Protein AF-0000000079326104 (afdb_homodimer)

Nearest PDB structures (foldseek):
  3bhq-assembly1_B  TM=7.250E-01  e=4.653E-06  Mesorhizobium japonicum MAFF 303099
  5n1i-assembly1_B  TM=7.129E-01  e=4.877E-06  Mycobacterium tuberculosis H37Rv
  3pas-assembly1_A  TM=5.929E-01  e=2.655E-05  Marinobacter nauticus VT8
  6en8-assembly1_C  TM=6.634E-01  e=1.040E-04  Sulfolobus acidocaldarius DSM 639
  2zcn-assembly2_D  TM=5.143E-01  e=8.649E-04  Staphylococcus epidermidis RP62A

Secondary structure (DSSP, 8-state):
---------SHHHHHHHHHHHHHHHHHHHHH-STT--HHHHHHHTT--HHHHTTT-SSHHHHHHHHHHHHHHHHHHHHHHHHHTS---S-HHHHHHHHHHHHHHHTTTSHHHHHHHHHHHTT-HHHHHHHHHHHHHHHHHHHHT-TT----STT-HHHHHHHHHHHHHHHHHHHH-TT--S-HHHHHHHHHHHHHHHHH------/---------SHHHHHHHHHHHHHHHHHHHHH-STT--HHHHHHHTT--HHHHTTT-SSHHHHHHHHHHHHHHHHHHHHHHHHHTS---S-HHHHHHHHHHHHHHHTTTSHHHHHHHHHHHTT-HHHHHHHHHHHHHHHHHHHHT-TT----STT-HHHHHHHHHHHHHHHHHHHH-TT--S-HHHHHHHHHHHHHHHHH------

pLDDT: mean 87.63, std 13.05, range [31.23, 98.38]

Organism: NCBI:txid704125

Radius of gyration: 23.64 Å; Cα contacts (8 Å, |Δi|>4): 375; chains: 2; bounding box: 60×59×53 Å

Structure (mmCIF, N/CA/C/O backbone):
data_AF-0000000079326104-model_v1
#
loop_
_entity.id
_entity.type
_entity.pdbx_description
1 polymer 'AcrR family transcriptional regulator'
#
loop_
_atom_site.group_PDB
_atom_site.id
_atom_site.type_symbol
_atom_site.label_atom_id
_atom_site.label_alt_id
_atom_site.label_comp_id
_atom_site.label_asym_id
_atom_site.label_entity_id
_atom_site.label_seq_id
_atom_site.pdbx_PDB_ins_code
_atom_site.Cartn_x
_atom_site.Cartn_y
_atom_site.Cartn_z
_atom_site.occupancy
_atom_site.B_iso_or_equiv
_atom_site.auth_seq_id
_atom_site.auth_comp_id
_atom_site.auth_asym_id
_atom_site.auth_atom_id
_atom_site.pdbx_PDB_model_num
ATOM 1 N N . MET A 1 1 ? 33.406 10.039 21.578 1 31.33 1 MET A N 1
ATOM 2 C CA . MET A 1 1 ? 32.438 10.805 22.359 1 31.33 1 MET A CA 1
ATOM 3 C C . MET A 1 1 ? 31.094 10.844 21.656 1 31.33 1 MET A C 1
ATOM 5 O O . MET A 1 1 ? 31 11.258 20.5 1 31.33 1 MET A O 1
ATOM 9 N N . LYS A 1 2 ? 30.219 9.953 22.062 1 44.56 2 LYS A N 1
ATOM 10 C CA . LYS A 1 2 ? 28.875 9.883 21.5 1 44.56 2 LYS A CA 1
ATOM 11 C C . LYS A 1 2 ? 28.234 11.266 21.406 1 44.56 2 LYS A C 1
ATOM 13 O O . LYS A 1 2 ? 28.109 11.969 22.422 1 44.56 2 LYS A O 1
ATOM 18 N N . ARG A 1 3 ? 28.391 11.977 20.391 1 46.47 3 ARG A N 1
ATOM 19 C CA . ARG A 1 3 ? 27.906 13.352 20.281 1 46.47 3 ARG A CA 1
ATOM 20 C C . ARG A 1 3 ? 26.422 13.43 20.625 1 46.47 3 ARG A C 1
ATOM 22 O O . ARG A 1 3 ? 25.609 12.695 20.062 1 46.47 3 ARG A O 1
ATOM 29 N N . GLU A 1 4 ? 26.094 13.883 21.766 1 50.81 4 GLU A N 1
ATOM 30 C CA . GLU A 1 4 ? 24.719 14.062 22.266 1 50.81 4 GLU A CA 1
ATOM 31 C C . GLU A 1 4 ? 23.938 15.039 21.391 1 50.81 4 GLU A C 1
ATOM 33 O O . GLU A 1 4 ? 24.484 16.047 20.938 1 50.81 4 GLU A O 1
ATOM 38 N N . ILE A 1 5 ? 23.016 14.617 20.734 1 57.22 5 ILE A N 1
ATOM 39 C CA . ILE A 1 5 ? 22.125 15.414 19.922 1 57.22 5 ILE A CA 1
ATOM 40 C C . ILE A 1 5 ? 21.625 16.609 20.719 1 57.22 5 ILE A C 1
ATOM 42 O O . ILE A 1 5 ? 21.141 16.469 21.844 1 57.22 5 ILE A O 1
ATOM 46 N N . ARG A 1 6 ? 21.969 17.828 20.359 1 59.94 6 ARG A N 1
ATOM 47 C CA . ARG A 1 6 ? 21.578 19.062 21.031 1 59.94 6 ARG A CA 1
ATOM 48 C C . ARG A 1 6 ? 20.094 19.344 20.828 1 59.94 6 ARG A C 1
ATOM 50 O O . ARG A 1 6 ? 19.578 19.25 19.719 1 59.94 6 ARG A O 1
ATOM 57 N N . ILE A 1 7 ? 19.266 19.188 21.844 1 59.84 7 ILE A N 1
ATOM 58 C CA . ILE A 1 7 ? 17.906 19.719 21.797 1 59.84 7 ILE A CA 1
ATOM 59 C C . ILE A 1 7 ? 17.938 21.234 21.906 1 59.84 7 ILE A C 1
ATOM 61 O O . ILE A 1 7 ? 18.297 21.781 22.953 1 59.84 7 ILE A O 1
ATOM 65 N N . PRO A 1 8 ? 17.734 21.875 20.75 1 58.72 8 PRO A N 1
ATOM 66 C CA . PRO A 1 8 ? 17.953 23.328 20.75 1 58.72 8 PRO A CA 1
ATOM 67 C C . PRO A 1 8 ? 17 24.062 21.672 1 58.72 8 PRO A C 1
ATOM 69 O O . PRO A 1 8 ? 15.789 23.812 21.656 1 58.72 8 PRO A O 1
ATOM 72 N N . VAL A 1 9 ? 17.422 24.797 22.578 1 60.03 9 VAL A N 1
ATOM 73 C CA . VAL A 1 9 ? 16.656 25.641 23.484 1 60.03 9 VAL A CA 1
ATOM 74 C C . VAL A 1 9 ? 16.797 27.094 23.062 1 60.03 9 VAL A C 1
ATOM 76 O O . VAL A 1 9 ? 15.883 27.906 23.281 1 60.03 9 VAL A O 1
ATOM 79 N N . GLN A 1 10 ? 17.812 27.328 22.328 1 69.75 10 GLN A N 1
ATOM 80 C CA . GLN A 1 10 ? 18.031 28.703 21.891 1 69.75 10 GLN A CA 1
ATOM 81 C C . GLN A 1 10 ? 17.359 28.969 20.547 1 69.75 10 GLN A C 1
ATOM 83 O O . GLN A 1 10 ? 17.25 28.078 19.719 1 69.75 10 GLN A O 1
ATOM 88 N N . LYS A 1 11 ? 16.812 30.125 20.422 1 72.44 11 LYS A N 1
ATOM 89 C CA . LYS A 1 11 ? 16.062 30.562 19.234 1 72.44 11 LYS A CA 1
ATOM 90 C C . LYS A 1 11 ? 16.812 30.219 17.953 1 72.44 11 LYS A C 1
ATOM 92 O O . LYS A 1 11 ? 16.219 29.703 17 1 72.44 11 LYS A O 1
ATOM 97 N N . ARG A 1 12 ? 18.094 30.469 17.938 1 72.62 12 ARG A N 1
ATOM 98 C CA . ARG A 1 12 ? 18.906 30.219 16.75 1 72.62 12 ARG A CA 1
ATOM 99 C C . ARG A 1 12 ? 18.969 28.734 16.438 1 72.62 12 ARG A C 1
ATOM 101 O O . ARG A 1 12 ? 18.938 28.344 15.258 1 72.62 12 ARG A O 1
ATOM 108 N N . SER A 1 13 ? 19.047 27.969 17.438 1 76.06 13 SER A N 1
ATOM 109 C CA . SER A 1 13 ? 19.125 26.516 17.281 1 76.06 13 SER A CA 1
ATOM 110 C C . SER A 1 13 ? 17.812 25.953 16.766 1 76.06 13 SER A C 1
ATOM 112 O O . SER A 1 13 ? 17.812 25.031 15.93 1 76.06 13 SER A O 1
ATOM 114 N N . ILE A 1 14 ? 16.797 26.578 17.203 1 82 14 ILE A N 1
ATOM 115 C CA . ILE A 1 14 ? 15.461 26.156 16.766 1 82 14 ILE A CA 1
ATOM 116 C C . ILE A 1 14 ? 15.281 26.5 15.289 1 82 14 ILE A C 1
ATOM 118 O O . ILE A 1 14 ? 14.75 25.703 14.523 1 82 14 ILE A O 1
ATOM 122 N N . GLU A 1 15 ? 15.742 27.609 14.922 1 88.06 15 GLU A N 1
ATOM 123 C CA . GLU A 1 15 ? 15.648 28.031 13.531 1 88.06 15 GLU A CA 1
ATOM 124 C C . GLU A 1 15 ? 16.469 27.141 12.617 1 88.06 15 GLU A C 1
ATOM 126 O O . GLU A 1 15 ? 16.047 26.797 11.508 1 88.06 15 GLU A O 1
ATOM 131 N N . LYS A 1 16 ? 17.625 26.766 13.055 1 90.5 16 LYS A N 1
ATOM 132 C CA . LYS A 1 16 ? 18.484 25.891 12.258 1 90.5 16 LYS A CA 1
ATOM 133 C C . LYS A 1 16 ? 17.859 24.516 12.078 1 90.5 16 LYS A C 1
ATOM 135 O O . LYS A 1 16 ? 17.891 23.953 10.984 1 90.5 16 LYS A O 1
ATOM 140 N N . ARG A 1 17 ? 17.328 24.078 13.141 1 94.31 17 ARG A N 1
ATOM 141 C CA . ARG A 1 17 ? 16.656 22.781 13.062 1 94.31 17 ARG A CA 1
ATOM 142 C C . ARG A 1 17 ? 15.5 22.828 12.07 1 94.31 17 ARG A C 1
ATOM 144 O O . ARG A 1 17 ? 15.344 21.906 11.25 1 94.31 17 ARG A O 1
ATOM 151 N N . ARG A 1 18 ? 14.727 23.891 12.125 1 95.19 18 ARG A N 1
ATOM 152 C CA . ARG A 1 18 ? 13.609 24.062 11.203 1 95.19 18 ARG A CA 1
ATOM 153 C C . ARG A 1 18 ? 14.094 24.172 9.766 1 95.19 18 ARG A C 1
ATOM 155 O O . ARG A 1 18 ? 13.484 23.594 8.852 1 95.19 18 ARG A O 1
ATOM 162 N N . LYS A 1 19 ? 15.148 24.828 9.578 1 95.69 19 LYS A N 1
ATOM 163 C CA . LYS A 1 19 ? 15.727 24.953 8.242 1 95.69 19 LYS A CA 1
ATOM 164 C C . LYS A 1 19 ? 16.125 23.594 7.676 1 95.69 19 LYS A C 1
ATOM 166 O O . LYS A 1 19 ? 15.922 23.328 6.488 1 95.69 19 LYS A O 1
ATOM 171 N N . ILE A 1 20 ? 16.641 22.781 8.547 1 97.06 20 ILE A N 1
ATOM 172 C CA . ILE A 1 20 ? 17.047 21.453 8.125 1 97.06 20 ILE A CA 1
ATOM 173 C C . ILE A 1 20 ? 15.828 20.641 7.719 1 97.06 20 ILE A C 1
ATOM 175 O O . ILE A 1 20 ? 15.82 19.984 6.668 1 97.06 20 ILE A O 1
ATOM 179 N N . ILE A 1 21 ? 14.797 20.766 8.492 1 97.88 21 ILE A N 1
ATOM 180 C CA . ILE A 1 21 ? 13.578 19.984 8.242 1 97.88 21 ILE A CA 1
ATOM 181 C C . ILE A 1 21 ? 12.938 20.453 6.938 1 97.88 21 ILE A C 1
ATOM 183 O O . ILE A 1 21 ? 12.547 19.641 6.102 1 97.88 21 ILE A O 1
ATOM 187 N N . ASP A 1 22 ? 12.891 21.734 6.711 1 97.44 22 ASP A N 1
ATOM 188 C CA . ASP A 1 22 ? 12.305 22.297 5.492 1 97.44 22 ASP A CA 1
ATOM 189 C C . ASP A 1 22 ? 13.117 21.875 4.262 1 97.44 22 ASP A C 1
ATOM 191 O O . ASP A 1 22 ? 12.547 21.484 3.242 1 97.44 22 ASP A O 1
ATOM 195 N N . ALA A 1 23 ? 14.383 21.969 4.371 1 97.94 23 ALA A N 1
ATOM 196 C CA . ALA A 1 23 ? 15.273 21.562 3.289 1 97.94 23 ALA A CA 1
ATOM 197 C C . ALA A 1 23 ? 15.125 20.078 2.979 1 97.94 23 ALA A C 1
ATOM 199 O O . ALA A 1 23 ? 15.094 19.688 1.811 1 97.94 23 ALA A O 1
ATOM 200 N N . ALA A 1 24 ? 15.031 19.328 4.035 1 98.38 24 ALA A N 1
ATOM 201 C CA . ALA A 1 24 ? 14.898 17.891 3.875 1 98.38 24 ALA A CA 1
ATOM 202 C C . ALA A 1 24 ? 13.586 17.531 3.186 1 98.38 24 ALA A C 1
ATOM 204 O O . ALA A 1 24 ? 13.555 16.672 2.305 1 98.38 24 ALA A O 1
ATOM 205 N N . LEU A 1 25 ? 12.492 18.172 3.584 1 98.06 25 LEU A N 1
ATOM 206 C CA . LEU A 1 25 ? 11.211 17.922 2.93 1 98.06 25 LEU A CA 1
ATOM 207 C C . LEU A 1 25 ? 11.297 18.219 1.436 1 98.06 25 LEU A C 1
ATOM 209 O O . LEU A 1 25 ? 10.836 17.422 0.616 1 98.06 25 LEU A O 1
ATOM 213 N N . LYS A 1 26 ? 11.922 19.297 1.131 1 97.81 26 LYS A N 1
ATOM 214 C CA . LYS A 1 26 ? 12.094 19.672 -0.271 1 97.81 26 LYS A CA 1
ATOM 215 C C . LYS A 1 26 ? 12.891 18.594 -1.025 1 97.81 26 LYS A C 1
ATOM 217 O O . LYS A 1 26 ? 12.453 18.125 -2.076 1 97.81 26 LYS A O 1
ATOM 222 N N . ILE A 1 27 ? 13.969 18.172 -0.489 1 98 27 ILE A N 1
ATOM 223 C CA . ILE A 1 27 ? 14.875 17.25 -1.154 1 98 27 ILE A CA 1
ATOM 224 C C . ILE A 1 27 ? 14.234 15.867 -1.242 1 98 27 ILE A C 1
ATOM 226 O O . ILE A 1 27 ? 14.266 15.227 -2.295 1 98 27 ILE A O 1
ATOM 230 N N . PHE A 1 28 ? 13.617 15.414 -0.135 1 97.81 28 PHE A N 1
ATOM 231 C CA . PHE A 1 28 ? 12.945 14.117 -0.137 1 97.81 28 PHE A CA 1
ATOM 232 C C . PHE A 1 28 ? 11.812 14.094 -1.148 1 97.81 28 PHE A C 1
ATOM 234 O O . PHE A 1 28 ? 11.555 13.07 -1.785 1 97.81 28 PHE A O 1
ATOM 241 N N . ASN A 1 29 ? 11.133 15.219 -1.265 1 97.56 29 ASN A N 1
ATOM 242 C CA . ASN A 1 29 ? 10.016 15.289 -2.199 1 97.56 29 ASN A CA 1
ATOM 243 C C . ASN A 1 29 ? 10.492 15.391 -3.645 1 97.56 29 ASN A C 1
ATOM 245 O O . ASN A 1 29 ? 9.742 15.102 -4.574 1 97.56 29 ASN A O 1
ATOM 249 N N . GLU A 1 30 ? 11.742 15.773 -3.881 1 96.44 30 GLU A N 1
ATOM 250 C CA . GLU A 1 30 ? 12.273 15.922 -5.23 1 96.44 30 GLU A CA 1
ATOM 251 C C . GLU A 1 30 ? 13.039 14.672 -5.664 1 96.44 30 GLU A C 1
ATOM 253 O O . GLU A 1 30 ? 12.852 14.18 -6.777 1 96.44 30 GLU A O 1
ATOM 258 N N . LYS A 1 31 ? 13.852 14.086 -4.66 1 95 31 LYS A N 1
ATOM 259 C CA . LYS A 1 31 ? 14.812 13.055 -5.051 1 95 31 LYS A CA 1
ATOM 260 C C . LYS A 1 31 ? 14.477 11.719 -4.398 1 95 31 LYS A C 1
ATOM 262 O O . LYS A 1 31 ? 14.977 10.672 -4.816 1 95 31 LYS A O 1
ATOM 267 N N . GLY A 1 32 ? 13.656 11.812 -3.365 1 94.69 32 GLY A N 1
ATOM 268 C CA . GLY A 1 32 ? 13.375 10.594 -2.615 1 94.69 32 GLY A CA 1
ATOM 269 C C . GLY A 1 32 ? 14.367 10.352 -1.49 1 94.69 32 GLY A C 1
ATOM 270 O O . GLY A 1 32 ? 15.414 11 -1.425 1 94.69 32 GLY A O 1
ATOM 271 N N . TYR A 1 33 ? 14.062 9.461 -0.65 1 94.31 33 TYR A N 1
ATOM 272 C CA . TYR A 1 33 ? 14.852 9.148 0.539 1 94.31 33 TYR A CA 1
ATOM 273 C C . TYR A 1 33 ? 16.141 8.445 0.166 1 94.31 33 TYR A C 1
ATOM 275 O O . TYR A 1 33 ? 17.219 8.82 0.639 1 94.31 33 TYR A O 1
ATOM 283 N N . PHE A 1 34 ? 16.078 7.5 -0.726 1 88.69 34 PHE A N 1
ATOM 284 C CA . PHE A 1 34 ? 17.219 6.648 -1.022 1 88.69 34 PHE A CA 1
ATOM 285 C C . PHE A 1 34 ? 18.219 7.367 -1.927 1 88.69 34 PHE A C 1
ATOM 287 O O . PHE A 1 34 ? 19.406 7.055 -1.921 1 88.69 34 PHE A O 1
ATOM 294 N N . ASN A 1 35 ? 17.719 8.367 -2.609 1 91.81 35 ASN A N 1
ATOM 295 C CA . ASN A 1 35 ? 18.578 9.062 -3.564 1 91.81 35 ASN A CA 1
ATOM 296 C C . ASN A 1 35 ? 19.141 10.359 -2.984 1 91.81 35 ASN A C 1
ATOM 298 O O . ASN A 1 35 ? 19.516 11.258 -3.729 1 91.81 35 ASN A O 1
ATOM 302 N N . THR A 1 36 ? 19.078 10.445 -1.678 1 94.94 36 THR A N 1
ATOM 303 C CA . THR A 1 36 ? 19.562 11.641 -1.016 1 94.94 36 THR A CA 1
ATOM 304 C C . THR A 1 36 ? 20.5 11.281 0.138 1 94.94 36 THR A C 1
ATOM 306 O O . THR A 1 36 ? 20.5 10.141 0.607 1 94.94 36 THR A O 1
ATOM 309 N N . ASN A 1 37 ? 21.344 12.258 0.495 1 95.69 37 ASN A N 1
ATOM 310 C CA . ASN A 1 37 ? 22.188 12.086 1.673 1 95.69 37 ASN A CA 1
ATOM 311 C C . ASN A 1 37 ? 22.188 13.328 2.553 1 95.69 37 ASN A C 1
ATOM 313 O O . ASN A 1 37 ? 21.609 14.352 2.184 1 95.69 37 ASN A O 1
ATOM 317 N N . THR A 1 38 ? 22.797 13.172 3.705 1 96.88 38 THR A N 1
ATOM 318 C CA . THR A 1 38 ? 22.75 14.242 4.695 1 96.88 38 THR A CA 1
ATOM 319 C C . THR A 1 38 ? 23.547 15.461 4.215 1 96.88 38 THR A C 1
ATOM 321 O O . THR A 1 38 ? 23.188 16.594 4.535 1 96.88 38 THR A O 1
ATOM 324 N N . ALA A 1 39 ? 24.562 15.297 3.41 1 97.06 39 ALA A N 1
ATOM 325 C CA . ALA A 1 39 ? 25.328 16.406 2.869 1 97.06 39 ALA A CA 1
ATOM 326 C C . ALA A 1 39 ? 24.484 17.281 1.954 1 97.06 39 ALA A C 1
ATOM 328 O O . ALA A 1 39 ? 24.547 18.516 2.016 1 97.06 39 ALA A O 1
ATOM 329 N N . GLU A 1 40 ? 23.656 16.703 1.135 1 97.62 40 GLU A N 1
ATOM 330 C CA . GLU A 1 40 ? 22.766 17.422 0.231 1 97.62 40 GLU A CA 1
ATOM 331 C C . GLU A 1 40 ? 21.734 18.219 1.007 1 97.62 40 GLU A C 1
ATOM 333 O O . GLU A 1 40 ? 21.406 19.359 0.637 1 97.62 40 GLU A O 1
ATOM 338 N N . ILE A 1 41 ? 21.234 17.641 2.102 1 98.12 41 ILE A N 1
ATOM 339 C CA . ILE A 1 41 ? 20.234 18.312 2.93 1 98.12 41 ILE A CA 1
ATOM 340 C C . ILE A 1 41 ? 20.859 19.516 3.613 1 98.12 41 ILE A C 1
ATOM 342 O O . ILE A 1 41 ? 20.281 20.609 3.627 1 98.12 41 ILE A O 1
ATOM 346 N N . ALA A 1 42 ? 22.078 19.328 4.137 1 97.62 42 ALA A N 1
ATOM 347 C CA . ALA A 1 42 ? 22.797 20.422 4.789 1 97.62 42 ALA A CA 1
ATOM 348 C C . ALA A 1 42 ? 23.031 21.578 3.818 1 97.62 42 ALA A C 1
ATOM 350 O O . ALA A 1 42 ? 22.766 22.734 4.152 1 97.62 42 ALA A O 1
ATOM 351 N N . LYS A 1 43 ? 23.469 21.234 2.652 1 97.62 43 LYS A N 1
ATOM 352 C CA . LYS A 1 43 ? 23.719 22.234 1.624 1 97.62 43 LYS A CA 1
ATOM 353 C C . LYS A 1 43 ? 22.453 23.016 1.292 1 97.62 43 LYS A C 1
ATOM 355 O O . LYS A 1 43 ? 22.469 24.234 1.217 1 97.62 43 LYS A O 1
ATOM 360 N N . GLU A 1 44 ? 21.359 22.359 1.102 1 97.5 44 GLU A N 1
ATOM 361 C CA . GLU A 1 44 ? 20.078 23 0.812 1 97.5 44 GLU A CA 1
ATOM 362 C C . GLU A 1 44 ? 19.641 23.922 1.951 1 97.5 44 GLU A C 1
ATOM 364 O O . GLU A 1 44 ? 19.016 24.953 1.718 1 97.5 44 GLU A O 1
ATOM 369 N N . ALA A 1 45 ? 20.031 23.531 3.18 1 97 45 ALA A N 1
ATOM 370 C CA . ALA A 1 45 ? 19.672 24.312 4.367 1 97 45 ALA A CA 1
ATOM 371 C C . ALA A 1 45 ? 20.656 25.469 4.578 1 97 45 ALA A C 1
ATOM 373 O O . ALA A 1 45 ? 20.469 26.266 5.496 1 97 45 ALA A O 1
ATOM 374 N N . GLY A 1 46 ? 21.703 25.5 3.809 1 96.5 46 GLY A N 1
ATOM 375 C CA . GLY A 1 46 ? 22.703 26.531 3.947 1 96.5 46 GLY A CA 1
ATOM 376 C C . GLY A 1 46 ? 23.641 26.312 5.113 1 96.5 46 GLY A C 1
ATOM 377 O O . GLY A 1 46 ? 24.094 27.266 5.75 1 96.5 46 GLY A O 1
ATOM 378 N N . LEU A 1 47 ? 23.828 25.062 5.398 1 95.62 47 LEU A N 1
ATOM 379 C CA . LEU A 1 47 ? 24.672 24.703 6.531 1 95.62 47 LEU A CA 1
ATOM 380 C C . LEU A 1 47 ? 25.828 23.812 6.086 1 95.62 47 LEU A C 1
ATOM 382 O O . LEU A 1 47 ? 25.781 23.203 5.012 1 95.62 47 LEU A O 1
ATOM 386 N N . ALA A 1 48 ? 26.891 23.766 6.973 1 93.44 48 ALA A N 1
ATOM 387 C CA . ALA A 1 48 ? 27.922 22.75 6.82 1 93.44 48 ALA A CA 1
ATOM 388 C C . ALA A 1 48 ? 27.391 21.375 7.223 1 93.44 48 ALA A C 1
ATOM 390 O O . ALA A 1 48 ? 26.547 21.25 8.125 1 93.44 48 ALA A O 1
ATOM 391 N N . THR A 1 49 ? 27.906 20.312 6.586 1 93.06 49 THR A N 1
ATOM 392 C CA . THR A 1 49 ? 27.438 18.953 6.84 1 93.06 49 THR A CA 1
ATOM 393 C C . THR A 1 49 ? 27.562 18.609 8.32 1 93.06 49 THR A C 1
ATOM 395 O O . THR A 1 49 ? 26.656 18.016 8.906 1 93.06 49 THR A O 1
ATOM 398 N N . GLY A 1 50 ? 28.609 18.953 8.992 1 92.75 50 GLY A N 1
ATOM 399 C CA . GLY A 1 50 ? 28.859 18.672 10.398 1 92.75 50 GLY A CA 1
ATOM 400 C C . GLY A 1 50 ? 27.844 19.312 11.32 1 92.75 50 GLY A C 1
ATOM 401 O O . GLY A 1 50 ? 27.5 18.75 12.359 1 92.75 50 GLY A O 1
ATOM 402 N N . SER A 1 51 ? 27.328 20.5 11 1 92.62 51 SER A N 1
ATOM 403 C CA . SER A 1 51 ? 26.359 21.25 11.797 1 92.62 51 SER A CA 1
ATOM 404 C C . SER A 1 51 ? 25.031 20.5 11.891 1 92.62 51 SER A C 1
ATOM 406 O O . SER A 1 51 ? 24.312 20.625 12.883 1 92.62 51 SER A O 1
ATOM 408 N N . LEU A 1 52 ? 24.75 19.703 10.852 1 94.81 52 LEU A N 1
ATOM 409 C CA . LEU A 1 52 ? 23.5 18.938 10.805 1 94.81 52 LEU A CA 1
ATOM 410 C C . LEU A 1 52 ? 23.453 17.906 11.922 1 94.81 52 LEU A C 1
ATOM 412 O O . LEU A 1 52 ? 22.406 17.656 12.516 1 94.81 52 LEU A O 1
ATOM 416 N N . TYR A 1 53 ? 24.578 17.406 12.305 1 93.5 53 TYR A N 1
ATOM 417 C CA . TYR A 1 53 ? 24.656 16.297 13.258 1 93.5 53 TYR A CA 1
ATOM 418 C C . TYR A 1 53 ? 24.547 16.797 14.695 1 93.5 53 TYR A C 1
ATOM 420 O O . TYR A 1 53 ? 24.453 16.016 15.633 1 93.5 53 TYR A O 1
ATOM 428 N N . ALA A 1 54 ? 24.625 18.078 14.844 1 92.75 54 ALA A N 1
ATOM 429 C CA . ALA A 1 54 ? 24.312 18.672 16.141 1 92.75 54 ALA A CA 1
ATOM 430 C C . ALA A 1 54 ? 22.828 18.547 16.453 1 92.75 54 ALA A C 1
ATOM 432 O O . ALA A 1 54 ? 22.438 18.578 17.625 1 92.75 54 ALA A O 1
ATOM 433 N N . TYR A 1 55 ? 22.078 18.328 15.398 1 94.5 55 TYR A N 1
ATOM 434 C CA . TYR A 1 55 ? 20.641 18.359 15.555 1 94.5 55 TYR A CA 1
ATOM 435 C C . TYR A 1 55 ? 20.016 17 15.297 1 94.5 55 TYR A C 1
ATOM 437 O O . TYR A 1 55 ? 18.953 16.672 15.836 1 94.5 55 TYR A O 1
ATOM 445 N N . PHE A 1 56 ? 20.578 16.203 14.422 1 96.56 56 PHE A N 1
ATOM 446 C CA . PHE A 1 56 ? 20.031 14.914 14.039 1 96.56 56 PHE A CA 1
ATOM 447 C C . PHE A 1 56 ? 21.094 13.836 14.055 1 96.56 56 PHE A C 1
ATOM 449 O O . PHE A 1 56 ? 22.25 14.086 13.672 1 96.56 56 PHE A O 1
ATOM 456 N N . LYS A 1 57 ? 20.672 12.648 14.383 1 95.69 57 LYS A N 1
ATOM 457 C CA . LYS A 1 57 ? 21.594 11.516 14.492 1 95.69 57 LYS A CA 1
ATOM 458 C C . LYS A 1 57 ? 21.969 10.977 13.117 1 95.69 57 LYS A C 1
ATOM 460 O O . LYS A 1 57 ? 23.125 10.625 12.875 1 95.69 57 LYS A O 1
ATOM 465 N N . ASP A 1 58 ? 20.969 10.852 12.25 1 95.12 58 ASP A N 1
ATOM 466 C CA . ASP A 1 58 ? 21.156 10.281 10.922 1 95.12 58 ASP A CA 1
ATOM 467 C C . ASP A 1 58 ? 20 10.656 10 1 95.12 58 ASP A C 1
ATOM 469 O O . ASP A 1 58 ? 19.125 11.438 10.375 1 95.12 58 ASP A O 1
ATOM 473 N N . LYS A 1 59 ? 20.016 10.219 8.867 1 95.5 59 LYS A N 1
ATOM 474 C CA . LYS A 1 59 ? 19.031 10.547 7.84 1 95.5 59 LYS A CA 1
ATOM 475 C C . LYS A 1 59 ? 17.641 10.094 8.258 1 95.5 59 LYS A C 1
ATOM 477 O O . LYS A 1 59 ? 16.641 10.781 8 1 95.5 59 LYS A O 1
ATOM 482 N N . LYS A 1 60 ? 17.531 8.977 8.938 1 95.62 60 LYS A N 1
ATOM 483 C CA . LYS A 1 60 ? 16.234 8.484 9.398 1 95.62 60 LYS A CA 1
ATOM 484 C C . LYS A 1 60 ? 15.625 9.438 10.422 1 95.62 60 LYS A C 1
ATOM 486 O O . LYS A 1 60 ? 14.422 9.711 10.383 1 95.62 60 LYS A O 1
ATOM 491 N N . ASP A 1 61 ? 16.453 9.875 11.219 1 96.25 61 ASP A N 1
ATOM 492 C CA . ASP A 1 61 ? 15.992 10.836 12.219 1 96.25 61 ASP A CA 1
ATOM 493 C C . ASP A 1 61 ? 15.398 12.078 11.562 1 96.25 61 ASP A C 1
ATOM 495 O O . ASP A 1 61 ? 14.344 12.555 11.969 1 96.25 61 ASP A O 1
ATOM 499 N N . ILE A 1 62 ? 16.078 12.555 10.578 1 97.25 62 ILE A N 1
ATOM 500 C CA . ILE A 1 62 ? 15.578 13.695 9.82 1 97.25 62 ILE A CA 1
ATOM 501 C C . ILE A 1 62 ? 14.25 13.344 9.156 1 97.25 62 ILE A C 1
ATOM 503 O O . ILE A 1 62 ? 13.289 14.117 9.227 1 97.25 62 ILE A O 1
ATOM 507 N N . PHE A 1 63 ? 14.188 12.188 8.555 1 97.25 63 PHE A N 1
ATOM 508 C CA . PHE A 1 63 ? 12.992 11.742 7.844 1 97.25 63 PHE A CA 1
ATOM 509 C C . PHE A 1 63 ? 11.789 11.711 8.773 1 97.25 63 PHE A C 1
ATOM 511 O O . PHE A 1 63 ? 10.695 12.141 8.398 1 97.25 63 PHE A O 1
ATOM 518 N N . LEU A 1 64 ? 12 11.25 9.977 1 96.25 64 LEU A N 1
ATOM 519 C CA . LEU A 1 64 ? 10.914 11.141 10.945 1 96.25 64 LEU A CA 1
ATOM 520 C C . LEU A 1 64 ? 10.383 12.516 11.32 1 96.25 64 LEU A C 1
ATOM 522 O O . LEU A 1 64 ? 9.172 12.703 11.461 1 96.25 64 LEU A O 1
ATOM 526 N N . GLU A 1 65 ? 11.289 13.453 11.438 1 96.5 65 GLU A N 1
ATOM 527 C CA . GLU A 1 65 ? 10.859 14.82 11.734 1 96.5 65 GLU A CA 1
ATOM 528 C C . GLU A 1 65 ? 10.133 15.438 10.547 1 96.5 65 GLU A C 1
ATOM 530 O O . GLU A 1 65 ? 9.156 16.172 10.719 1 96.5 65 GLU A O 1
ATOM 535 N N . VAL A 1 66 ? 10.625 15.188 9.375 1 97.56 66 VAL A N 1
ATOM 536 C CA . VAL A 1 66 ? 9.969 15.656 8.156 1 97.56 66 VAL A CA 1
ATOM 537 C C . VAL A 1 66 ? 8.578 15.039 8.055 1 97.56 66 VAL A C 1
ATOM 539 O O . VAL A 1 66 ? 7.613 15.711 7.676 1 97.56 66 VAL A O 1
ATOM 542 N N . ALA A 1 67 ? 8.477 13.758 8.383 1 96.5 67 ALA A N 1
ATOM 543 C CA . ALA A 1 67 ? 7.191 13.062 8.367 1 96.5 67 ALA A CA 1
ATOM 544 C C . ALA A 1 67 ? 6.195 13.742 9.305 1 96.5 67 ALA A C 1
ATOM 546 O O . ALA A 1 67 ? 5.02 13.898 8.961 1 96.5 67 ALA A O 1
ATOM 547 N N . ASP A 1 68 ? 6.668 14.188 10.414 1 94.56 68 ASP A N 1
ATOM 548 C CA . ASP A 1 68 ? 5.809 14.898 11.352 1 94.56 68 ASP A CA 1
ATOM 549 C C . ASP A 1 68 ? 5.293 16.203 10.742 1 94.56 68 ASP A C 1
ATOM 551 O O . ASP A 1 68 ? 4.102 16.516 10.844 1 94.56 68 ASP A O 1
ATOM 555 N N . LEU A 1 69 ? 6.219 16.922 10.18 1 95.56 69 LEU A N 1
ATOM 556 C CA . LEU A 1 69 ? 5.844 18.172 9.523 1 95.56 69 LEU A CA 1
ATOM 557 C C . LEU A 1 69 ? 4.852 17.922 8.398 1 95.56 69 LEU A C 1
ATOM 559 O O . LEU A 1 69 ? 3.846 18.625 8.281 1 95.56 69 LEU A O 1
ATOM 563 N N . TYR A 1 70 ? 5.109 16.953 7.586 1 95.31 70 TYR A N 1
ATOM 564 C CA . TYR A 1 70 ? 4.25 16.562 6.473 1 95.31 70 TYR A CA 1
ATOM 565 C C . TYR A 1 70 ? 2.85 16.219 6.965 1 95.31 70 TYR A C 1
ATOM 567 O O . TYR A 1 70 ? 1.858 16.734 6.438 1 95.31 70 TYR A O 1
ATOM 575 N N . GLU A 1 71 ? 2.764 15.383 7.953 1 93.44 71 GLU A N 1
ATOM 576 C CA . GLU A 1 71 ? 1.479 14.922 8.469 1 93.44 71 GLU A CA 1
ATOM 577 C C . GLU A 1 71 ? 0.654 16.078 9.023 1 93.44 71 GLU A C 1
ATOM 579 O O . GLU A 1 71 ? -0.554 16.156 8.789 1 93.44 71 GLU A O 1
ATOM 584 N N . THR A 1 72 ? 1.349 16.922 9.695 1 93 72 THR A N 1
ATOM 585 C CA . THR A 1 72 ? 0.668 18.094 10.258 1 93 72 THR A CA 1
ATOM 586 C C . THR A 1 72 ? 0.161 19 9.148 1 93 72 THR A C 1
ATOM 588 O O . THR A 1 72 ? -0.971 19.5 9.211 1 93 72 THR A O 1
ATOM 591 N N . THR A 1 73 ? 0.979 19.203 8.164 1 95.12 73 THR A N 1
ATOM 592 C CA . THR A 1 73 ? 0.613 20.047 7.043 1 95.12 73 THR A CA 1
ATOM 593 C C . THR A 1 73 ? -0.601 19.484 6.309 1 95.12 73 THR A C 1
ATOM 595 O O . THR A 1 73 ? -1.552 20.219 6.02 1 95.12 73 THR A O 1
ATOM 598 N N . ILE A 1 74 ? -0.595 18.234 6.047 1 94.75 74 ILE A N 1
ATOM 599 C CA . ILE A 1 74 ? -1.674 17.578 5.312 1 94.75 74 ILE A CA 1
ATOM 600 C C . ILE A 1 74 ? -2.941 17.562 6.168 1 94.75 74 ILE A C 1
ATOM 602 O O . ILE A 1 74 ? -4.035 17.844 5.672 1 94.75 74 ILE A O 1
ATOM 606 N N . TYR A 1 75 ? -2.752 17.234 7.41 1 92.56 75 TYR A N 1
ATOM 607 C CA . TYR A 1 75 ? -3.879 17.25 8.336 1 92.56 75 TYR A CA 1
ATOM 608 C C . TYR A 1 75 ? -4.555 18.609 8.352 1 92.56 75 TYR A C 1
ATOM 610 O O . TYR A 1 75 ? -5.777 18.703 8.203 1 92.56 75 TYR A O 1
ATOM 618 N N . ASN A 1 76 ? -3.748 19.641 8.516 1 93.38 76 ASN A N 1
ATOM 619 C CA . ASN A 1 76 ? -4.293 20.984 8.57 1 93.38 76 ASN A CA 1
ATOM 620 C C . ASN A 1 76 ? -4.984 21.375 7.262 1 93.38 76 ASN A C 1
ATOM 622 O O . ASN A 1 76 ? -6.047 22 7.273 1 93.38 76 ASN A O 1
ATOM 626 N N . HIS A 1 77 ? -4.426 20.984 6.195 1 95 77 HIS A N 1
ATOM 627 C CA . HIS A 1 77 ? -5.031 21.266 4.898 1 95 77 HIS A CA 1
ATOM 628 C C . HIS A 1 77 ? -6.402 20.609 4.777 1 95 77 HIS A C 1
ATOM 630 O O . HIS A 1 77 ? -7.375 21.25 4.383 1 95 77 HIS A O 1
ATOM 636 N N . ILE A 1 78 ? -6.465 19.375 5.113 1 93.94 78 ILE A N 1
ATOM 637 C CA . ILE A 1 78 ? -7.707 18.609 4.992 1 93.94 78 ILE A CA 1
ATOM 638 C C . ILE A 1 78 ? -8.766 19.219 5.91 1 93.94 78 ILE A C 1
ATOM 640 O O . ILE A 1 78 ? -9.906 19.438 5.488 1 93.94 78 ILE A O 1
ATOM 644 N N . VAL A 1 79 ? -8.414 19.531 7.102 1 89.62 79 VAL A N 1
ATOM 645 C CA . VAL A 1 79 ? -9.344 20.078 8.078 1 89.62 79 VAL A CA 1
ATOM 646 C C . VAL A 1 79 ? -9.844 21.453 7.609 1 89.62 79 VAL A C 1
ATOM 648 O O . VAL A 1 79 ? -11.031 21.75 7.699 1 89.62 79 VAL A O 1
ATOM 651 N N . ASP A 1 80 ? -8.914 22.234 7.121 1 93.19 80 ASP A N 1
ATOM 652 C CA . ASP A 1 80 ? -9.289 23.562 6.617 1 93.19 80 ASP A CA 1
ATOM 653 C C . ASP A 1 80 ? -10.305 23.438 5.48 1 93.19 80 ASP A C 1
ATOM 655 O O . ASP A 1 80 ? -11.281 24.188 5.438 1 93.19 80 ASP A O 1
ATOM 659 N N . GLU A 1 81 ? -10.102 22.531 4.562 1 93.5 81 GLU A N 1
ATOM 660 C CA . GLU A 1 81 ? -11 22.359 3.428 1 93.5 81 GLU A CA 1
ATOM 661 C C . GLU A 1 81 ? -12.352 21.797 3.875 1 93.5 81 GLU A C 1
ATOM 663 O O . GLU A 1 81 ? -13.398 22.188 3.346 1 93.5 81 GLU A O 1
ATOM 668 N N . ILE A 1 82 ? -12.32 20.906 4.824 1 89 82 ILE A N 1
ATOM 669 C CA . ILE A 1 82 ? -13.555 20.328 5.348 1 89 82 ILE A CA 1
ATOM 670 C C . ILE A 1 82 ? -14.398 21.422 6.008 1 89 82 ILE A C 1
ATOM 672 O O . ILE A 1 82 ? -15.617 21.438 5.863 1 89 82 ILE A O 1
ATOM 676 N N . ASN A 1 83 ? -13.727 22.297 6.707 1 87.94 83 ASN A N 1
ATOM 677 C CA . ASN A 1 83 ? -14.414 23.375 7.422 1 87.94 83 ASN A CA 1
ATOM 678 C C . ASN A 1 83 ? -15.062 24.359 6.461 1 87.94 83 ASN A C 1
ATOM 680 O O . ASN A 1 83 ? -15.953 25.125 6.848 1 87.94 83 ASN A O 1
ATOM 684 N N . LYS A 1 84 ? -14.633 24.359 5.246 1 91.56 84 LYS A N 1
ATOM 685 C CA . LYS A 1 84 ? -15.203 25.234 4.234 1 91.56 84 LYS A CA 1
ATOM 686 C C . LYS A 1 84 ? -16.453 24.625 3.609 1 91.56 84 LYS A C 1
ATOM 688 O O . LYS A 1 84 ? -17.203 25.297 2.906 1 91.56 84 LYS A O 1
ATOM 693 N N . MET A 1 85 ? -16.562 23.297 3.857 1 84.5 85 MET A N 1
ATOM 694 C CA . MET A 1 85 ? -17.703 22.609 3.25 1 84.5 85 MET A CA 1
ATOM 695 C C . MET A 1 85 ? -19.016 23.172 3.773 1 84.5 85 MET A C 1
ATOM 697 O O . MET A 1 85 ? -19.141 23.453 4.965 1 84.5 85 MET A O 1
ATOM 701 N N . GLU A 1 86 ? -19.938 23.406 2.887 1 78.69 86 GLU A N 1
ATOM 702 C CA . GLU A 1 86 ? -21.266 23.844 3.273 1 78.69 86 GLU A CA 1
ATOM 703 C C . GLU A 1 86 ? -22 22.766 4.055 1 78.69 86 GLU A C 1
ATOM 705 O O . GLU A 1 86 ? -21.797 21.562 3.807 1 78.69 86 GLU A O 1
ATOM 710 N N . ASP A 1 87 ? -22.766 23.219 4.988 1 77 87 ASP A N 1
ATOM 711 C CA . ASP A 1 87 ? -23.609 22.281 5.711 1 77 87 ASP A CA 1
ATOM 712 C C . ASP A 1 87 ? -24.625 21.609 4.777 1 77 87 ASP A C 1
ATOM 714 O O . ASP A 1 87 ? -25.266 22.297 3.967 1 77 87 ASP A O 1
ATOM 718 N N . THR A 1 88 ? -24.531 20.328 4.578 1 79.5 88 THR A N 1
ATOM 719 C CA . THR A 1 88 ? -25.5 19.578 3.787 1 79.5 88 THR A CA 1
ATOM 720 C C . THR A 1 88 ? -25.938 18.312 4.535 1 79.5 88 THR A C 1
ATOM 722 O O . THR A 1 88 ? -25.188 17.781 5.348 1 79.5 88 THR A O 1
ATOM 725 N N . ASN A 1 89 ? -27.188 17.984 4.34 1 80.19 89 ASN A N 1
ATOM 726 C CA . ASN A 1 89 ? -27.688 16.734 4.898 1 80.19 89 ASN A CA 1
ATOM 727 C C . ASN A 1 89 ? -27.484 15.562 3.941 1 80.19 89 ASN A C 1
ATOM 729 O O . ASN A 1 89 ? -27.875 14.43 4.238 1 80.19 89 ASN A O 1
ATOM 733 N N . ASP A 1 90 ? -26.828 15.883 2.859 1 86.44 90 ASP A N 1
ATOM 734 C CA . ASP A 1 90 ? -26.531 14.836 1.884 1 86.44 90 ASP A CA 1
ATOM 735 C C . ASP A 1 90 ? -25.234 14.109 2.24 1 86.44 90 ASP A C 1
ATOM 737 O O . ASP A 1 90 ? -24.141 14.555 1.872 1 86.44 90 ASP A O 1
ATOM 741 N N . GLU A 1 91 ? -25.375 13 2.85 1 83.81 91 GLU A N 1
ATOM 742 C CA . GLU A 1 91 ? -24.234 12.25 3.352 1 83.81 91 GLU A CA 1
ATOM 743 C C . GLU A 1 91 ? -23.359 11.742 2.207 1 83.81 91 GLU A C 1
ATOM 745 O O . GLU A 1 91 ? -22.141 11.695 2.322 1 83.81 91 GLU A O 1
ATOM 750 N N . ASP A 1 92 ? -24.016 11.375 1.128 1 86.75 92 ASP A N 1
ATOM 751 C CA . ASP A 1 92 ? -23.266 10.914 -0.032 1 86.75 92 ASP A CA 1
ATOM 752 C C . ASP A 1 92 ? -22.359 12.016 -0.564 1 86.75 92 ASP A C 1
ATOM 754 O O . ASP A 1 92 ? -21.172 11.781 -0.84 1 86.75 92 ASP A O 1
ATOM 758 N N . LEU A 1 93 ? -22.922 13.148 -0.625 1 88.81 93 LEU A N 1
ATOM 759 C CA . LEU A 1 93 ? -22.156 14.289 -1.118 1 88.81 93 LEU A CA 1
ATOM 760 C C . LEU A 1 93 ? -21.031 14.641 -0.154 1 88.81 93 LEU A C 1
ATOM 762 O O . LEU A 1 93 ? -19.922 14.953 -0.582 1 88.81 93 LEU A O 1
ATOM 766 N N . MET A 1 94 ? -21.281 14.547 1.092 1 88.38 94 MET A N 1
ATOM 767 C CA . MET A 1 94 ? -20.281 14.867 2.1 1 88.38 94 MET A CA 1
ATOM 768 C C . MET A 1 94 ? -19.094 13.898 2.016 1 88.38 94 MET A C 1
ATOM 770 O O . MET A 1 94 ? -17.938 14.312 2.047 1 88.38 94 MET A O 1
ATOM 774 N N . ILE A 1 95 ? -19.422 12.633 1.885 1 90.88 95 ILE A N 1
ATOM 775 C CA . ILE A 1 95 ? -18.375 11.617 1.828 1 90.88 95 ILE A CA 1
ATOM 776 C C . ILE A 1 95 ? -17.562 11.781 0.547 1 90.88 95 ILE A C 1
ATOM 778 O O . ILE A 1 95 ? -16.328 11.766 0.582 1 90.88 95 ILE A O 1
ATOM 782 N N . LYS A 1 96 ? -18.234 12.031 -0.529 1 93.81 96 LYS A N 1
ATOM 783 C CA . LYS A 1 96 ? -17.547 12.211 -1.805 1 93.81 96 LYS A CA 1
ATOM 784 C C . LYS A 1 96 ? -16.641 13.445 -1.774 1 93.81 96 LYS A C 1
ATOM 786 O O . LYS A 1 96 ? -15.508 13.398 -2.242 1 93.81 96 LYS A O 1
ATOM 791 N N . THR A 1 97 ? -17.172 14.508 -1.213 1 93.06 97 THR A N 1
ATOM 792 C CA . THR A 1 97 ? -16.391 15.742 -1.115 1 93.06 97 THR A CA 1
ATOM 793 C C . THR A 1 97 ? -15.164 15.531 -0.233 1 93.06 97 THR A C 1
ATOM 795 O O . THR A 1 97 ? -14.07 16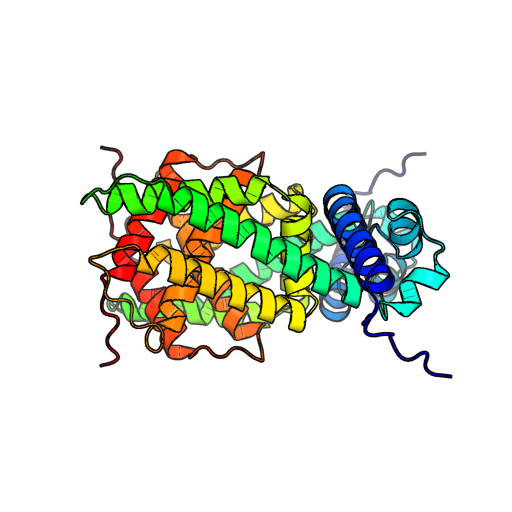 -0.562 1 93.06 97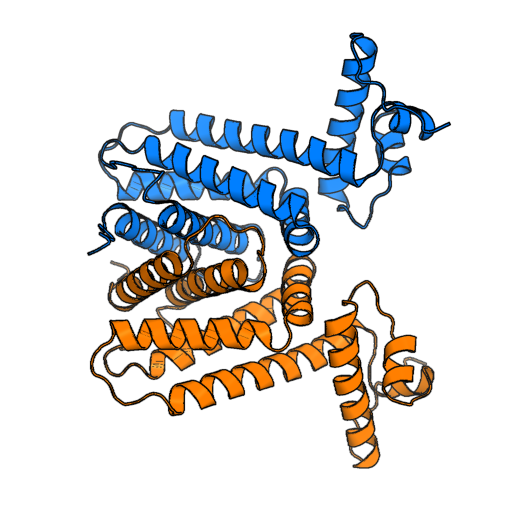 THR A O 1
ATOM 798 N N . THR A 1 98 ? -15.352 14.844 0.858 1 93.06 98 THR A N 1
ATOM 799 C CA . THR A 1 98 ? -14.242 14.547 1.753 1 93.06 98 THR A CA 1
ATOM 800 C C . THR A 1 98 ? -13.172 13.719 1.036 1 93.06 98 THR A C 1
ATOM 802 O O . THR A 1 98 ? -11.984 14.023 1.118 1 93.06 98 THR A O 1
ATOM 805 N N . ILE A 1 99 ? -13.594 12.688 0.285 1 95.44 99 ILE A N 1
ATOM 806 C CA . ILE A 1 99 ? -12.672 11.859 -0.48 1 95.44 99 ILE A CA 1
ATOM 807 C C . ILE A 1 99 ? -11.914 12.719 -1.488 1 95.44 99 ILE A C 1
ATOM 809 O O . ILE A 1 99 ? -10.703 12.586 -1.641 1 95.44 99 ILE A O 1
ATOM 813 N N . ASN A 1 100 ? -12.594 13.648 -2.111 1 96.94 100 ASN A N 1
ATOM 814 C CA . ASN A 1 100 ? -11.953 14.531 -3.08 1 96.94 100 ASN A CA 1
ATOM 815 C C . ASN A 1 100 ? -10.93 15.445 -2.416 1 96.94 100 ASN A C 1
ATOM 817 O O . ASN A 1 100 ? -9.875 15.719 -2.99 1 96.94 100 ASN A O 1
ATOM 821 N N . ILE A 1 101 ? -11.258 15.906 -1.233 1 95.44 101 ILE A N 1
ATOM 822 C CA . ILE A 1 101 ? -10.32 16.734 -0.481 1 95.44 101 ILE A CA 1
ATOM 823 C C . ILE A 1 101 ? -9.055 15.93 -0.181 1 95.44 101 ILE A C 1
ATOM 825 O O . ILE A 1 101 ? -7.941 16.438 -0.338 1 95.44 101 ILE A O 1
ATOM 829 N N . ILE A 1 102 ? -9.242 14.695 0.192 1 95.69 102 ILE A N 1
ATOM 830 C CA . ILE A 1 102 ? -8.102 13.844 0.515 1 95.69 102 ILE A CA 1
ATOM 831 C C . ILE A 1 102 ? -7.309 13.539 -0.752 1 95.69 102 ILE A C 1
ATOM 833 O O . ILE A 1 102 ? -6.074 13.523 -0.729 1 95.69 102 ILE A O 1
ATOM 837 N N . ILE A 1 103 ? -7.996 13.328 -1.866 1 97.5 103 ILE A N 1
ATOM 838 C CA . ILE A 1 103 ? -7.332 13.117 -3.148 1 97.5 103 ILE A CA 1
ATOM 839 C C . ILE A 1 103 ? -6.461 14.328 -3.484 1 97.5 103 ILE A C 1
ATOM 841 O O . ILE A 1 103 ? -5.289 14.18 -3.836 1 97.5 103 ILE A O 1
ATOM 845 N N . GLU A 1 104 ? -6.941 15.531 -3.301 1 97.56 104 GLU A N 1
ATOM 846 C CA . GLU A 1 104 ? -6.195 16.75 -3.602 1 97.56 104 GLU A CA 1
ATOM 847 C C . GLU A 1 104 ? -4.996 16.906 -2.676 1 97.56 104 GLU A C 1
ATOM 849 O O . GLU A 1 104 ? -3.941 17.391 -3.092 1 97.56 104 GLU A O 1
ATOM 854 N N . SER A 1 105 ? -5.152 16.469 -1.458 1 96.19 105 SER A N 1
ATOM 855 C CA . SER A 1 105 ? -4.062 16.578 -0.497 1 96.19 105 SER A CA 1
ATOM 856 C C . SER A 1 105 ? -2.889 15.688 -0.891 1 96.19 105 SER A C 1
ATOM 858 O O . SER A 1 105 ? -1.738 15.984 -0.561 1 96.19 105 SER A O 1
ATOM 860 N N . HIS A 1 106 ? -3.139 14.609 -1.591 1 96.75 106 HIS A N 1
ATOM 861 C CA . HIS A 1 106 ? -2.098 13.68 -2.021 1 96.75 106 HIS A CA 1
ATOM 862 C C . HIS A 1 106 ? -1.245 14.281 -3.131 1 96.75 106 HIS A C 1
ATOM 864 O O . HIS A 1 106 ? -0.177 13.758 -3.455 1 96.75 106 HIS A O 1
ATOM 870 N N . LYS A 1 107 ? -1.668 15.445 -3.662 1 97.56 107 LYS A N 1
ATOM 871 C CA . LYS A 1 107 ? -0.926 16.125 -4.723 1 97.56 107 LYS A CA 1
ATOM 872 C C . LYS A 1 107 ? 0.079 17.109 -4.141 1 97.56 107 LYS A C 1
ATOM 874 O O . LYS A 1 107 ? 0.956 17.609 -4.855 1 97.56 107 LYS A O 1
ATOM 879 N N . ILE A 1 108 ? 0.061 17.531 -2.9 1 97.06 108 ILE A N 1
ATOM 880 C CA . ILE A 1 108 ? 0.86 18.594 -2.295 1 97.06 108 ILE A CA 1
ATOM 881 C C . ILE A 1 108 ? 2.318 18.141 -2.203 1 97.06 108 ILE A C 1
ATOM 883 O O . ILE A 1 108 ? 3.219 18.859 -2.662 1 97.06 108 ILE A O 1
ATOM 887 N N . PHE A 1 109 ? 2.674 16.969 -1.689 1 96.75 109 PHE A N 1
ATOM 888 C CA . PHE A 1 109 ? 3.992 16.344 -1.637 1 96.75 109 PHE A CA 1
ATOM 889 C C . PHE A 1 109 ? 3.928 14.898 -2.1 1 96.75 109 PHE A C 1
ATOM 891 O O . PHE A 1 109 ? 4.191 13.977 -1.318 1 96.75 109 PHE A O 1
ATOM 898 N N . PRO A 1 110 ? 3.701 14.711 -3.373 1 96 110 PRO A N 1
ATOM 899 C CA . PRO A 1 110 ? 3.402 13.359 -3.855 1 96 110 PRO A CA 1
ATOM 900 C C . PRO A 1 110 ? 4.598 12.422 -3.742 1 96 110 PRO A C 1
ATOM 902 O O . PRO A 1 110 ? 4.434 11.258 -3.361 1 96 110 PRO A O 1
ATOM 905 N N . LYS A 1 111 ? 5.773 12.906 -4.031 1 95.5 111 LYS A N 1
ATOM 906 C CA . LYS A 1 111 ? 6.938 12.023 -3.963 1 95.5 111 LYS A CA 1
ATOM 907 C C . LYS A 1 111 ? 7.27 11.656 -2.52 1 95.5 111 LYS A C 1
ATOM 909 O O . LYS A 1 111 ? 7.625 10.516 -2.229 1 95.5 111 LYS A O 1
ATOM 914 N N . PHE A 1 112 ? 7.16 12.641 -1.643 1 97 112 PHE A N 1
ATOM 915 C CA . PHE A 1 112 ? 7.418 12.328 -0.241 1 97 112 PHE A CA 1
ATOM 916 C C . PHE A 1 112 ? 6.414 11.305 0.278 1 97 112 PHE A C 1
ATOM 918 O O . PHE A 1 112 ? 6.777 10.398 1.025 1 97 112 PHE A O 1
ATOM 925 N N . HIS A 1 113 ? 5.121 11.453 -0.1 1 95.88 113 HIS A N 1
ATOM 926 C CA . HIS A 1 113 ? 4.113 10.477 0.301 1 95.88 113 HIS A CA 1
ATOM 927 C C . HIS A 1 113 ? 4.477 9.078 -0.179 1 95.88 113 HIS A C 1
ATOM 929 O O . HIS A 1 113 ? 4.391 8.109 0.585 1 95.88 113 HIS A O 1
ATOM 935 N N . GLN A 1 114 ? 4.898 8.984 -1.396 1 94.5 114 GLN A N 1
ATOM 936 C CA . GLN A 1 114 ? 5.285 7.684 -1.941 1 94.5 114 GLN A CA 1
ATOM 937 C C . GLN A 1 114 ? 6.48 7.105 -1.191 1 94.5 114 GLN A C 1
ATOM 939 O O . GLN A 1 114 ? 6.547 5.902 -0.949 1 94.5 114 GLN A O 1
ATOM 944 N N . GLU A 1 115 ? 7.426 7.992 -0.816 1 94.75 115 GLU A N 1
ATOM 945 C CA . GLU A 1 115 ? 8.57 7.535 -0.03 1 94.75 115 GLU A CA 1
ATOM 946 C C . GLU A 1 115 ? 8.125 6.996 1.325 1 94.75 115 GLU A C 1
ATOM 948 O O . GLU A 1 115 ? 8.68 6.012 1.818 1 94.75 115 GLU A O 1
ATOM 953 N N . MET A 1 116 ? 7.168 7.688 1.872 1 94.81 116 MET A N 1
ATOM 954 C CA . MET A 1 116 ? 6.629 7.211 3.143 1 94.81 116 MET A CA 1
ATOM 955 C C . MET A 1 116 ? 6.016 5.828 2.988 1 94.81 116 MET A C 1
ATOM 957 O O . MET A 1 116 ? 6.219 4.953 3.834 1 94.81 116 MET A O 1
ATOM 961 N N . MET A 1 117 ? 5.301 5.562 1.911 1 93.88 117 MET A N 1
ATOM 962 C CA . MET A 1 117 ? 4.715 4.254 1.635 1 93.88 117 MET A CA 1
ATOM 963 C C . MET A 1 117 ? 5.797 3.197 1.468 1 93.88 117 MET A C 1
ATOM 965 O O . MET A 1 117 ? 5.707 2.111 2.045 1 93.88 117 MET A O 1
ATOM 969 N N . ILE A 1 118 ? 6.805 3.572 0.735 1 94.38 118 ILE A N 1
ATOM 970 C CA . ILE A 1 118 ? 7.922 2.664 0.499 1 94.38 118 ILE A CA 1
ATOM 971 C C . ILE A 1 118 ? 8.562 2.279 1.83 1 94.38 118 ILE A C 1
ATOM 973 O O . ILE A 1 118 ? 8.703 1.093 2.141 1 94.38 118 ILE A O 1
ATOM 977 N N . LEU A 1 119 ? 8.859 3.268 2.617 1 94.56 119 LEU A N 1
ATOM 978 C CA . LEU A 1 119 ? 9.594 3.041 3.855 1 94.56 119 LEU A CA 1
ATOM 979 C C . LEU A 1 119 ? 8.727 2.318 4.883 1 94.56 119 LEU A C 1
ATOM 981 O O . LEU A 1 119 ? 9.25 1.682 5.801 1 94.56 119 LEU A O 1
ATOM 985 N N . SER A 1 120 ? 7.395 2.424 4.695 1 93.5 120 SER A N 1
ATOM 986 C CA . SER A 1 120 ? 6.496 1.724 5.605 1 93.5 120 SER A CA 1
ATOM 987 C C . SER A 1 120 ? 6.586 0.213 5.418 1 93.5 120 SER A C 1
ATOM 989 O O . SER A 1 120 ? 6.188 -0.551 6.301 1 93.5 120 SER A O 1
ATOM 991 N N . TYR A 1 121 ? 7.129 -0.268 4.336 1 91.31 121 TYR A N 1
ATOM 992 C CA . TYR A 1 121 ? 7.305 -1.698 4.105 1 91.31 121 TYR A CA 1
ATOM 993 C C . TYR A 1 121 ? 8.664 -2.17 4.605 1 91.31 121 TYR A C 1
ATOM 995 O O . TYR A 1 121 ? 8.906 -3.373 4.73 1 91.31 121 TYR A O 1
ATOM 1003 N N . ILE A 1 122 ? 9.539 -1.237 4.914 1 88.81 122 ILE A N 1
ATOM 1004 C CA . ILE A 1 122 ? 10.914 -1.555 5.273 1 88.81 122 ILE A CA 1
ATOM 1005 C C . ILE A 1 122 ? 11.109 -1.372 6.773 1 88.81 122 ILE A C 1
ATOM 1007 O O . ILE A 1 122 ? 11.828 -2.146 7.41 1 88.81 122 ILE A O 1
ATOM 1011 N N . ASP A 1 123 ? 10.461 -0.336 7.293 1 91.12 123 ASP A N 1
ATOM 1012 C CA . ASP A 1 123 ? 10.703 0.085 8.672 1 91.12 123 ASP A CA 1
ATOM 1013 C C . ASP A 1 123 ? 9.422 0.051 9.492 1 91.12 123 ASP A C 1
ATOM 1015 O O . ASP A 1 123 ? 8.5 0.836 9.25 1 91.12 123 ASP A O 1
ATOM 1019 N N . ASN A 1 124 ? 9.406 -0.686 10.508 1 87.56 124 ASN A N 1
ATOM 1020 C CA . ASN A 1 124 ? 8.211 -0.892 11.32 1 87.56 124 ASN A CA 1
ATOM 1021 C C . ASN A 1 124 ? 7.797 0.384 12.047 1 87.56 124 ASN A C 1
ATOM 1023 O O . ASN A 1 124 ? 6.609 0.632 12.25 1 87.56 124 ASN A O 1
ATOM 1027 N N . GLU A 1 125 ? 8.797 1.112 12.422 1 89.44 125 GLU A N 1
ATOM 1028 C CA . GLU A 1 125 ? 8.477 2.365 13.109 1 89.44 125 GLU A CA 1
ATOM 1029 C C . GLU A 1 125 ? 7.734 3.324 12.18 1 89.44 125 GLU A C 1
ATOM 1031 O O . GLU A 1 125 ? 6.742 3.936 12.578 1 89.44 125 GLU A O 1
ATOM 1036 N N . ILE A 1 126 ? 8.203 3.42 10.969 1 92.06 126 ILE A N 1
ATOM 1037 C CA . ILE A 1 126 ? 7.57 4.289 9.984 1 92.06 126 ILE A CA 1
ATOM 1038 C C . ILE A 1 126 ? 6.184 3.756 9.641 1 92.06 126 ILE A C 1
ATOM 1040 O O . ILE A 1 126 ? 5.223 4.523 9.539 1 92.06 126 ILE A O 1
ATOM 1044 N N . ARG A 1 127 ? 6.043 2.445 9.562 1 91.12 127 ARG A N 1
ATOM 1045 C CA . ARG A 1 127 ? 4.754 1.819 9.297 1 91.12 127 ARG A CA 1
ATOM 1046 C C . ARG A 1 127 ? 3.734 2.182 10.367 1 91.12 127 ARG A C 1
ATOM 1048 O O . ARG A 1 127 ? 2.619 2.607 10.062 1 91.12 127 ARG A O 1
ATOM 1055 N N . TYR A 1 128 ? 4.188 2.035 11.562 1 88 128 TYR A N 1
ATOM 1056 C CA . TYR A 1 128 ? 3.303 2.285 12.695 1 88 128 TYR A CA 1
ATOM 1057 C C . TYR A 1 128 ? 2.846 3.738 12.719 1 88 128 TYR A C 1
ATOM 1059 O O . TYR A 1 128 ? 1.654 4.02 12.867 1 88 128 TYR A O 1
ATOM 1067 N N . ARG A 1 129 ? 3.717 4.555 12.523 1 87.06 129 ARG A N 1
ATOM 1068 C CA . ARG A 1 129 ? 3.414 5.984 12.555 1 87.06 129 ARG A CA 1
ATOM 1069 C C . ARG A 1 129 ? 2.449 6.363 11.43 1 87.06 129 ARG A C 1
ATOM 1071 O O . ARG A 1 129 ? 1.48 7.09 11.664 1 87.06 129 ARG A O 1
ATOM 1078 N N . PHE A 1 130 ? 2.762 5.871 10.328 1 88.88 130 PHE A N 1
ATOM 1079 C CA . PHE A 1 130 ? 1.935 6.18 9.172 1 88.88 130 PHE A CA 1
ATOM 1080 C C . PHE A 1 130 ? 0.505 5.691 9.375 1 88.88 130 PHE A C 1
ATOM 1082 O O . PHE A 1 130 ? -0.449 6.438 9.148 1 88.88 130 PHE A O 1
ATOM 1089 N N . ARG A 1 131 ? 0.307 4.52 9.797 1 85.88 131 ARG A N 1
ATOM 1090 C CA . ARG A 1 131 ? -1.013 3.93 10 1 85.88 131 ARG A CA 1
ATOM 1091 C C . ARG A 1 131 ? -1.787 4.68 11.078 1 85.88 131 ARG A C 1
ATOM 1093 O O . ARG A 1 131 ? -2.984 4.934 10.93 1 85.88 131 ARG A O 1
ATOM 1100 N N . LYS A 1 132 ? -1.065 4.973 12.086 1 85.38 132 LYS A N 1
ATOM 1101 C CA . LYS A 1 132 ? -1.694 5.711 13.172 1 85.38 132 LYS A CA 1
ATOM 1102 C C . LYS A 1 132 ? -2.215 7.062 12.695 1 85.38 132 LYS A C 1
ATOM 1104 O O . LYS A 1 132 ? -3.355 7.434 12.984 1 85.38 132 LYS A O 1
ATOM 1109 N N . GLU A 1 133 ? -1.418 7.738 11.977 1 86.81 133 GLU A N 1
ATOM 1110 C CA . GLU A 1 133 ? -1.792 9.07 11.5 1 86.81 133 GLU A CA 1
ATOM 1111 C C . GLU A 1 133 ? -2.943 8.992 10.5 1 86.81 133 GLU A C 1
ATOM 1113 O O . GLU A 1 133 ? -3.844 9.836 10.523 1 86.81 133 GLU A O 1
ATOM 1118 N N . GLN A 1 134 ? -2.883 8.008 9.656 1 84.44 134 GLN A N 1
ATOM 1119 C CA . GLN A 1 134 ? -3.965 7.82 8.695 1 84.44 134 GLN A CA 1
ATOM 1120 C C . GLN A 1 134 ? -5.281 7.512 9.398 1 84.44 134 GLN A C 1
ATOM 1122 O O . GLN A 1 134 ? -6.332 8.031 9.023 1 84.44 134 GLN A O 1
ATOM 1127 N N . GLY A 1 135 ? -5.195 6.684 10.406 1 81.5 135 GLY A N 1
ATOM 1128 C CA . GLY A 1 135 ? -6.383 6.375 11.188 1 81.5 135 GLY A CA 1
ATOM 1129 C C . GLY A 1 135 ? -6.984 7.594 11.859 1 81.5 135 GLY A C 1
ATOM 1130 O O . GLY A 1 135 ? -8.203 7.793 11.812 1 81.5 135 GLY A O 1
ATOM 1131 N N . LEU A 1 136 ? -6.133 8.406 12.367 1 81.19 136 LEU A N 1
ATOM 1132 C CA . LEU A 1 136 ? -6.582 9.609 13.062 1 81.19 136 LEU A CA 1
ATOM 1133 C C . LEU A 1 136 ? -7.227 10.594 12.094 1 81.19 136 LEU A C 1
ATOM 1135 O O . LEU A 1 136 ? -8.219 11.242 12.43 1 81.19 136 LEU A O 1
ATOM 1139 N N . LEU A 1 137 ? -6.695 10.625 10.945 1 85.31 137 LEU A N 1
ATOM 1140 C CA . LEU A 1 137 ? -7.227 11.531 9.93 1 85.31 137 LEU A CA 1
ATOM 1141 C C . LEU A 1 137 ? -8.633 11.117 9.516 1 85.31 137 LEU A C 1
ATOM 1143 O O . LEU A 1 137 ? -9.531 11.953 9.438 1 85.31 137 LEU A O 1
ATOM 1147 N N . VAL A 1 138 ? -8.828 9.844 9.312 1 81.25 138 VAL A N 1
ATOM 1148 C CA . VAL A 1 138 ? -10.125 9.336 8.875 1 81.25 138 VAL A CA 1
ATOM 1149 C C . VAL A 1 138 ? -11.148 9.539 9.992 1 81.25 138 VAL A C 1
ATOM 1151 O O . VAL A 1 138 ? -12.281 9.953 9.727 1 81.25 138 VAL A O 1
ATOM 1154 N N . ILE A 1 139 ? -10.688 9.375 11.195 1 77.94 139 ILE A N 1
ATOM 1155 C CA . ILE A 1 139 ? -11.562 9.57 12.344 1 77.94 139 ILE A CA 1
ATOM 1156 C C . ILE A 1 139 ? -11.984 11.039 12.43 1 77.94 139 ILE A C 1
ATOM 1158 O O . ILE A 1 139 ? -13.164 11.344 12.586 1 77.94 139 ILE A O 1
ATOM 1162 N N . LYS A 1 140 ? -11.078 11.852 12.227 1 81.81 140 LYS A N 1
ATOM 1163 C CA . LYS A 1 140 ? -11.367 13.281 12.297 1 81.81 140 LYS A CA 1
ATOM 1164 C C . LYS A 1 140 ? -12.328 13.703 11.188 1 81.81 140 LYS A C 1
ATOM 1166 O O . LYS A 1 140 ? -13.266 14.469 11.43 1 81.81 140 LYS A O 1
ATOM 1171 N N . CYS A 1 141 ? -12.125 13.188 10.016 1 81.31 141 CYS A N 1
ATOM 1172 C CA . CYS A 1 141 ? -12.992 13.516 8.891 1 81.31 141 CYS A CA 1
ATOM 1173 C C . CYS A 1 141 ? -14.406 13.016 9.133 1 81.31 141 CYS A C 1
ATOM 1175 O O . CYS A 1 141 ? -15.375 13.719 8.852 1 81.31 141 CYS A O 1
ATOM 1177 N N . MET A 1 142 ? -14.477 11.883 9.773 1 74.06 142 MET A N 1
ATOM 1178 C CA . MET A 1 142 ? -15.789 11.258 9.93 1 74.06 142 MET A CA 1
ATOM 1179 C C . MET A 1 142 ? -16.547 11.859 11.109 1 74.06 142 MET A C 1
ATOM 1181 O O . MET A 1 142 ? -17.781 11.867 11.125 1 74.06 142 MET A O 1
ATOM 1185 N N . GLU A 1 143 ? -15.82 12.32 12.078 1 74.31 143 GLU A N 1
ATOM 1186 C CA . GLU A 1 143 ? -16.438 12.984 13.219 1 74.31 143 GLU A CA 1
ATOM 1187 C C . GLU A 1 143 ? -17.234 14.211 12.781 1 74.31 143 GLU A C 1
ATOM 1189 O O . GLU A 1 143 ? -18.156 14.641 13.484 1 74.31 143 GLU A O 1
ATOM 1194 N N . GLU A 1 144 ? -16.922 14.695 11.703 1 71.38 144 GLU A N 1
ATOM 1195 C CA . GLU A 1 144 ? -17.625 15.867 11.195 1 71.38 144 GLU A CA 1
ATOM 1196 C C . GLU A 1 144 ? -19 15.492 1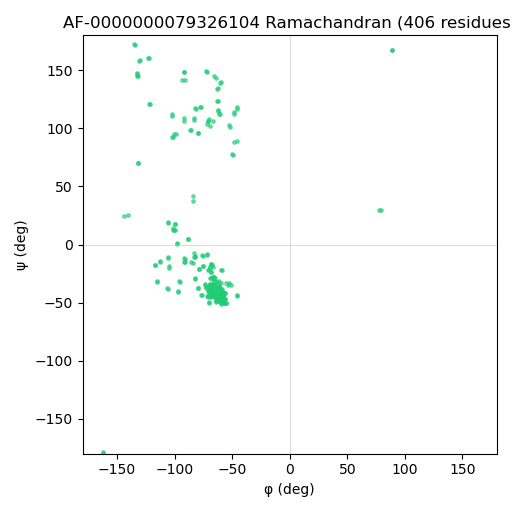0.656 1 71.38 144 GLU A C 1
ATOM 1198 O O . GLU A 1 144 ? -19.859 16.359 10.445 1 71.38 144 GLU A O 1
ATOM 1203 N N . PHE A 1 145 ? -19.172 14.148 10.594 1 70 145 PHE A N 1
ATOM 1204 C CA . PHE A 1 145 ? -20.453 13.703 10.062 1 70 145 PHE A CA 1
ATOM 1205 C C . PHE A 1 145 ? -21.469 13.508 11.188 1 70 145 PHE A C 1
ATOM 1207 O O . PHE A 1 145 ? -21.25 12.688 12.078 1 70 145 PHE A O 1
ATOM 1214 N N . LYS A 1 146 ? -22.391 14.391 11.289 1 62.09 146 LYS A N 1
ATOM 1215 C CA . LYS A 1 146 ? -23.359 14.562 12.375 1 62.09 146 LYS A CA 1
ATOM 1216 C C . LYS A 1 146 ? -24.109 13.266 12.664 1 62.09 146 LYS A C 1
ATOM 1218 O O . LYS A 1 146 ? -24.453 12.984 13.812 1 62.09 146 LYS A O 1
ATOM 1223 N N . ASN A 1 147 ? -24.344 12.484 11.695 1 64.31 147 ASN A N 1
ATOM 1224 C CA . ASN A 1 147 ? -25.25 11.352 11.883 1 64.31 147 ASN A CA 1
ATOM 1225 C C . ASN A 1 147 ? -24.469 10.062 12.148 1 64.31 147 ASN A C 1
ATOM 1227 O O . ASN A 1 147 ? -25.062 8.992 12.289 1 64.31 147 ASN A O 1
ATOM 1231 N N . ILE A 1 148 ? -23.203 10.266 12.164 1 63.59 148 ILE A N 1
ATOM 1232 C CA . ILE A 1 148 ? -22.406 9.062 12.375 1 63.59 148 ILE A CA 1
ATOM 1233 C C . ILE A 1 148 ? -21.922 9.016 13.82 1 63.59 148 ILE A C 1
ATOM 1235 O O . ILE A 1 148 ? -21.375 10 14.336 1 63.59 148 ILE A O 1
ATOM 1239 N N . ASN A 1 149 ? -22.484 8.055 14.547 1 62.12 149 ASN A N 1
ATOM 1240 C CA . ASN A 1 149 ? -21.922 7.797 15.875 1 62.12 149 ASN A CA 1
ATOM 1241 C C . ASN A 1 149 ? -20.656 6.961 15.797 1 62.12 149 ASN A C 1
ATOM 1243 O O . ASN A 1 149 ? -20.719 5.746 15.602 1 62.12 149 ASN A O 1
ATOM 1247 N N . ILE A 1 150 ? -19.625 7.648 15.805 1 61.03 150 ILE A N 1
ATOM 1248 C CA . ILE A 1 150 ? -18.312 6.996 15.719 1 61.03 150 ILE A CA 1
ATOM 1249 C C . ILE A 1 150 ? -17.891 6.52 17.109 1 61.03 150 ILE A C 1
ATOM 1251 O O . ILE A 1 150 ? -17.891 7.301 18.062 1 61.03 150 ILE A O 1
ATOM 1255 N N . ASN A 1 151 ? -17.891 5.223 17.375 1 65.31 151 ASN A N 1
ATOM 1256 C CA . ASN A 1 151 ? -17.188 4.668 18.531 1 65.31 151 ASN A CA 1
ATOM 1257 C C . ASN A 1 151 ? -15.836 4.094 18.141 1 65.31 151 ASN A C 1
ATOM 1259 O O . ASN A 1 151 ? -15.742 2.943 17.703 1 65.31 151 ASN A O 1
ATOM 1263 N N . ILE A 1 152 ? -14.805 4.887 18.281 1 60.03 152 ILE A N 1
ATOM 1264 C CA . ILE A 1 152 ? -13.461 4.57 17.812 1 60.03 152 ILE A CA 1
ATOM 1265 C C . ILE A 1 152 ? -12.977 3.275 18.469 1 60.03 152 ILE A C 1
ATOM 1267 O O . ILE A 1 152 ? -12.383 2.428 17.797 1 60.03 152 ILE A O 1
ATOM 1271 N N . LYS A 1 153 ? -13.094 3.166 19.75 1 62 153 LYS A N 1
ATOM 1272 C CA . LYS A 1 153 ? -12.594 2.01 20.484 1 62 153 LYS A CA 1
ATOM 1273 C C . LYS A 1 153 ? -13.141 0.708 19.906 1 62 153 LYS A C 1
ATOM 1275 O O . LYS A 1 153 ? -12.414 -0.284 19.797 1 62 153 LYS A O 1
ATOM 1280 N N . ASN A 1 154 ? -14.25 0.829 19.5 1 64.19 154 ASN A N 1
ATOM 1281 C CA . ASN A 1 154 ? -14.906 -0.405 19.078 1 64.19 154 ASN A CA 1
ATOM 1282 C C . ASN A 1 154 ? -14.898 -0.553 17.562 1 64.19 154 ASN A C 1
ATOM 1284 O O . ASN A 1 154 ? -15.367 -1.56 17.031 1 64.19 154 ASN A O 1
ATOM 1288 N N . ASP A 1 155 ? -14 0.41 16.969 1 81.62 155 ASP A N 1
ATOM 1289 C CA . ASP A 1 155 ? -14.188 0.386 15.531 1 81.62 155 ASP A CA 1
ATOM 1290 C C . ASP A 1 155 ? -12.859 0.526 14.797 1 81.62 155 ASP A C 1
ATOM 1292 O O . ASP A 1 155 ? -12.82 0.924 13.633 1 81.62 155 ASP A O 1
ATOM 1296 N N . LYS A 1 156 ? -11.75 0.11 15.477 1 87.69 156 LYS A N 1
ATOM 1297 C CA . LYS A 1 156 ? -10.445 0.332 14.867 1 87.69 156 LYS A CA 1
ATOM 1298 C C . LYS A 1 156 ? -10.32 -0.438 13.555 1 87.69 156 LYS A C 1
ATOM 1300 O O . LYS A 1 156 ? -9.742 0.065 12.586 1 87.69 156 LYS A O 1
ATOM 1305 N N . GLU A 1 157 ? -10.859 -1.646 13.562 1 92.44 157 GLU A N 1
ATOM 1306 C CA . GLU A 1 157 ? -10.781 -2.467 12.359 1 92.44 157 GLU A CA 1
ATOM 1307 C C . GLU A 1 157 ? -11.578 -1.844 11.219 1 92.44 157 GLU A C 1
ATOM 1309 O O . GLU A 1 157 ? -11.117 -1.833 10.07 1 92.44 157 GLU A O 1
ATOM 1314 N N . LYS A 1 158 ? -12.703 -1.287 11.586 1 90.5 158 LYS A N 1
ATOM 1315 C CA . LYS A 1 158 ? -13.547 -0.617 10.594 1 90.5 158 LYS A CA 1
ATOM 1316 C C . LYS A 1 158 ? -12.836 0.593 10 1 90.5 158 LYS A C 1
ATOM 1318 O O . LYS A 1 158 ? -12.812 0.764 8.773 1 90.5 158 LYS A O 1
ATOM 1323 N N . TYR A 1 159 ? -12.203 1.33 10.797 1 88.81 159 TYR A N 1
ATOM 1324 C CA . TYR A 1 159 ? -11.539 2.541 10.328 1 88.81 159 TYR A CA 1
ATOM 1325 C C . TYR A 1 159 ? -10.281 2.203 9.531 1 88.81 159 TYR A C 1
ATOM 1327 O O . TYR A 1 159 ? -9.93 2.912 8.586 1 88.81 159 TYR A O 1
ATOM 1335 N N . PHE A 1 160 ? -9.648 1.16 9.953 1 92.88 160 PHE A N 1
ATOM 1336 C CA . PHE A 1 160 ? -8.523 0.669 9.172 1 92.88 160 PHE A CA 1
ATOM 1337 C C . PHE A 1 160 ? -8.945 0.377 7.734 1 92.88 160 PHE A C 1
ATOM 1339 O O . PHE A 1 160 ? -8.289 0.819 6.789 1 92.88 160 PHE A O 1
ATOM 1346 N N . LEU A 1 161 ? -10.039 -0.292 7.613 1 95.06 161 LEU A N 1
ATOM 1347 C CA . LEU A 1 161 ? -10.492 -0.701 6.289 1 95.06 161 LEU A CA 1
ATOM 1348 C C . LEU A 1 161 ? -11.016 0.494 5.496 1 95.06 161 LEU A C 1
ATOM 1350 O O . LEU A 1 161 ? -10.805 0.582 4.285 1 95.06 161 LEU A O 1
ATOM 1354 N N . ILE A 1 162 ? -11.68 1.42 6.148 1 93.38 162 ILE A N 1
ATOM 1355 C CA . ILE A 1 162 ? -12.133 2.639 5.488 1 93.38 162 ILE A CA 1
ATOM 1356 C C . ILE A 1 162 ? -10.922 3.428 4.984 1 93.38 162 ILE A C 1
ATOM 1358 O O . ILE A 1 162 ? -10.914 3.898 3.846 1 93.38 162 ILE A O 1
ATOM 1362 N N . SER A 1 163 ? -9.898 3.502 5.812 1 93.81 163 SER A N 1
ATOM 1363 C CA . SER A 1 163 ? -8.672 4.188 5.418 1 93.81 163 SER A CA 1
ATOM 1364 C C . SER A 1 163 ? -8.023 3.506 4.219 1 93.81 163 SER A C 1
ATOM 1366 O O . SER A 1 163 ? -7.496 4.176 3.326 1 93.81 163 SER A O 1
ATOM 1368 N N . SER A 1 164 ? -8.086 2.211 4.227 1 95.06 164 SER A N 1
ATOM 1369 C CA . SER A 1 164 ? -7.508 1.449 3.123 1 95.06 164 SER A CA 1
ATOM 1370 C C . SER A 1 164 ? -8.195 1.782 1.803 1 95.06 164 SER A C 1
ATOM 1372 O O . SER A 1 164 ? -7.535 2.018 0.792 1 95.06 164 SER A O 1
ATOM 1374 N N . LEU A 1 165 ? -9.492 1.859 1.812 1 96.19 165 LEU A N 1
ATOM 1375 C CA . LEU A 1 165 ? -10.258 2.172 0.61 1 96.19 165 LEU A CA 1
ATOM 1376 C C . LEU A 1 165 ? -9.906 3.559 0.085 1 96.19 165 LEU A C 1
ATOM 1378 O O . LEU A 1 165 ? -9.633 3.725 -1.104 1 96.19 165 LEU A O 1
ATOM 1382 N N . ILE A 1 166 ? -9.898 4.453 0.992 1 95.94 166 ILE A N 1
ATOM 1383 C CA . ILE A 1 166 ? -9.68 5.84 0.597 1 95.94 166 ILE A CA 1
ATOM 1384 C C . ILE A 1 166 ? -8.242 6.016 0.111 1 95.94 166 ILE A C 1
ATOM 1386 O O . ILE A 1 166 ? -8.008 6.625 -0.934 1 95.94 166 ILE A O 1
ATOM 1390 N N . GLU A 1 167 ? -7.309 5.445 0.811 1 95.06 167 GLU A N 1
ATOM 1391 C CA . GLU A 1 167 ? -5.898 5.59 0.456 1 95.06 167 GLU A CA 1
ATOM 1392 C C . GLU A 1 167 ? -5.609 4.965 -0.907 1 95.06 167 GLU A C 1
ATOM 1394 O O . GLU A 1 167 ? -4.93 5.57 -1.739 1 95.06 167 GLU A O 1
ATOM 1399 N N . ASP A 1 168 ? -6.117 3.801 -1.118 1 95.56 168 ASP A N 1
ATOM 1400 C CA . ASP A 1 168 ? -5.84 3.156 -2.398 1 95.56 168 ASP A CA 1
ATOM 1401 C C . ASP A 1 168 ? -6.523 3.9 -3.545 1 95.56 168 ASP A C 1
ATOM 1403 O O . ASP A 1 168 ? -5.996 3.955 -4.656 1 95.56 168 ASP A O 1
ATOM 1407 N N . THR A 1 169 ? -7.695 4.418 -3.281 1 97.25 169 THR A N 1
ATOM 1408 C CA . THR A 1 169 ? -8.344 5.27 -4.273 1 97.25 169 THR A CA 1
ATOM 1409 C C . THR A 1 169 ? -7.469 6.469 -4.613 1 97.25 169 THR A C 1
ATOM 1411 O O . THR A 1 169 ? -7.242 6.766 -5.789 1 97.25 169 THR A O 1
ATOM 1414 N N . CYS A 1 170 ? -6.906 7.102 -3.617 1 96.94 170 CYS A N 1
ATOM 1415 C CA . CYS A 1 170 ? -6.031 8.25 -3.824 1 96.94 170 CYS A CA 1
ATOM 1416 C C . CYS A 1 170 ? -4.793 7.859 -4.621 1 96.94 170 CYS A C 1
ATOM 1418 O O . CYS A 1 170 ? -4.426 8.539 -5.582 1 96.94 170 CYS A O 1
ATOM 1420 N N . HIS A 1 171 ? -4.203 6.766 -4.238 1 95.5 171 HIS A N 1
ATOM 1421 C CA . HIS A 1 171 ? -2.99 6.312 -4.906 1 95.5 171 HIS A CA 1
ATOM 1422 C C . HIS A 1 171 ? -3.252 6 -6.375 1 95.5 171 HIS A C 1
ATOM 1424 O O . HIS A 1 171 ? -2.445 6.344 -7.242 1 95.5 171 HIS A O 1
ATOM 1430 N N . GLU A 1 172 ? -4.367 5.387 -6.605 1 95 172 GLU A N 1
ATOM 1431 C CA . GLU A 1 172 ? -4.699 5.031 -7.98 1 95 172 GLU A CA 1
ATOM 1432 C C . GLU A 1 172 ? -4.926 6.277 -8.836 1 95 172 GLU A C 1
ATOM 1434 O O . GLU A 1 172 ? -4.445 6.355 -9.969 1 95 172 GLU A O 1
ATOM 1439 N N . ILE A 1 173 ? -5.551 7.238 -8.305 1 96.56 173 ILE A N 1
ATOM 1440 C CA . ILE A 1 173 ? -5.961 8.422 -9.055 1 96.56 173 ILE A CA 1
ATOM 1441 C C . ILE A 1 173 ? -4.773 9.367 -9.211 1 96.56 173 ILE A C 1
ATOM 1443 O O . ILE A 1 173 ? -4.57 9.945 -10.281 1 96.56 173 ILE A O 1
ATOM 1447 N N . VAL A 1 174 ? -3.92 9.484 -8.18 1 96.38 174 VAL A N 1
ATOM 1448 C CA . VAL A 1 174 ? -2.912 10.539 -8.156 1 96.38 174 VAL A CA 1
ATOM 1449 C C . VAL A 1 174 ? -1.587 10.008 -8.688 1 96.38 174 VAL A C 1
ATOM 1451 O O . VAL A 1 174 ? -0.844 10.727 -9.359 1 96.38 174 VAL A O 1
ATOM 1454 N N . TYR A 1 175 ? -1.324 8.688 -8.453 1 92.5 175 TYR A N 1
ATOM 1455 C CA . TYR A 1 175 ? 0.039 8.234 -8.695 1 92.5 175 TYR A CA 1
ATOM 1456 C C . TYR A 1 175 ? 0.086 7.27 -9.883 1 92.5 175 TYR A C 1
ATOM 1458 O O . TYR A 1 175 ? 1.165 6.938 -10.375 1 92.5 175 TYR A O 1
ATOM 1466 N N . ASN A 1 176 ? -1.053 6.789 -10.281 1 91.19 176 ASN A N 1
ATOM 1467 C CA . ASN A 1 176 ? -1.07 5.871 -11.422 1 91.19 176 ASN A CA 1
ATOM 1468 C C . ASN A 1 176 ? -1.518 6.574 -12.703 1 91.19 176 ASN A C 1
ATOM 1470 O O . ASN A 1 176 ? -2.691 6.512 -13.07 1 91.19 176 ASN A O 1
ATOM 1474 N N . GLU A 1 177 ? -0.612 7.055 -13.43 1 86.56 177 GLU A N 1
ATOM 1475 C CA . GLU A 1 177 ? -0.896 7.824 -14.641 1 86.56 177 GLU A CA 1
ATOM 1476 C C . GLU A 1 177 ? -1.496 6.941 -15.727 1 86.56 177 GLU A C 1
ATOM 1478 O O . GLU A 1 177 ? -2.207 7.43 -16.609 1 86.56 177 GLU A O 1
ATOM 1483 N N . LYS A 1 178 ? -1.269 5.676 -15.68 1 86.88 178 LYS A N 1
ATOM 1484 C CA . LYS A 1 178 ? -1.704 4.77 -16.734 1 86.88 178 LYS A CA 1
ATOM 1485 C C . LYS A 1 178 ? -2.902 3.938 -16.297 1 86.88 178 LYS A C 1
ATOM 1487 O O . LYS A 1 178 ? -3.166 2.869 -16.844 1 86.88 178 LYS A O 1
ATOM 1492 N N . SER A 1 179 ? -3.529 4.469 -15.25 1 89.62 179 SER A N 1
ATOM 1493 C CA . SER A 1 179 ? -4.68 3.727 -14.742 1 89.62 179 SER A CA 1
ATOM 1494 C C . SER A 1 179 ? -5.75 3.57 -15.82 1 89.62 179 SER A C 1
ATOM 1496 O O . SER A 1 179 ? -6.023 4.508 -16.562 1 89.62 179 SER A O 1
ATOM 1498 N N . ASN A 1 180 ? -6.336 2.387 -15.859 1 88.5 180 ASN A N 1
ATOM 1499 C CA . ASN A 1 180 ? -7.434 2.139 -16.781 1 88.5 180 ASN A CA 1
ATOM 1500 C C . ASN A 1 180 ? -8.789 2.225 -16.094 1 88.5 180 ASN A C 1
ATOM 1502 O O . ASN A 1 180 ? -9.812 1.833 -16.656 1 88.5 180 ASN A O 1
ATOM 1506 N N . LEU A 1 181 ? -8.828 2.76 -14.859 1 92.5 181 LEU A N 1
ATOM 1507 C CA . LEU A 1 181 ? -10.07 2.896 -14.109 1 92.5 181 LEU A CA 1
ATOM 1508 C C . LEU A 1 181 ? -10.711 4.254 -14.359 1 92.5 181 LEU A C 1
ATOM 1510 O O . LEU A 1 181 ? -10.016 5.234 -14.648 1 92.5 181 LEU A O 1
ATOM 1514 N N . ASP A 1 182 ? -12.047 4.258 -14.312 1 95.12 182 ASP A N 1
ATOM 1515 C CA . ASP A 1 182 ? -12.781 5.523 -14.352 1 95.12 182 ASP A CA 1
ATOM 1516 C C . ASP A 1 182 ? -12.742 6.219 -12.992 1 95.12 182 ASP A C 1
ATOM 1518 O O . ASP A 1 182 ? -13.305 5.723 -12.016 1 95.12 182 ASP A O 1
ATOM 1522 N N . LYS A 1 183 ? -12.156 7.391 -13 1 95.94 183 LYS A N 1
ATOM 1523 C CA . LYS A 1 183 ? -11.922 8.102 -11.75 1 95.94 183 LYS A CA 1
ATOM 1524 C C . LYS A 1 183 ? -13.227 8.391 -11.023 1 95.94 183 LYS A C 1
ATOM 1526 O O . LYS A 1 183 ? -13.344 8.156 -9.82 1 95.94 183 LYS A O 1
ATOM 1531 N N . ASP A 1 184 ? -14.195 8.883 -11.727 1 95.62 184 ASP A N 1
ATOM 1532 C CA . ASP A 1 184 ? -15.461 9.242 -11.117 1 95.62 184 ASP A CA 1
ATOM 1533 C C . ASP A 1 184 ? -16.188 8.016 -10.562 1 95.62 184 ASP A C 1
ATOM 1535 O O . ASP A 1 184 ? -16.734 8.055 -9.461 1 95.62 184 ASP A O 1
ATOM 1539 N N . SER A 1 185 ? -16.141 6.914 -11.297 1 94.38 185 SER A N 1
ATOM 1540 C CA . SER A 1 185 ? -16.766 5.672 -10.844 1 94.38 185 SER A CA 1
ATOM 1541 C C . SER A 1 185 ? -16.062 5.129 -9.602 1 94.38 185 SER A C 1
ATOM 1543 O O . SER A 1 185 ? -16.703 4.648 -8.672 1 94.38 185 SER A O 1
ATOM 1545 N N . LEU A 1 186 ? -14.773 5.219 -9.602 1 96.38 186 LEU A N 1
ATOM 1546 C CA . LEU A 1 186 ? -13.992 4.734 -8.461 1 96.38 186 LEU A CA 1
ATOM 1547 C C . LEU A 1 186 ? -14.336 5.512 -7.199 1 96.38 186 LEU A C 1
ATOM 1549 O O . LEU A 1 186 ? -14.57 4.914 -6.145 1 96.38 186 LEU A O 1
ATOM 1553 N N . ILE A 1 187 ? -14.414 6.84 -7.34 1 97.12 187 ILE A N 1
ATOM 1554 C CA . ILE A 1 187 ? -14.75 7.688 -6.203 1 97.12 187 ILE A CA 1
ATOM 1555 C C . ILE A 1 187 ? -16.156 7.367 -5.719 1 97.12 187 ILE A C 1
ATOM 1557 O O . ILE A 1 187 ? -16.406 7.27 -4.516 1 97.12 187 ILE A O 1
ATOM 1561 N N . GLU A 1 188 ? -17.047 7.16 -6.648 1 94.75 188 GLU A N 1
ATOM 1562 C CA . GLU A 1 188 ? -18.438 6.867 -6.312 1 94.75 188 GLU A CA 1
ATOM 1563 C C . GLU A 1 188 ? -18.547 5.547 -5.551 1 94.75 188 GLU A C 1
ATOM 1565 O O . GLU A 1 188 ? -19.203 5.484 -4.512 1 94.75 188 GLU A O 1
ATOM 1570 N N . ILE A 1 189 ? -17.938 4.547 -6.055 1 94.38 189 ILE A N 1
ATOM 1571 C CA . ILE A 1 189 ? -18 3.236 -5.418 1 94.38 189 ILE A CA 1
ATOM 1572 C C . ILE A 1 189 ? -17.312 3.283 -4.059 1 94.38 189 ILE A C 1
ATOM 1574 O O . ILE A 1 189 ? -17.797 2.707 -3.084 1 94.38 189 ILE A O 1
ATOM 1578 N N . CYS A 1 190 ? -16.172 3.955 -3.979 1 96.44 190 CYS A N 1
ATOM 1579 C CA . CYS A 1 190 ? -15.484 4.129 -2.703 1 96.44 190 CYS A CA 1
ATOM 1580 C C . CYS A 1 190 ? -16.391 4.801 -1.683 1 96.44 190 CYS A C 1
ATOM 1582 O O . CYS A 1 190 ? -16.547 4.312 -0.561 1 96.44 190 CYS A O 1
ATOM 1584 N N . ALA A 1 191 ? -17.062 5.875 -2.119 1 94.06 191 ALA A N 1
ATOM 1585 C CA . ALA A 1 191 ? -17.938 6.629 -1.225 1 94.06 191 ALA A CA 1
ATOM 1586 C C . ALA A 1 191 ? -19.094 5.766 -0.733 1 94.06 191 ALA A C 1
ATOM 1588 O O . ALA A 1 191 ? -19.406 5.766 0.458 1 94.06 191 ALA A O 1
ATOM 1589 N N . LYS A 1 192 ? -19.703 5.031 -1.6 1 91.81 192 LYS A N 1
ATOM 1590 C CA . LYS A 1 192 ? -20.812 4.16 -1.234 1 91.81 192 LYS A CA 1
ATOM 1591 C C . LYS A 1 192 ? -20.359 3.066 -0.273 1 91.81 192 LYS A C 1
ATOM 1593 O O . LYS A 1 192 ? -21.078 2.717 0.663 1 91.81 192 LYS A O 1
ATOM 1598 N N . SER A 1 193 ? -19.203 2.529 -0.522 1 92.81 193 SER A N 1
ATOM 1599 C CA . SER A 1 193 ? -18.656 1.487 0.344 1 92.81 193 SER A CA 1
ATOM 1600 C C . SER A 1 193 ? -18.359 2.027 1.738 1 92.81 193 SER A C 1
ATOM 1602 O O . SER A 1 193 ? -18.672 1.386 2.74 1 92.81 193 SER A O 1
ATOM 1604 N N . VAL A 1 194 ? -17.75 3.203 1.793 1 91.94 194 VAL A N 1
ATOM 1605 C CA . VAL A 1 194 ? -17.453 3.848 3.068 1 91.94 194 VAL A CA 1
ATOM 1606 C C . VAL A 1 194 ? -18.75 4.086 3.84 1 91.94 194 VAL A 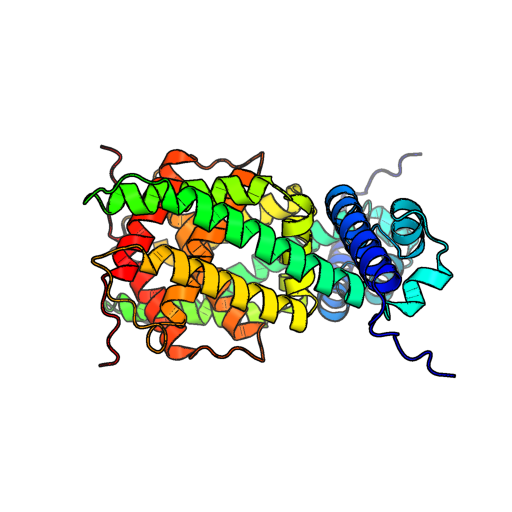C 1
ATOM 1608 O O . VAL A 1 194 ? -18.828 3.789 5.035 1 91.94 194 VAL A O 1
ATOM 1611 N N . LYS A 1 195 ? -19.734 4.582 3.156 1 88.69 195 LYS A N 1
ATOM 1612 C CA . LYS A 1 195 ? -21.016 4.852 3.795 1 88.69 195 LYS A CA 1
ATOM 1613 C C . LYS A 1 195 ? -21.609 3.576 4.383 1 88.69 195 LYS A C 1
ATOM 1615 O O . LYS A 1 195 ? -22.078 3.57 5.527 1 88.69 195 LYS A O 1
ATOM 1620 N N . LYS A 1 196 ? -21.562 2.537 3.664 1 87 196 LYS A N 1
ATOM 1621 C CA . LYS A 1 196 ? -22.125 1.271 4.125 1 87 196 LYS A CA 1
ATOM 1622 C C . LYS A 1 196 ? -21.375 0.757 5.355 1 87 196 LYS A C 1
ATOM 1624 O O . LYS A 1 196 ? -21.984 0.211 6.277 1 87 196 LYS A O 1
ATOM 1629 N N . MET A 1 197 ? -20.109 0.934 5.371 1 87.75 197 MET A N 1
ATOM 1630 C CA . MET A 1 197 ? -19.312 0.474 6.5 1 87.75 197 MET A CA 1
ATOM 1631 C C . MET A 1 197 ? -19.594 1.311 7.742 1 87.75 197 MET A C 1
ATOM 1633 O O . MET A 1 197 ? -19.609 0.787 8.859 1 87.75 197 MET A O 1
ATOM 1637 N N . LEU A 1 198 ? -19.797 2.553 7.492 1 84.06 198 LEU A N 1
ATOM 1638 C CA . LEU A 1 198 ? -20.047 3.447 8.617 1 84.06 198 LEU A CA 1
ATOM 1639 C C . LEU A 1 198 ? -21.375 3.119 9.297 1 84.06 198 LEU A C 1
ATOM 1641 O O . LEU A 1 198 ? -21.5 3.262 10.516 1 84.06 198 LEU A O 1
ATOM 1645 N N . TYR A 1 199 ? -22.344 2.596 8.594 1 79.12 199 TYR A N 1
ATOM 1646 C CA . TYR A 1 199 ? -23.672 2.408 9.148 1 79.12 199 TYR A CA 1
ATOM 1647 C C . TYR A 1 199 ? -23.938 0.94 9.461 1 79.12 199 TYR A C 1
ATOM 1649 O O . TYR A 1 199 ? -24.969 0.597 10.047 1 79.12 199 TYR A O 1
ATOM 1657 N N . THR A 1 200 ? -23.078 0.131 8.992 1 74 200 THR A N 1
ATOM 1658 C CA . THR A 1 200 ? -23.25 -1.276 9.336 1 74 200 THR A CA 1
ATOM 1659 C C . THR A 1 200 ? -22.688 -1.57 10.719 1 74 200 THR A C 1
ATOM 1661 O O . THR A 1 200 ? -21.578 -1.158 11.039 1 74 200 THR A O 1
ATOM 1664 N N . SER A 1 201 ? -23.641 -1.984 11.648 1 66 201 SER A N 1
ATOM 1665 C CA . SER A 1 201 ? -23.188 -2.477 12.945 1 66 201 SER A CA 1
ATOM 1666 C C . SER A 1 201 ? -22.516 -3.836 12.82 1 66 201 SER A C 1
ATOM 1668 O O . SER A 1 201 ? -23.031 -4.738 12.156 1 66 201 SER A O 1
ATOM 1670 N N . PHE A 1 202 ? -21.266 -3.842 12.938 1 60.72 202 PHE A N 1
ATOM 1671 C CA . PHE A 1 202 ? -20.594 -5.137 12.945 1 60.72 202 PHE A CA 1
ATOM 1672 C C . PHE A 1 202 ? -20.609 -5.746 14.344 1 60.72 202 PHE A C 1
ATOM 1674 O O . PHE A 1 202 ? -19.562 -5.898 14.977 1 60.72 202 PHE A O 1
ATOM 1681 N N . ASP A 1 203 ? -21.703 -5.691 15.109 1 53.75 203 ASP A N 1
ATOM 1682 C CA . ASP A 1 203 ? -21.859 -6.152 16.484 1 53.75 203 ASP A CA 1
ATOM 1683 C C . ASP A 1 203 ? -21.25 -7.539 16.672 1 53.75 203 ASP A C 1
ATOM 1685 O O . ASP A 1 203 ? -21.438 -8.43 15.844 1 53.75 203 ASP A O 1
ATOM 1689 N N . LYS A 1 204 ? -20.266 -7.629 17.469 1 46.5 204 LYS A N 1
ATOM 1690 C CA . LYS A 1 204 ? -19.781 -8.875 18.062 1 46.5 204 LYS A CA 1
ATOM 1691 C C . LYS A 1 204 ? -20.922 -9.656 18.688 1 46.5 204 LYS A C 1
ATOM 1693 O O . LYS A 1 204 ? -21.641 -9.133 19.547 1 46.5 204 LYS A O 1
ATOM 1698 N N . ASP A 1 205 ? -21.719 -10.336 17.906 1 35.09 205 ASP A N 1
ATOM 1699 C CA . ASP A 1 20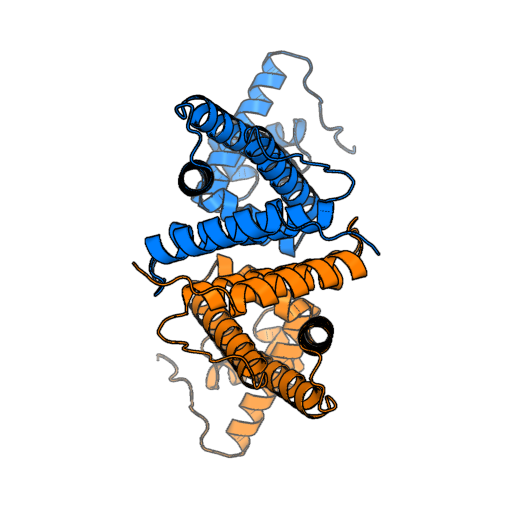5 ? -22.562 -11.219 18.719 1 35.09 205 ASP A CA 1
ATOM 1700 C C . ASP A 1 205 ? -21.719 -12.094 19.625 1 35.09 205 ASP A C 1
ATOM 1702 O O . ASP A 1 205 ? -20.656 -12.578 19.234 1 35.09 205 ASP A O 1
ATOM 1706 N N . MET B 1 1 ? 29.125 -4.156 -28.875 1 31.23 1 MET B N 1
ATOM 1707 C CA . MET B 1 1 ? 28.203 -5.148 -29.438 1 31.23 1 MET B CA 1
ATOM 1708 C C . MET B 1 1 ? 27.062 -5.438 -28.484 1 31.23 1 MET B C 1
ATOM 1710 O O . MET B 1 1 ? 27.281 -5.82 -27.344 1 31.23 1 MET B O 1
ATOM 1714 N N . LYS B 1 2 ? 25.938 -4.805 -28.703 1 44.06 2 LYS B N 1
ATOM 1715 C CA . LYS B 1 2 ? 24.75 -4.98 -27.875 1 44.06 2 LYS B CA 1
ATOM 1716 C C . LYS B 1 2 ? 24.438 -6.457 -27.656 1 44.06 2 LYS B C 1
ATOM 1718 O O . LYS B 1 2 ? 24.25 -7.203 -28.625 1 44.06 2 LYS B O 1
ATOM 1723 N N . ARG B 1 3 ? 24.938 -7.098 -26.703 1 46.91 3 ARG B N 1
ATOM 1724 C CA . ARG B 1 3 ? 24.766 -8.531 -26.484 1 46.91 3 ARG B CA 1
ATOM 1725 C C . ARG B 1 3 ? 23.297 -8.914 -26.516 1 46.91 3 ARG B C 1
ATOM 1727 O O . ARG B 1 3 ? 22.484 -8.352 -25.766 1 46.91 3 ARG B O 1
ATOM 1734 N N . GLU B 1 4 ? 22.828 -9.453 -27.578 1 51.16 4 GLU B N 1
ATOM 1735 C CA . GLU B 1 4 ? 21.453 -9.898 -27.766 1 51.16 4 GLU B CA 1
ATOM 1736 C C . GLU B 1 4 ? 21.078 -10.992 -26.766 1 51.16 4 GLU B C 1
ATOM 1738 O O . GLU B 1 4 ? 21.891 -11.875 -26.469 1 51.16 4 GLU B O 1
ATOM 1743 N N . ILE B 1 5 ? 20.25 -10.742 -25.906 1 57.22 5 ILE B N 1
ATOM 1744 C CA . ILE B 1 5 ? 19.719 -11.688 -24.922 1 57.22 5 ILE B CA 1
ATOM 1745 C C . ILE B 1 5 ? 19.297 -12.977 -25.609 1 57.22 5 ILE B C 1
ATOM 1747 O O . ILE B 1 5 ? 18.562 -12.945 -26.609 1 57.22 5 ILE B O 1
ATOM 1751 N N . ARG B 1 6 ? 19.953 -14.078 -25.391 1 60.03 6 ARG B N 1
ATOM 1752 C CA . ARG B 1 6 ? 19.672 -15.383 -25.969 1 60.03 6 ARG B CA 1
ATOM 1753 C C . ARG B 1 6 ? 18.344 -15.945 -25.469 1 60.03 6 ARG B C 1
ATOM 1755 O O . ARG B 1 6 ? 18.078 -15.922 -24.266 1 60.03 6 ARG B O 1
ATOM 1762 N N . ILE B 1 7 ? 17.281 -15.969 -26.25 1 59.59 7 ILE B N 1
ATOM 1763 C CA . ILE B 1 7 ? 16.094 -16.75 -25.938 1 59.59 7 ILE B CA 1
ATOM 1764 C C . ILE B 1 7 ? 16.406 -18.25 -26.062 1 59.59 7 ILE B C 1
ATOM 1766 O O . ILE B 1 7 ? 16.625 -18.734 -27.172 1 59.59 7 ILE B O 1
ATOM 1770 N N . PRO B 1 8 ? 16.609 -18.875 -24.906 1 58.31 8 PRO B N 1
ATOM 1771 C CA . PRO B 1 8 ? 17.094 -20.25 -24.984 1 58.31 8 PRO B CA 1
ATOM 1772 C C . PRO B 1 8 ? 16.109 -21.188 -25.688 1 58.31 8 PRO B C 1
ATOM 1774 O O . PRO B 1 8 ? 14.914 -21.172 -25.391 1 58.31 8 PRO B O 1
ATOM 1777 N N . VAL B 1 9 ? 16.453 -21.844 -26.672 1 59.25 9 VAL B N 1
ATOM 1778 C CA . VAL B 1 9 ? 15.68 -22.844 -27.406 1 59.25 9 VAL B CA 1
ATOM 1779 C C . VAL B 1 9 ? 16.188 -24.234 -27.062 1 59.25 9 VAL B C 1
ATOM 1781 O O . VAL B 1 9 ? 15.414 -25.203 -27.094 1 59.25 9 VAL B O 1
ATOM 1784 N N . GLN B 1 10 ? 17.359 -24.234 -26.547 1 69.69 10 GLN B N 1
ATOM 1785 C CA . GLN B 1 10 ? 17.906 -25.547 -26.203 1 69.69 10 GLN B CA 1
ATOM 1786 C C . GLN B 1 10 ? 17.625 -25.906 -24.75 1 69.69 10 GLN B C 1
ATOM 1788 O O . GLN B 1 10 ? 17.531 -25.016 -23.906 1 69.69 10 GLN B O 1
ATOM 1793 N N . LYS B 1 11 ? 17.328 -27.141 -24.531 1 72.25 11 LYS B N 1
ATOM 1794 C CA . LYS B 1 11 ? 16.953 -27.672 -23.219 1 72.25 11 LYS B CA 1
ATOM 1795 C C . LYS B 1 11 ? 17.891 -27.172 -22.125 1 72.25 11 LYS B C 1
ATOM 1797 O O . LYS B 1 11 ? 17.438 -26.766 -21.062 1 72.25 11 LYS B O 1
ATOM 1802 N N . ARG B 1 12 ? 19.172 -27.172 -22.406 1 72.44 12 ARG B N 1
ATOM 1803 C CA . ARG B 1 12 ? 20.172 -26.75 -21.422 1 72.44 12 ARG B CA 1
ATOM 1804 C C . ARG B 1 12 ? 20.016 -25.266 -21.094 1 72.44 12 ARG B C 1
ATOM 1806 O O . ARG B 1 12 ? 20.172 -24.875 -19.938 1 72.44 12 ARG B O 1
ATOM 1813 N N . SER B 1 13 ? 19.719 -24.531 -22.078 1 76.31 13 SER B N 1
ATOM 1814 C CA . SER B 1 13 ? 19.547 -23.094 -21.906 1 76.31 13 SER B CA 1
ATOM 1815 C C . SER B 1 13 ? 18.297 -22.766 -21.094 1 76.31 13 SER B C 1
ATOM 1817 O O . SER B 1 13 ? 18.312 -21.859 -20.266 1 76.31 13 SER B O 1
ATOM 1819 N N . ILE B 1 14 ? 17.344 -23.594 -21.297 1 82 14 ILE B N 1
ATOM 1820 C CA . ILE B 1 14 ? 16.094 -23.422 -20.562 1 82 14 ILE B CA 1
ATOM 1821 C C . ILE B 1 14 ? 16.312 -23.766 -19.094 1 82 14 ILE B C 1
ATOM 1823 O O . ILE B 1 14 ? 15.82 -23.062 -18.203 1 82 14 ILE B O 1
ATOM 1827 N N . GLU B 1 15 ? 17.031 -24.75 -18.859 1 88.06 15 GLU B N 1
ATOM 1828 C CA . GLU B 1 15 ? 17.344 -25.172 -17.484 1 88.06 15 GLU B CA 1
ATOM 1829 C C . GLU B 1 15 ? 18.156 -24.109 -16.766 1 88.06 15 GLU B C 1
ATOM 1831 O O . GLU B 1 15 ? 17.938 -23.828 -15.586 1 88.06 15 GLU B O 1
ATOM 1836 N N . LYS B 1 16 ? 19.109 -23.531 -17.453 1 90.38 16 LYS B N 1
ATOM 1837 C CA . LYS B 1 16 ? 19.938 -22.484 -16.844 1 90.38 16 LYS B CA 1
ATOM 1838 C C . LYS B 1 16 ? 19.109 -21.25 -16.5 1 90.38 16 LYS B C 1
ATOM 1840 O O . LYS B 1 16 ? 19.266 -20.672 -15.422 1 90.38 16 LYS B O 1
ATOM 1845 N N . ARG B 1 17 ? 18.281 -20.953 -17.406 1 94.19 17 ARG B N 1
ATOM 1846 C CA . ARG B 1 17 ? 17.406 -19.812 -17.156 1 94.19 17 ARG B CA 1
ATOM 1847 C C . ARG B 1 17 ? 16.531 -20.047 -15.93 1 94.19 17 ARG B C 1
ATOM 1849 O O . ARG B 1 17 ? 16.391 -19.172 -15.078 1 94.19 17 ARG B O 1
ATOM 1856 N N . ARG B 1 18 ? 15.984 -21.25 -15.828 1 95.12 18 ARG B N 1
ATOM 1857 C CA . ARG B 1 18 ? 15.148 -21.609 -14.688 1 95.12 18 ARG B CA 1
ATOM 1858 C C . ARG B 1 18 ? 15.953 -21.578 -13.391 1 95.12 18 ARG B C 1
ATOM 1860 O O . ARG B 1 18 ? 15.469 -21.109 -12.359 1 95.12 18 ARG B O 1
ATOM 1867 N N . LYS B 1 19 ? 17.125 -22.016 -13.461 1 95.62 19 LYS B N 1
ATOM 1868 C CA . LYS B 1 19 ? 18 -22 -12.289 1 95.62 19 LYS B CA 1
ATOM 1869 C C . LYS B 1 19 ? 18.25 -20.578 -11.789 1 95.62 19 LYS B C 1
ATOM 1871 O O . LYS B 1 19 ? 18.266 -20.328 -10.586 1 95.62 19 LYS B O 1
ATOM 1876 N N . ILE B 1 20 ? 18.391 -19.703 -12.742 1 97 20 ILE B N 1
ATOM 1877 C CA . ILE B 1 20 ? 18.625 -18.312 -12.398 1 97 20 ILE B CA 1
ATOM 1878 C C . ILE B 1 20 ? 17.391 -17.734 -11.711 1 97 20 ILE B C 1
ATOM 1880 O O . ILE B 1 20 ? 17.484 -17.078 -10.68 1 97 20 ILE B O 1
ATOM 1884 N N . ILE B 1 21 ? 16.25 -18.062 -12.242 1 97.88 21 ILE B N 1
ATOM 1885 C CA . ILE B 1 21 ? 15 -17.547 -11.719 1 97.88 21 ILE B CA 1
ATOM 1886 C C . ILE B 1 21 ? 14.758 -18.094 -10.312 1 97.88 21 ILE B C 1
ATOM 1888 O O . ILE B 1 21 ? 14.414 -17.344 -9.398 1 97.88 21 ILE B O 1
ATOM 1892 N N . ASP B 1 22 ? 15.016 -19.359 -10.109 1 97.38 22 ASP B N 1
ATOM 1893 C CA . ASP B 1 22 ? 14.836 -19.984 -8.805 1 97.38 22 ASP B CA 1
ATOM 1894 C C . ASP B 1 22 ? 15.797 -19.391 -7.777 1 97.38 22 ASP B C 1
ATOM 1896 O O . ASP B 1 22 ? 15.406 -19.094 -6.648 1 97.38 22 ASP B O 1
ATOM 1900 N N . ALA B 1 23 ? 17 -19.25 -8.156 1 97.88 23 ALA B N 1
ATOM 1901 C CA . ALA B 1 23 ? 18.016 -18.656 -7.289 1 97.88 23 ALA B CA 1
ATOM 1902 C C . ALA B 1 23 ? 17.656 -17.219 -6.926 1 97.88 23 ALA B C 1
ATOM 1904 O O . ALA B 1 23 ? 17.812 -16.812 -5.773 1 97.88 23 ALA B O 1
ATOM 1905 N N . ALA B 1 24 ? 17.188 -16.531 -7.93 1 98.38 24 ALA B N 1
ATOM 1906 C CA . ALA B 1 24 ? 16.828 -15.125 -7.715 1 98.38 24 ALA B CA 1
ATOM 1907 C C . ALA B 1 24 ? 15.648 -15.016 -6.746 1 98.38 24 ALA B C 1
ATOM 1909 O O . ALA B 1 24 ? 15.648 -14.156 -5.863 1 98.38 24 ALA B O 1
ATOM 1910 N N . LEU B 1 25 ? 14.648 -15.867 -6.898 1 98.06 25 LEU B N 1
ATOM 1911 C CA . LEU B 1 25 ? 13.523 -15.852 -5.973 1 98.06 25 LEU B CA 1
ATOM 1912 C C . LEU B 1 25 ? 13.992 -16.078 -4.539 1 98.06 25 LEU B C 1
ATOM 1914 O O . LEU B 1 25 ? 13.578 -15.375 -3.623 1 98.06 25 LEU B O 1
ATOM 1918 N N . LYS B 1 26 ? 14.859 -17.016 -4.398 1 97.75 26 LYS B N 1
ATOM 1919 C CA . LYS B 1 26 ? 15.398 -17.312 -3.074 1 97.75 26 LYS B CA 1
ATOM 1920 C C . LYS B 1 26 ? 16.125 -16.094 -2.494 1 97.75 26 LYS B C 1
ATOM 1922 O O . LYS B 1 26 ? 15.852 -15.688 -1.365 1 97.75 26 LYS B O 1
ATOM 1927 N N . ILE B 1 27 ? 16.953 -15.484 -3.254 1 97.94 27 ILE B N 1
ATOM 1928 C CA . ILE B 1 27 ? 17.797 -14.391 -2.789 1 97.94 27 ILE B CA 1
ATOM 1929 C C . ILE B 1 27 ? 16.938 -13.156 -2.531 1 97.94 27 ILE B C 1
ATOM 1931 O O . ILE B 1 27 ? 17.078 -12.492 -1.501 1 97.94 27 ILE B O 1
ATOM 1935 N N . PHE B 1 28 ? 16.016 -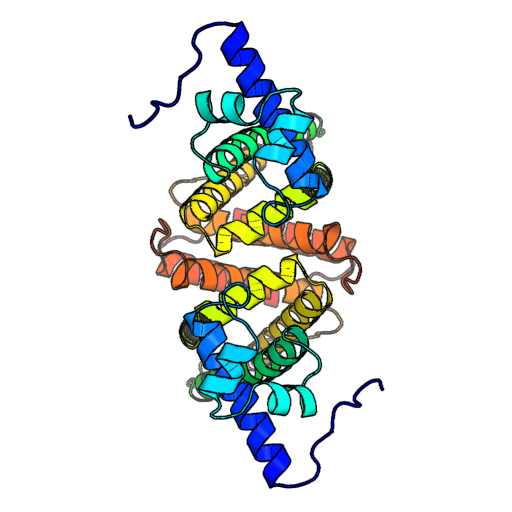12.844 -3.475 1 97.81 28 PHE B N 1
ATOM 1936 C CA . PHE B 1 28 ? 15.125 -11.703 -3.299 1 97.81 28 PHE B CA 1
ATOM 1937 C C . PHE B 1 28 ? 14.258 -11.883 -2.059 1 97.81 28 PHE B C 1
ATOM 1939 O O . PHE B 1 28 ? 13.961 -10.914 -1.358 1 97.81 28 PHE B O 1
ATOM 1946 N N . ASN B 1 29 ? 13.852 -13.102 -1.814 1 97.56 29 ASN B N 1
ATOM 1947 C CA . ASN B 1 29 ? 13 -13.367 -0.657 1 97.56 29 ASN B CA 1
ATOM 1948 C C . ASN B 1 29 ? 13.805 -13.336 0.642 1 97.56 29 ASN B C 1
ATOM 1950 O O . ASN B 1 29 ? 13.234 -13.172 1.723 1 97.56 29 ASN B O 1
ATOM 1954 N N . GLU B 1 30 ? 15.117 -13.461 0.587 1 96.38 30 GLU B N 1
ATOM 1955 C CA . GLU B 1 30 ? 15.953 -13.477 1.784 1 96.38 30 GLU B CA 1
ATOM 1956 C C . GLU B 1 30 ? 16.547 -12.102 2.062 1 96.38 30 GLU B C 1
ATOM 1958 O O . GLU B 1 30 ? 16.516 -11.625 3.199 1 96.38 30 GLU B O 1
ATOM 1963 N N . LYS B 1 31 ? 16.984 -11.383 0.916 1 94.94 31 LYS B N 1
ATOM 1964 C CA . LYS B 1 31 ? 17.797 -10.18 1.101 1 94.94 31 LYS B CA 1
ATOM 1965 C C . LYS B 1 31 ? 17.078 -8.945 0.563 1 94.94 31 LYS B C 1
ATOM 1967 O O . LYS B 1 31 ? 17.438 -7.812 0.888 1 94.94 31 LYS B O 1
ATOM 1972 N N . GLY B 1 32 ? 16.078 -9.227 -0.271 1 94.75 32 GLY B N 1
ATOM 1973 C CA . GLY B 1 32 ? 15.414 -8.109 -0.916 1 94.75 32 GLY B CA 1
ATOM 1974 C C . GLY B 1 32 ? 16.062 -7.699 -2.227 1 94.75 32 GLY B C 1
ATOM 1975 O O . GLY B 1 32 ? 17.172 -8.133 -2.531 1 94.75 32 GLY B O 1
ATOM 1976 N N . TYR B 1 33 ? 15.414 -6.906 -2.971 1 94.25 33 TYR B N 1
ATOM 1977 C CA . TYR B 1 33 ? 15.836 -6.469 -4.297 1 94.25 33 TYR B CA 1
ATOM 1978 C C . TYR B 1 33 ? 17.031 -5.523 -4.207 1 94.25 33 TYR B C 1
ATOM 1980 O O . TYR B 1 33 ? 18.016 -5.699 -4.918 1 94.25 33 TYR B O 1
ATOM 1988 N N . PHE B 1 34 ? 16.984 -4.594 -3.297 1 88.62 34 PHE B N 1
ATOM 1989 C CA . PHE B 1 34 ? 17.984 -3.529 -3.244 1 88.62 34 PHE B CA 1
ATOM 1990 C C . PHE B 1 34 ? 19.266 -4.027 -2.602 1 88.62 34 PHE B C 1
ATOM 1992 O O . PHE B 1 34 ? 20.344 -3.5 -2.875 1 88.62 34 PHE B O 1
ATOM 1999 N N . ASN B 1 35 ? 19.141 -5.082 -1.846 1 91.75 35 ASN B N 1
ATOM 2000 C CA . ASN B 1 35 ? 20.312 -5.57 -1.12 1 91.75 35 ASN B CA 1
ATOM 2001 C C . ASN B 1 35 ? 20.953 -6.754 -1.834 1 91.75 35 ASN B C 1
ATOM 2003 O O . ASN B 1 35 ? 21.656 -7.547 -1.211 1 91.75 35 ASN B O 1
ATOM 2007 N N . THR B 1 36 ? 20.609 -6.879 -3.082 1 94.94 36 THR B N 1
ATOM 2008 C CA . THR B 1 36 ? 21.172 -7.98 -3.861 1 94.94 36 THR B CA 1
ATOM 2009 C C . THR B 1 36 ? 21.75 -7.473 -5.184 1 94.94 36 THR B C 1
ATOM 2011 O O . THR B 1 36 ? 21.422 -6.363 -5.617 1 94.94 36 THR B O 1
ATOM 2014 N N . ASN B 1 37 ? 22.641 -8.273 -5.738 1 95.69 37 ASN B N 1
ATOM 2015 C CA . ASN B 1 37 ? 23.156 -7.973 -7.07 1 95.69 37 ASN B CA 1
ATOM 2016 C C . ASN B 1 37 ? 23.203 -9.211 -7.953 1 95.69 37 ASN B C 1
ATOM 2018 O O . ASN B 1 37 ? 22.938 -10.32 -7.488 1 95.69 37 ASN B O 1
ATOM 2022 N N . THR B 1 38 ? 23.516 -8.969 -9.211 1 96.81 38 THR B N 1
ATOM 2023 C CA . THR B 1 38 ? 23.453 -10.055 -10.188 1 96.81 38 THR B CA 1
ATOM 2024 C C . THR B 1 38 ? 24.547 -11.086 -9.922 1 96.81 38 THR B C 1
ATOM 2026 O O . THR B 1 38 ? 24.359 -12.273 -10.18 1 96.81 38 THR B O 1
ATOM 2029 N N . ALA B 1 39 ? 25.656 -10.703 -9.359 1 97 39 ALA B N 1
ATOM 2030 C CA . ALA B 1 39 ? 26.734 -11.633 -9.031 1 97 39 ALA B CA 1
ATOM 2031 C C . ALA B 1 39 ? 26.297 -12.633 -7.969 1 97 39 ALA B C 1
ATOM 2033 O O . ALA B 1 39 ? 26.578 -13.828 -8.07 1 97 39 ALA B O 1
ATOM 2034 N N . GLU B 1 40 ? 25.578 -12.211 -6.973 1 97.62 40 GLU B N 1
ATOM 2035 C CA . GLU B 1 40 ? 25.062 -13.062 -5.906 1 97.62 40 GLU B CA 1
ATOM 2036 C C . GLU B 1 40 ? 24.047 -14.07 -6.449 1 97.62 40 GLU B C 1
ATOM 2038 O O . GLU B 1 40 ? 24.047 -15.234 -6.043 1 97.62 40 GLU B O 1
ATOM 2043 N N . ILE B 1 41 ? 23.219 -13.617 -7.395 1 98.12 41 ILE B N 1
ATOM 2044 C CA . ILE B 1 41 ? 22.203 -14.484 -7.992 1 98.12 41 ILE B CA 1
ATOM 2045 C C . ILE B 1 41 ? 22.891 -15.57 -8.82 1 98.12 41 ILE B C 1
ATOM 2047 O O . ILE B 1 41 ? 22.531 -16.75 -8.727 1 98.12 41 ILE B O 1
ATOM 2051 N N . ALA B 1 42 ? 23.891 -15.156 -9.594 1 97.56 42 ALA B N 1
ATOM 2052 C CA . ALA B 1 42 ? 24.641 -16.109 -10.414 1 97.56 42 ALA B CA 1
ATOM 2053 C C . ALA B 1 42 ? 25.312 -17.172 -9.539 1 97.56 42 ALA B C 1
ATOM 2055 O O . ALA B 1 42 ? 25.203 -18.375 -9.828 1 97.56 42 ALA B O 1
ATOM 2056 N N . LYS B 1 43 ? 25.922 -16.719 -8.508 1 97.62 43 LYS B N 1
ATOM 2057 C CA . LYS B 1 43 ? 26.594 -17.641 -7.582 1 97.62 43 LYS B CA 1
ATOM 2058 C C . LYS B 1 43 ? 25.594 -18.641 -6.988 1 97.62 43 LYS B C 1
ATOM 2060 O O . LYS B 1 43 ? 25.875 -19.828 -6.941 1 97.62 43 LYS B O 1
ATOM 2065 N N . GLU B 1 44 ? 24.484 -18.203 -6.531 1 97.5 44 GLU B N 1
ATOM 2066 C CA . GLU B 1 44 ? 23.438 -19.062 -5.973 1 97.5 44 GLU B CA 1
ATOM 2067 C C . GLU B 1 44 ? 22.953 -20.078 -7.004 1 97.5 44 GLU B C 1
ATOM 2069 O O . GLU B 1 44 ? 22.609 -21.203 -6.652 1 97.5 44 GLU B O 1
ATOM 2074 N N . ALA B 1 45 ? 22.969 -19.656 -8.289 1 97 45 ALA B N 1
ATOM 2075 C CA . ALA B 1 45 ? 22.516 -20.5 -9.383 1 97 45 ALA B CA 1
ATOM 2076 C C . ALA B 1 45 ? 23.609 -21.469 -9.82 1 97 45 ALA B C 1
ATOM 2078 O O . ALA B 1 45 ? 23.406 -22.312 -10.695 1 97 45 ALA B O 1
ATOM 2079 N N . GLY B 1 46 ? 24.797 -21.266 -9.305 1 96.44 46 GLY B N 1
ATOM 2080 C CA . GLY B 1 46 ? 25.922 -22.109 -9.68 1 96.44 46 GLY B CA 1
ATOM 2081 C C . GLY B 1 46 ? 26.516 -21.734 -11.023 1 96.44 46 GLY B C 1
ATOM 2082 O O . GLY B 1 46 ? 27 -22.594 -11.758 1 96.44 46 GLY B O 1
ATOM 2083 N N . LEU B 1 47 ? 26.406 -20.484 -11.328 1 95.5 47 LEU B N 1
ATOM 2084 C CA . LEU B 1 47 ? 26.891 -20 -12.617 1 95.5 47 LEU B CA 1
ATOM 2085 C C . LEU B 1 47 ? 27.922 -18.891 -12.422 1 95.5 47 LEU B C 1
ATOM 2087 O O . LEU B 1 47 ? 27.984 -18.297 -11.352 1 95.5 47 LEU B O 1
ATOM 2091 N N . ALA B 1 48 ? 28.719 -18.672 -13.508 1 93.31 48 ALA B N 1
ATOM 2092 C CA . ALA B 1 48 ? 29.531 -17.469 -13.57 1 93.31 48 ALA B CA 1
ATOM 2093 C C . ALA B 1 48 ? 28.688 -16.234 -13.82 1 93.31 48 ALA B C 1
ATOM 2095 O O . ALA B 1 48 ? 27.672 -16.297 -14.516 1 93.31 48 ALA B O 1
ATOM 2096 N N . THR B 1 49 ? 29.109 -15.078 -13.297 1 92.94 49 THR B N 1
ATOM 2097 C CA . THR B 1 49 ? 28.344 -13.844 -13.422 1 92.94 49 THR B CA 1
ATOM 2098 C C . THR B 1 49 ? 28.078 -13.516 -14.883 1 92.94 49 THR B C 1
ATOM 2100 O O . THR B 1 49 ? 26.969 -13.125 -15.242 1 92.94 49 THR B O 1
ATOM 2103 N N . GLY B 1 50 ? 29.016 -13.672 -15.781 1 92.62 50 GLY B N 1
ATOM 2104 C CA . GLY B 1 50 ? 28.875 -13.375 -17.203 1 92.62 50 GLY B CA 1
ATOM 2105 C C . GLY B 1 50 ? 27.844 -14.227 -17.891 1 92.62 50 GLY B C 1
ATOM 2106 O O . GLY B 1 50 ? 27.172 -13.773 -18.828 1 92.62 50 GLY B O 1
ATOM 2107 N N . SER B 1 51 ? 27.641 -15.484 -17.469 1 92.56 51 SER B N 1
ATOM 2108 C CA . SER B 1 51 ? 26.672 -16.422 -18.047 1 92.56 51 SER B CA 1
ATOM 2109 C C . SER B 1 51 ? 25.25 -15.945 -17.828 1 92.56 51 SER B C 1
ATOM 2111 O O . SER B 1 51 ? 24.359 -16.219 -18.641 1 92.56 51 SER B O 1
ATOM 2113 N N . LEU B 1 52 ? 25.031 -15.172 -16.75 1 94.69 52 LEU B N 1
ATOM 2114 C CA . LEU B 1 52 ? 23.703 -14.672 -16.406 1 94.69 52 LEU B CA 1
ATOM 2115 C C . LEU B 1 52 ? 23.219 -13.68 -17.469 1 94.69 52 LEU B C 1
ATOM 2117 O O . LEU B 1 52 ? 22.031 -13.664 -17.812 1 94.69 52 LEU B O 1
ATOM 2121 N N . TYR B 1 53 ? 24.109 -12.992 -18.078 1 93.38 53 TYR B N 1
ATOM 2122 C CA . TYR B 1 53 ? 23.766 -11.922 -19 1 93.38 53 TYR B CA 1
ATOM 2123 C C . TYR B 1 53 ? 23.453 -12.469 -20.391 1 93.38 53 TYR B C 1
ATOM 2125 O O . TYR B 1 53 ? 22.984 -11.734 -21.266 1 93.38 53 TYR B O 1
ATOM 2133 N N . ALA B 1 54 ? 23.734 -13.695 -20.578 1 92.75 54 ALA B N 1
ATOM 2134 C CA . ALA B 1 54 ? 23.266 -14.375 -21.797 1 92.75 54 ALA B CA 1
ATOM 2135 C C . ALA B 1 54 ? 21.75 -14.547 -21.766 1 92.75 54 ALA B C 1
ATOM 2137 O O . ALA B 1 54 ? 21.109 -14.68 -22.812 1 92.75 54 ALA B O 1
ATOM 2138 N N . TYR B 1 55 ? 21.219 -14.445 -20.547 1 94.38 55 TYR B N 1
ATOM 2139 C CA . TYR B 1 55 ? 19.812 -14.773 -20.391 1 94.38 55 TYR B CA 1
ATOM 2140 C C . TYR B 1 55 ? 19.016 -13.539 -19.969 1 94.38 55 TYR B C 1
ATOM 2142 O O . TYR B 1 55 ? 17.812 -13.445 -20.25 1 94.38 55 TYR B O 1
ATOM 2150 N N . PHE B 1 56 ? 19.594 -12.641 -19.234 1 96.5 56 PHE B N 1
ATOM 2151 C CA . PHE B 1 56 ? 18.906 -11.477 -18.703 1 96.5 56 PHE B CA 1
ATOM 2152 C C . PHE B 1 56 ? 19.719 -10.203 -18.938 1 96.5 56 PHE B C 1
ATOM 2154 O O . PHE B 1 56 ? 20.938 -10.219 -18.828 1 96.5 56 PHE B O 1
ATOM 2161 N N . LYS B 1 57 ? 19 -9.125 -19.156 1 95.62 57 LYS B N 1
ATOM 2162 C CA . LYS B 1 57 ? 19.625 -7.84 -19.438 1 95.62 57 LYS B CA 1
ATOM 2163 C C . LYS B 1 57 ? 20.188 -7.199 -18.172 1 95.62 57 LYS B C 1
ATOM 2165 O O . LYS B 1 57 ? 21.281 -6.629 -18.188 1 95.62 57 LYS B O 1
ATOM 2170 N N . ASP B 1 58 ? 19.406 -7.258 -17.109 1 95.06 58 ASP B N 1
ATOM 2171 C CA . ASP B 1 58 ? 19.766 -6.629 -15.844 1 95.06 58 ASP B CA 1
ATOM 2172 C C . ASP B 1 58 ? 18.938 -7.199 -14.688 1 95.06 58 ASP B C 1
ATOM 2174 O O . ASP B 1 58 ? 18.172 -8.141 -14.875 1 95.06 58 ASP B O 1
ATOM 2178 N N . LYS B 1 59 ? 19.141 -6.734 -13.586 1 95.5 59 LYS B N 1
ATOM 2179 C CA . LYS B 1 59 ? 18.484 -7.219 -12.367 1 95.5 59 LYS B CA 1
ATOM 2180 C C . LYS B 1 59 ? 16.969 -7.051 -12.453 1 95.5 59 LYS B C 1
ATOM 2182 O O . LYS B 1 59 ? 16.219 -7.914 -11.992 1 95.5 59 LYS B O 1
ATOM 2187 N N . LYS B 1 60 ? 16.5 -5.996 -13.055 1 95.5 60 LYS B N 1
ATOM 2188 C CA . LYS B 1 60 ? 15.062 -5.77 -13.211 1 95.5 60 LYS B CA 1
ATOM 2189 C C . LYS B 1 60 ? 14.43 -6.844 -14.094 1 95.5 60 LYS B C 1
ATOM 2191 O O . LYS B 1 60 ? 13.344 -7.34 -13.789 1 95.5 60 LYS B O 1
ATOM 2196 N N . ASP B 1 61 ? 15.141 -7.137 -15.062 1 96.19 61 ASP B N 1
ATOM 2197 C CA . ASP B 1 61 ? 14.656 -8.188 -15.953 1 96.19 61 ASP B CA 1
ATOM 2198 C C . ASP B 1 61 ? 14.477 -9.508 -15.203 1 96.19 61 ASP B C 1
ATOM 2200 O O . ASP B 1 61 ? 13.461 -10.188 -15.375 1 96.19 61 ASP B O 1
ATOM 2204 N N . ILE B 1 62 ? 15.43 -9.82 -14.398 1 97.19 62 ILE B N 1
ATOM 2205 C CA . ILE B 1 62 ? 15.344 -11.023 -13.578 1 97.19 62 ILE B CA 1
ATOM 2206 C C . ILE B 1 62 ? 14.156 -10.914 -12.625 1 97.19 62 ILE B C 1
ATOM 2208 O O . ILE B 1 62 ? 13.367 -11.859 -12.492 1 97.19 62 ILE B O 1
ATOM 2212 N N . PHE B 1 63 ? 14.008 -9.781 -12 1 97.19 63 PHE B N 1
ATOM 2213 C CA . PHE B 1 63 ? 12.938 -9.555 -11.031 1 97.19 63 PHE B CA 1
ATOM 2214 C C . PHE B 1 63 ? 11.57 -9.773 -11.672 1 97.19 63 PHE B C 1
ATOM 2216 O O . PHE B 1 63 ? 10.695 -10.398 -11.078 1 97.19 63 PHE B O 1
ATOM 2223 N N . LEU B 1 64 ? 11.422 -9.305 -12.883 1 96.25 64 LEU B N 1
ATOM 2224 C CA . LEU B 1 64 ? 10.148 -9.43 -13.578 1 96.25 64 LEU B CA 1
ATOM 2225 C C . LEU B 1 64 ? 9.82 -10.898 -13.859 1 96.25 64 LEU B C 1
ATOM 2227 O O . LEU B 1 64 ? 8.672 -11.312 -13.727 1 96.25 64 LEU B O 1
ATOM 2231 N N . GLU B 1 65 ? 10.844 -11.648 -14.195 1 96.5 65 GLU B N 1
ATOM 2232 C CA . GLU B 1 65 ? 10.633 -13.07 -14.422 1 96.5 65 GLU B CA 1
ATOM 2233 C C . GLU B 1 65 ? 10.32 -13.797 -13.109 1 96.5 65 GLU B C 1
ATOM 2235 O O . GLU B 1 65 ? 9.484 -14.703 -13.078 1 96.5 65 GLU B O 1
ATOM 2240 N N . VAL B 1 66 ? 11.008 -13.422 -12.07 1 97.56 66 VAL B N 1
ATOM 2241 C CA . VAL B 1 66 ? 10.734 -13.984 -10.75 1 97.56 66 VAL B CA 1
ATOM 2242 C C . VAL B 1 66 ? 9.312 -13.641 -10.32 1 97.56 66 VAL B C 1
ATOM 2244 O O . VAL B 1 66 ? 8.609 -14.484 -9.758 1 97.56 66 VAL B O 1
ATOM 2247 N N . ALA B 1 67 ? 8.891 -12.406 -10.602 1 96.56 67 ALA B N 1
ATOM 2248 C CA . ALA B 1 67 ? 7.535 -11.977 -10.281 1 96.56 67 ALA B CA 1
ATOM 2249 C C . ALA B 1 67 ? 6.504 -12.859 -10.992 1 96.56 67 ALA B C 1
ATOM 2251 O O . ALA B 1 67 ? 5.488 -13.227 -10.398 1 96.56 67 ALA B O 1
ATOM 2252 N N . ASP B 1 68 ? 6.793 -13.219 -12.188 1 94.62 68 ASP B N 1
ATOM 2253 C CA . ASP B 1 68 ? 5.902 -14.109 -12.93 1 94.62 68 ASP B CA 1
ATOM 2254 C C . ASP B 1 68 ? 5.793 -15.477 -12.25 1 94.62 68 ASP B C 1
ATOM 2256 O O . ASP B 1 68 ? 4.695 -16 -12.086 1 94.62 68 ASP B O 1
ATOM 2260 N N . LEU B 1 69 ? 6.938 -15.984 -11.914 1 95.56 69 LEU B N 1
ATOM 2261 C CA . LEU B 1 69 ? 6.965 -17.266 -11.227 1 95.56 69 LEU B CA 1
ATOM 2262 C C . LEU B 1 69 ? 6.219 -17.188 -9.898 1 95.56 69 LEU B C 1
ATOM 2264 O O . LEU B 1 69 ? 5.414 -18.078 -9.578 1 95.56 69 LEU B O 1
ATOM 2268 N N . TYR B 1 70 ? 6.461 -16.172 -9.141 1 95.31 70 TYR B N 1
ATOM 2269 C CA . TYR B 1 70 ? 5.812 -15.938 -7.859 1 95.31 70 TYR B CA 1
ATOM 2270 C C . TYR B 1 70 ? 4.301 -15.883 -8.016 1 95.31 70 TYR B C 1
ATOM 2272 O O . TYR B 1 70 ? 3.568 -16.562 -7.293 1 95.31 70 TYR B O 1
ATOM 2280 N N . GLU B 1 71 ? 3.834 -15.102 -8.93 1 93.5 71 GLU B N 1
ATOM 2281 C CA . GLU B 1 71 ? 2.402 -14.898 -9.141 1 93.5 71 GLU B CA 1
ATOM 2282 C C . GLU B 1 71 ? 1.712 -16.203 -9.523 1 93.5 71 GLU B C 1
ATOM 2284 O O . GLU B 1 71 ? 0.623 -16.5 -9.031 1 93.5 71 GLU B O 1
ATOM 2289 N N . THR B 1 72 ? 2.396 -16.922 -10.359 1 93 72 THR B N 1
ATOM 2290 C CA . THR B 1 72 ? 1.844 -18.203 -10.781 1 93 72 THR B CA 1
ATOM 2291 C C . THR B 1 72 ? 1.779 -19.172 -9.609 1 93 72 THR B C 1
ATOM 2293 O O . THR B 1 72 ? 0.778 -19.875 -9.422 1 93 72 THR B O 1
ATOM 2296 N N . THR B 1 73 ? 2.812 -19.188 -8.828 1 95.12 73 THR B N 1
ATOM 2297 C CA . THR B 1 73 ? 2.875 -20.078 -7.672 1 95.12 73 THR B CA 1
ATOM 2298 C C . THR B 1 73 ? 1.77 -19.734 -6.676 1 95.12 73 THR B C 1
ATOM 2300 O O . THR B 1 73 ? 1.063 -20.625 -6.199 1 95.12 73 THR B O 1
ATOM 2303 N N . ILE B 1 74 ? 1.594 -18.5 -6.395 1 94.81 74 ILE B N 1
ATOM 2304 C CA . ILE B 1 74 ? 0.6 -18.047 -5.426 1 94.81 74 ILE B CA 1
ATOM 2305 C C . ILE B 1 74 ? -0.804 -18.297 -5.977 1 94.81 74 ILE B C 1
ATOM 2307 O O . ILE B 1 74 ? -1.685 -18.766 -5.254 1 94.81 74 ILE B O 1
ATOM 2311 N N . TYR B 1 75 ? -0.965 -17.953 -7.227 1 92.69 75 TYR B N 1
ATOM 2312 C CA . TYR B 1 75 ? -2.246 -18.203 -7.879 1 92.69 75 TYR B CA 1
ATOM 2313 C C . TYR B 1 75 ? -2.637 -19.672 -7.773 1 92.69 75 TYR B C 1
ATOM 2315 O O . TYR B 1 75 ? -3.752 -20 -7.359 1 92.69 75 TYR B O 1
ATOM 2323 N N . ASN B 1 76 ? -1.707 -20.531 -8.133 1 93.44 76 ASN B N 1
ATOM 2324 C CA . ASN B 1 76 ? -1.983 -21.953 -8.094 1 93.44 76 ASN B CA 1
ATOM 2325 C C . ASN B 1 76 ? -2.277 -22.438 -6.672 1 93.44 76 ASN B C 1
ATOM 2327 O O . ASN B 1 76 ? -3.174 -23.25 -6.461 1 93.44 76 ASN B O 1
ATOM 2331 N N . HIS B 1 77 ? -1.581 -21.938 -5.754 1 95.12 77 HIS B N 1
ATOM 2332 C CA . HIS B 1 77 ? -1.819 -22.297 -4.355 1 95.12 77 HIS B CA 1
ATOM 2333 C C . HIS B 1 77 ? -3.23 -21.906 -3.924 1 95.12 77 HIS B C 1
ATOM 2335 O O . HIS B 1 77 ? -3.947 -22.719 -3.338 1 95.12 77 HIS B O 1
ATOM 2341 N N . ILE B 1 78 ? -3.602 -20.719 -4.207 1 94.12 78 ILE B N 1
ATOM 2342 C CA . ILE B 1 78 ? -4.906 -20.203 -3.799 1 94.12 78 ILE B CA 1
ATOM 2343 C C . ILE B 1 78 ? -6.012 -21.016 -4.469 1 94.12 78 ILE B C 1
ATOM 2345 O O . ILE B 1 78 ? -6.961 -21.438 -3.811 1 94.12 78 ILE B O 1
ATOM 2349 N N . VAL B 1 79 ? -5.867 -21.281 -5.715 1 89.88 79 VAL B N 1
ATOM 2350 C CA . VAL B 1 79 ? -6.871 -22.016 -6.473 1 89.88 79 VAL B CA 1
ATOM 2351 C C . VAL B 1 79 ? -6.98 -23.453 -5.934 1 89.88 79 VAL B C 1
ATOM 2353 O O . VAL B 1 79 ? -8.086 -23.969 -5.762 1 89.88 79 VAL B O 1
ATOM 2356 N N . ASP B 1 80 ? -5.832 -24.047 -5.684 1 93.31 80 ASP B N 1
ATOM 2357 C CA . ASP B 1 80 ? -5.824 -25.391 -5.133 1 93.31 80 ASP B CA 1
ATOM 2358 C C . ASP B 1 80 ? -6.57 -25.453 -3.799 1 93.31 80 ASP B C 1
ATOM 2360 O O . ASP B 1 80 ? -7.348 -26.375 -3.555 1 93.31 80 ASP B O 1
ATOM 2364 N N . GLU B 1 81 ? -6.352 -24.5 -2.926 1 93.62 81 GLU B N 1
ATOM 2365 C CA . GLU B 1 81 ? -6.992 -24.469 -1.615 1 93.62 81 GLU B CA 1
ATOM 2366 C C . GLU B 1 81 ? -8.492 -24.188 -1.741 1 93.62 81 GLU B C 1
ATOM 2368 O O . GLU B 1 81 ? -9.297 -24.766 -1.005 1 93.62 81 GLU B O 1
ATOM 2373 N N . ILE B 1 82 ? -8.844 -23.328 -2.65 1 89.19 82 ILE B N 1
ATOM 2374 C CA . ILE B 1 82 ? -10.25 -23.016 -2.873 1 89.19 82 ILE B CA 1
ATOM 2375 C C . ILE B 1 82 ? -10.992 -24.25 -3.355 1 89.19 82 ILE B C 1
ATOM 2377 O O . ILE B 1 82 ? -12.125 -24.5 -2.943 1 89.19 82 ILE B O 1
ATOM 2381 N N . ASN B 1 83 ? -10.336 -25 -4.199 1 88 83 ASN B N 1
ATOM 2382 C CA . ASN B 1 83 ? -10.945 -26.203 -4.77 1 88 83 ASN B CA 1
ATOM 2383 C C . ASN B 1 83 ? -11.164 -27.281 -3.707 1 88 83 ASN B C 1
ATOM 2385 O O . ASN B 1 83 ? -11.961 -28.203 -3.902 1 88 83 ASN B O 1
ATOM 2389 N N . LYS B 1 84 ? -10.5 -27.156 -2.615 1 91.56 84 LYS B N 1
ATOM 2390 C CA . LYS B 1 84 ? -10.648 -28.109 -1.52 1 91.56 84 LYS B CA 1
ATOM 2391 C C . LYS B 1 84 ? -11.82 -27.734 -0.62 1 91.56 84 LYS B C 1
ATOM 2393 O O . LYS B 1 84 ? -12.25 -28.531 0.219 1 91.56 84 LYS B O 1
ATOM 2398 N N . MET B 1 85 ? -12.242 -26.469 -0.818 1 84.5 85 MET B N 1
ATOM 2399 C CA . MET B 1 85 ? -13.328 -26 0.041 1 84.5 85 MET B CA 1
ATOM 2400 C C . MET B 1 85 ? -14.602 -26.812 -0.191 1 84.5 85 MET B C 1
ATOM 2402 O O . MET B 1 85 ? -14.93 -27.141 -1.332 1 84.5 85 MET B O 1
ATOM 2406 N N . GLU B 1 86 ? -15.227 -27.219 0.869 1 78.88 86 GLU B N 1
ATOM 2407 C CA . GLU B 1 86 ? -16.516 -27.906 0.777 1 78.88 86 GLU B CA 1
ATOM 2408 C C . GLU B 1 86 ? -17.594 -27 0.204 1 78.88 86 GLU B C 1
ATOM 2410 O O . GLU B 1 86 ? -17.578 -25.781 0.43 1 78.88 86 GLU B O 1
ATOM 2415 N N . ASP B 1 87 ? -18.438 -27.609 -0.562 1 77.25 87 ASP B N 1
ATOM 2416 C CA . ASP B 1 87 ? -19.578 -26.859 -1.065 1 77.25 87 ASP B CA 1
ATOM 2417 C C . ASP B 1 87 ? -20.469 -26.391 0.08 1 77.25 87 ASP B C 1
ATOM 2419 O O . ASP B 1 87 ? -20.766 -27.141 1.002 1 77.25 87 ASP B O 1
ATOM 2423 N N . THR B 1 88 ? -20.594 -25.094 0.286 1 79.62 88 THR B N 1
ATOM 2424 C CA . THR B 1 88 ? -21.484 -24.516 1.283 1 79.62 88 THR B CA 1
ATOM 2425 C C . THR B 1 88 ? -22.297 -23.391 0.676 1 79.62 88 THR B C 1
ATOM 2427 O O . THR B 1 88 ? -21.859 -22.734 -0.274 1 79.62 88 THR B O 1
ATOM 2430 N N . ASN B 1 89 ? -23.531 -23.281 1.15 1 80.31 89 ASN B N 1
ATOM 2431 C CA . ASN B 1 89 ? -24.375 -22.156 0.744 1 80.31 89 ASN B CA 1
ATOM 2432 C C . ASN B 1 89 ? -24.188 -20.953 1.659 1 80.31 89 ASN B C 1
ATOM 2434 O O . ASN B 1 89 ? -24.844 -19.922 1.483 1 80.31 89 ASN B O 1
ATOM 2438 N N . ASP B 1 90 ? -23.25 -21.125 2.555 1 86.5 90 ASP B N 1
ATOM 2439 C CA . ASP B 1 90 ? -22.953 -20.016 3.461 1 86.5 90 ASP B CA 1
ATOM 2440 C C . ASP B 1 90 ? -21.922 -19.062 2.844 1 86.5 90 ASP B C 1
ATOM 2442 O O . ASP B 1 90 ? -20.719 -19.297 2.955 1 86.5 90 ASP B O 1
ATOM 2446 N N . GLU B 1 91 ? -22.406 -18.031 2.299 1 83.94 91 GLU B N 1
ATOM 2447 C CA . GLU B 1 91 ? -21.562 -17.094 1.572 1 83.94 91 GLU B CA 1
ATOM 2448 C C . GLU B 1 91 ? -20.578 -16.391 2.508 1 83.94 91 GLU B C 1
ATOM 2450 O O . GLU B 1 91 ? -19.438 -16.125 2.127 1 83.94 91 GLU B O 1
ATOM 2455 N N . ASP B 1 92 ? -21.031 -16.141 3.711 1 86.81 92 ASP B N 1
ATOM 2456 C CA . ASP B 1 92 ? -20.141 -15.516 4.688 1 86.81 92 ASP B CA 1
ATOM 2457 C C . ASP B 1 92 ? -18.953 -16.406 4.984 1 86.81 92 ASP B C 1
ATOM 2459 O O . ASP B 1 92 ? -17.812 -15.945 5.004 1 86.81 92 ASP B O 1
ATOM 2463 N N . LEU B 1 93 ? -19.266 -17.625 5.152 1 88.81 93 LEU B N 1
ATOM 2464 C CA . LEU B 1 93 ? -18.203 -18.578 5.441 1 88.81 93 LEU B CA 1
ATOM 2465 C C . LEU B 1 93 ? -17.266 -18.734 4.246 1 88.81 93 LEU B C 1
ATOM 2467 O O . LEU B 1 93 ? -16.047 -18.812 4.414 1 88.81 93 LEU B O 1
ATOM 2471 N N . MET B 1 94 ? -17.797 -18.734 3.092 1 88.5 94 MET B N 1
ATOM 2472 C CA . MET B 1 94 ? -17 -18.875 1.882 1 88.5 94 MET B CA 1
ATOM 2473 C C . MET B 1 94 ? -16.047 -17.688 1.725 1 88.5 94 MET B C 1
ATOM 2475 O O . MET B 1 94 ? -14.859 -17.875 1.433 1 88.5 94 MET B O 1
ATOM 2479 N N . ILE B 1 95 ? -16.562 -16.516 1.944 1 91 95 ILE B N 1
ATOM 2480 C CA . ILE B 1 95 ? -15.742 -15.312 1.79 1 91 95 ILE B CA 1
ATOM 2481 C C . ILE B 1 95 ? -14.648 -15.289 2.857 1 91 95 ILE B C 1
ATOM 2483 O O . ILE B 1 95 ? -13.477 -15.039 2.553 1 91 95 ILE B O 1
ATOM 2487 N N . LYS B 1 96 ? -15 -15.633 4.047 1 93.88 96 LYS B N 1
ATOM 2488 C CA . LYS B 1 96 ? -14.031 -15.648 5.137 1 93.88 96 LYS B CA 1
ATOM 2489 C C . LYS B 1 96 ? -12.945 -16.688 4.883 1 93.88 96 LYS B C 1
ATOM 2491 O O . LYS B 1 96 ? -11.758 -16.422 5.09 1 93.88 96 LYS B O 1
ATOM 2496 N N . THR B 1 97 ? -13.367 -17.844 4.43 1 93.12 97 THR B N 1
ATOM 2497 C CA . THR B 1 97 ? -12.406 -18.906 4.137 1 93.12 97 THR B CA 1
ATOM 2498 C C . THR B 1 97 ? -11.461 -18.484 3.01 1 93.12 97 THR B C 1
ATOM 2500 O O . THR B 1 97 ? -10.258 -18.734 3.082 1 93.12 97 THR B O 1
ATOM 2503 N N . THR B 1 98 ? -12.023 -17.875 2.01 1 93.12 98 THR B N 1
ATOM 2504 C CA . THR B 1 98 ? -11.211 -17.391 0.898 1 93.12 98 THR B CA 1
ATOM 2505 C C . THR B 1 98 ? -10.195 -16.359 1.38 1 93.12 98 THR B C 1
ATOM 2507 O O . THR B 1 98 ? -9.016 -16.438 1.032 1 93.12 98 THR B O 1
ATOM 2510 N N . ILE B 1 99 ? -10.625 -15.414 2.217 1 95.56 99 ILE B N 1
ATOM 2511 C CA . ILE B 1 99 ? -9.734 -14.406 2.775 1 95.56 99 ILE B CA 1
ATOM 2512 C C . ILE B 1 99 ? -8.625 -15.086 3.576 1 95.56 99 ILE B C 1
ATOM 2514 O O . ILE B 1 99 ? -7.453 -14.719 3.459 1 95.56 99 ILE B O 1
ATOM 2518 N N . ASN B 1 100 ? -8.961 -16.109 4.312 1 96.94 100 ASN B N 1
ATOM 2519 C CA . ASN B 1 100 ? -7.969 -16.828 5.102 1 96.94 100 ASN B CA 1
ATOM 2520 C C . ASN B 1 100 ? -6.957 -17.547 4.207 1 96.94 100 ASN B C 1
ATOM 2522 O O . ASN B 1 100 ? -5.77 -17.609 4.531 1 96.94 100 ASN B O 1
ATOM 2526 N N . ILE B 1 101 ? -7.445 -18.094 3.119 1 95.56 101 ILE B N 1
ATOM 2527 C CA . ILE B 1 101 ? -6.555 -18.734 2.162 1 95.56 101 ILE B CA 1
ATOM 2528 C C . ILE B 1 101 ? -5.562 -17.719 1.607 1 95.56 101 ILE B C 1
ATOM 2530 O O . ILE B 1 101 ? -4.367 -18 1.507 1 95.56 101 ILE B O 1
ATOM 2534 N N . ILE B 1 102 ? -6.059 -16.547 1.311 1 95.75 102 ILE B N 1
ATOM 2535 C CA . ILE B 1 102 ? -5.207 -15.5 0.762 1 95.75 102 ILE B CA 1
ATOM 2536 C C . ILE B 1 102 ? -4.227 -15.023 1.828 1 95.75 102 ILE B C 1
ATOM 2538 O O . ILE B 1 102 ? -3.055 -14.773 1.533 1 95.75 102 ILE B O 1
ATOM 2542 N N . ILE B 1 103 ? -4.68 -14.922 3.062 1 97.56 103 ILE B N 1
ATOM 2543 C CA . ILE B 1 103 ? -3.803 -14.555 4.172 1 97.56 103 ILE B CA 1
ATOM 2544 C C . ILE B 1 103 ? -2.666 -15.57 4.281 1 97.56 103 ILE B C 1
ATOM 2546 O O . ILE B 1 103 ? -1.495 -15.188 4.371 1 97.56 103 ILE B O 1
ATOM 2550 N N . GLU B 1 104 ? -2.932 -16.844 4.188 1 97.62 104 GLU B N 1
ATOM 2551 C CA . GLU B 1 104 ? -1.918 -17.891 4.293 1 97.62 104 GLU B CA 1
ATOM 2552 C C . GLU B 1 104 ? -0.942 -17.828 3.119 1 97.62 104 GLU B C 1
ATOM 2554 O O . GLU B 1 104 ? 0.25 -18.094 3.283 1 97.62 104 GLU B O 1
ATOM 2559 N N . SER B 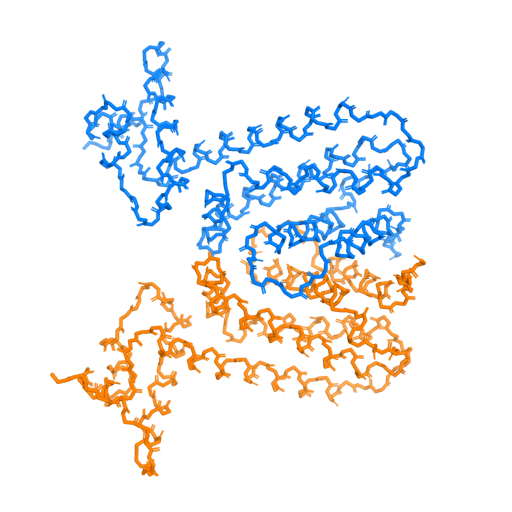1 105 ? -1.443 -17.469 1.978 1 96.31 105 SER B N 1
ATOM 2560 C CA . SER B 1 105 ? -0.588 -17.391 0.799 1 96.31 105 SER B CA 1
ATOM 2561 C C . SER B 1 105 ? 0.447 -16.281 0.945 1 96.31 105 SER B C 1
ATOM 2563 O O . SER B 1 105 ? 1.531 -16.344 0.364 1 96.31 105 SER B O 1
ATOM 2565 N N . HIS B 1 106 ? 0.152 -15.242 1.702 1 96.88 106 HIS B N 1
ATOM 2566 C CA . HIS B 1 106 ? 1.062 -14.125 1.914 1 96.88 106 HIS B CA 1
ATOM 2567 C C . HIS B 1 106 ? 2.238 -14.523 2.795 1 96.88 106 HIS B C 1
ATOM 2569 O O . HIS B 1 106 ? 3.23 -13.797 2.885 1 96.88 106 HIS B O 1
ATOM 2575 N N . LYS B 1 107 ? 2.18 -15.734 3.377 1 97.62 107 LYS B N 1
ATOM 2576 C CA . LYS B 1 107 ? 3.252 -16.234 4.234 1 97.62 107 LYS B CA 1
ATOM 2577 C C . LYS B 1 107 ? 4.277 -17.031 3.426 1 97.62 107 LYS B C 1
ATOM 2579 O O . LYS B 1 107 ? 5.367 -17.328 3.918 1 97.62 107 LYS B O 1
ATOM 2584 N N . ILE B 1 108 ? 4.062 -17.469 2.209 1 97.19 108 ILE B N 1
ATOM 2585 C CA . ILE B 1 108 ? 4.895 -18.375 1.421 1 97.19 108 ILE B CA 1
ATOM 2586 C C . ILE B 1 108 ? 6.188 -17.656 1.02 1 97.19 108 ILE B C 1
ATOM 2588 O O . ILE B 1 108 ? 7.285 -18.172 1.254 1 97.19 108 ILE B O 1
ATOM 2592 N N . PHE B 1 109 ? 6.191 -16.438 0.456 1 96.81 109 PHE B N 1
ATOM 2593 C CA . PHE B 1 109 ? 7.32 -15.578 0.125 1 96.81 109 PHE B CA 1
ATOM 2594 C C . PHE B 1 109 ? 7.082 -14.156 0.619 1 96.81 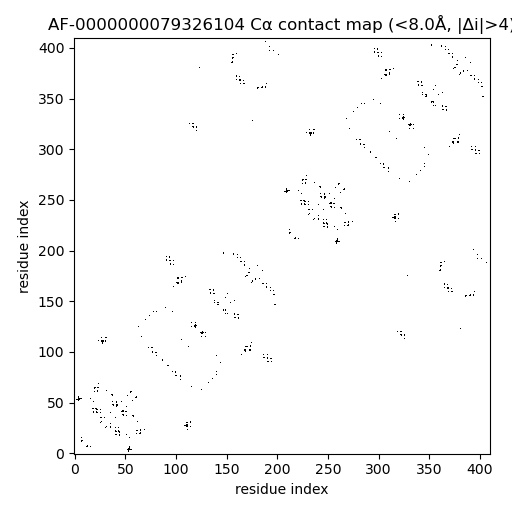109 PHE B C 1
ATOM 2596 O O . PHE B 1 109 ? 6.984 -13.227 -0.182 1 96.81 109 PHE B O 1
ATOM 2603 N N . PRO B 1 110 ? 7.117 -14 1.92 1 96.06 110 PRO B N 1
ATOM 2604 C CA . PRO B 1 110 ? 6.676 -12.719 2.482 1 96.06 110 PRO B CA 1
ATOM 2605 C C . PRO B 1 110 ? 7.609 -11.562 2.123 1 96.06 110 PRO B C 1
ATOM 2607 O O . PRO B 1 110 ? 7.145 -10.469 1.808 1 96.06 110 PRO B O 1
ATOM 2610 N N . LYS B 1 111 ? 8.891 -11.805 2.123 1 95.56 111 LYS B N 1
ATOM 2611 C CA . LYS B 1 111 ? 9.82 -10.719 1.818 1 95.56 111 LYS B CA 1
ATOM 2612 C C . LYS B 1 111 ? 9.75 -10.336 0.343 1 95.56 111 LYS B C 1
ATOM 2614 O O . LYS B 1 111 ? 9.805 -9.148 0.001 1 95.56 111 LYS B O 1
ATOM 2619 N N . PHE B 1 112 ? 9.633 -11.344 -0.5 1 97.06 112 PHE B N 1
ATOM 2620 C CA . PHE B 1 112 ? 9.508 -11.023 -1.917 1 97.06 112 PHE B CA 1
ATOM 2621 C C . PHE B 1 112 ? 8.234 -10.227 -2.18 1 97.06 112 PHE B C 1
ATOM 2623 O O . PHE B 1 112 ? 8.242 -9.281 -2.973 1 97.06 112 PHE B O 1
ATOM 2630 N N . HIS B 1 113 ? 7.121 -10.602 -1.538 1 95.94 113 HIS B N 1
ATOM 2631 C CA . HIS B 1 113 ? 5.879 -9.852 -1.688 1 95.94 113 HIS B CA 1
ATOM 2632 C C . HIS B 1 113 ? 6.062 -8.398 -1.272 1 95.94 113 HIS B C 1
ATOM 2634 O O . HIS B 1 113 ? 5.625 -7.484 -1.979 1 95.94 113 HIS B O 1
ATOM 2640 N N . GLN B 1 114 ? 6.719 -8.188 -0.172 1 94.56 114 GLN B N 1
ATOM 2641 C CA . GLN B 1 114 ? 6.965 -6.824 0.301 1 94.56 114 GLN B CA 1
ATOM 2642 C C . GLN B 1 114 ? 7.836 -6.047 -0.683 1 94.56 114 GLN B C 1
ATOM 2644 O O . GLN B 1 114 ? 7.613 -4.855 -0.91 1 94.56 114 GLN B O 1
ATOM 2649 N N . GLU B 1 115 ? 8.82 -6.742 -1.283 1 94.75 115 GLU B N 1
ATOM 2650 C CA . GLU B 1 115 ? 9.648 -6.098 -2.295 1 94.75 115 GLU B CA 1
ATOM 2651 C C . GLU B 1 115 ? 8.82 -5.684 -3.508 1 94.75 115 GLU B C 1
ATOM 2653 O O . GLU B 1 115 ? 9.055 -4.621 -4.09 1 94.75 115 GLU B O 1
ATOM 2658 N N . MET B 1 116 ? 7.906 -6.566 -3.834 1 94.81 116 MET B N 1
ATOM 2659 C CA . MET B 1 116 ? 7.02 -6.234 -4.941 1 94.81 116 MET B CA 1
ATOM 2660 C C . MET B 1 116 ? 6.203 -4.984 -4.629 1 94.81 116 MET B C 1
ATOM 2662 O O . MET B 1 116 ? 6.043 -4.109 -5.48 1 94.81 116 MET B O 1
ATOM 2666 N N . MET B 1 117 ? 5.711 -4.836 -3.412 1 93.88 117 MET B N 1
ATOM 2667 C CA . MET B 1 117 ? 4.957 -3.658 -2.984 1 93.88 117 MET B CA 1
ATOM 2668 C C . MET B 1 117 ? 5.828 -2.406 -3.039 1 93.88 117 MET B C 1
ATOM 2670 O O . MET B 1 117 ? 5.406 -1.372 -3.555 1 93.88 117 MET B O 1
ATOM 2674 N N . ILE B 1 118 ? 7.023 -2.562 -2.562 1 94.38 118 ILE B N 1
ATOM 2675 C CA . ILE B 1 118 ? 7.969 -1.453 -2.564 1 94.38 118 ILE B CA 1
ATOM 2676 C C . ILE B 1 118 ? 8.211 -0.984 -3.996 1 94.38 118 ILE B C 1
ATOM 2678 O O . ILE B 1 118 ? 8.047 0.198 -4.305 1 94.38 118 ILE B O 1
ATOM 2682 N N . LEU B 1 119 ? 8.523 -1.921 -4.852 1 94.5 119 LEU B N 1
ATOM 2683 C CA . LEU B 1 119 ? 8.906 -1.587 -6.219 1 94.5 119 LEU B CA 1
ATOM 2684 C C . LEU B 1 119 ? 7.707 -1.067 -7.008 1 94.5 119 LEU B C 1
ATOM 2686 O O . LEU B 1 119 ? 7.875 -0.364 -8.008 1 94.5 119 LEU B O 1
ATOM 2690 N N . SER B 1 120 ? 6.488 -1.422 -6.527 1 93.5 120 SER B N 1
ATOM 2691 C CA . SER B 1 120 ? 5.289 -0.93 -7.195 1 93.5 120 SER B CA 1
ATOM 2692 C C . SER B 1 120 ? 5.125 0.574 -7.004 1 93.5 120 SER B C 1
ATOM 2694 O O . SER B 1 120 ? 4.398 1.228 -7.758 1 93.5 120 SER B O 1
ATOM 2696 N N . TYR B 1 121 ? 5.801 1.18 -6.055 1 91.19 121 TYR B N 1
ATOM 2697 C CA . TYR B 1 121 ? 5.742 2.621 -5.84 1 91.19 121 TYR B CA 1
ATOM 2698 C C . TYR B 1 121 ? 6.84 3.332 -6.621 1 91.19 121 TYR B C 1
ATOM 2700 O O . TYR B 1 121 ? 6.805 4.555 -6.777 1 91.19 121 TYR B O 1
ATOM 2708 N N . ILE B 1 122 ? 7.777 2.576 -7.137 1 88.81 122 ILE B N 1
ATOM 2709 C CA . ILE B 1 122 ? 8.953 3.143 -7.789 1 88.81 122 ILE B CA 1
ATOM 2710 C C . ILE B 1 122 ? 8.844 2.965 -9.297 1 88.81 122 ILE B C 1
ATOM 2712 O O . ILE B 1 122 ? 9.242 3.846 -10.062 1 88.81 122 ILE B O 1
ATOM 2716 N N . ASP B 1 123 ? 8.305 1.818 -9.695 1 91.12 123 ASP B N 1
ATOM 2717 C CA . ASP B 1 123 ? 8.32 1.42 -11.094 1 91.12 123 ASP B CA 1
ATOM 2718 C C . ASP B 1 123 ? 6.898 1.186 -11.609 1 91.12 123 ASP B C 1
ATOM 2720 O O . ASP B 1 123 ? 6.227 0.245 -11.188 1 91.12 123 ASP B O 1
ATOM 2724 N N . ASN B 1 124 ? 6.523 1.882 -12.586 1 87.56 124 ASN B N 1
ATOM 2725 C CA . ASN B 1 124 ? 5.156 1.834 -13.102 1 87.56 124 ASN B CA 1
ATOM 2726 C C . ASN B 1 124 ? 4.848 0.486 -13.742 1 87.56 124 ASN B C 1
ATOM 2728 O O . ASN B 1 124 ? 3.715 0.009 -13.68 1 87.56 124 ASN B O 1
ATOM 2732 N N . GLU B 1 125 ? 5.848 -0.044 -14.352 1 89.5 125 GLU B N 1
ATOM 2733 C CA . GLU B 1 125 ? 5.633 -1.349 -14.969 1 89.5 125 GLU B CA 1
ATOM 2734 C C . GLU B 1 125 ? 5.316 -2.41 -13.922 1 89.5 125 GLU B C 1
ATOM 2736 O O . GLU B 1 125 ? 4.395 -3.209 -14.094 1 89.5 125 GLU B O 1
ATOM 2741 N N . ILE B 1 126 ? 6.055 -2.393 -12.852 1 92.19 126 ILE B N 1
ATOM 2742 C CA . ILE B 1 126 ? 5.84 -3.346 -11.766 1 92.19 126 ILE B CA 1
ATOM 2743 C C . ILE B 1 126 ? 4.488 -3.08 -11.109 1 92.19 126 ILE B C 1
ATOM 2745 O O . ILE B 1 126 ? 3.744 -4.016 -10.805 1 92.19 126 ILE B O 1
ATOM 2749 N N . ARG B 1 127 ? 4.129 -1.817 -10.969 1 91.19 127 ARG B N 1
ATOM 2750 C CA . ARG B 1 127 ? 2.834 -1.443 -10.406 1 91.19 127 ARG B CA 1
ATOM 2751 C C . ARG B 1 127 ? 1.689 -2.02 -11.234 1 91.19 127 ARG B C 1
ATOM 2753 O O . ARG B 1 127 ? 0.777 -2.645 -10.688 1 91.19 127 ARG B O 1
ATOM 2760 N N . TYR B 1 128 ? 1.828 -1.813 -12.492 1 88.06 128 TYR B N 1
ATOM 2761 C CA . TYR B 1 128 ? 0.777 -2.254 -13.406 1 88.06 128 TYR B CA 1
ATOM 2762 C C . TYR B 1 128 ? 0.616 -3.77 -13.359 1 88.06 128 TYR B C 1
ATOM 2764 O O . TYR B 1 128 ? -0.501 -4.277 -13.234 1 88.06 128 TYR B O 1
ATOM 2772 N N . ARG B 1 129 ? 1.645 -4.406 -13.375 1 87.12 129 ARG B N 1
ATOM 2773 C CA . ARG B 1 129 ? 1.624 -5.863 -13.367 1 87.12 129 ARG B CA 1
ATOM 2774 C C . ARG B 1 129 ? 1.023 -6.391 -12.07 1 87.12 129 ARG B C 1
ATOM 2776 O O . ARG B 1 129 ? 0.185 -7.297 -12.086 1 87.12 129 ARG B O 1
ATOM 2783 N N . PHE B 1 130 ? 1.471 -5.824 -11.055 1 88.88 130 PHE B N 1
ATOM 2784 C CA . PHE B 1 130 ? 1.003 -6.258 -9.742 1 88.88 130 PHE B CA 1
ATOM 2785 C C . PHE B 1 130 ? -0.503 -6.062 -9.617 1 88.88 130 PHE B C 1
ATOM 2787 O O . PHE B 1 130 ? -1.219 -6.973 -9.195 1 88.88 130 PHE B O 1
ATOM 2794 N N . ARG B 1 131 ? -1.011 -4.949 -9.961 1 86.06 131 ARG B N 1
ATOM 2795 C CA . ARG B 1 131 ? -2.43 -4.633 -9.852 1 86.06 131 ARG B CA 1
ATOM 2796 C C . ARG B 1 131 ? -3.268 -5.539 -10.742 1 86.06 131 ARG B C 1
ATOM 2798 O O . ARG B 1 131 ? -4.328 -6.016 -10.336 1 86.06 131 ARG B O 1
ATOM 2805 N N . LYS B 1 132 ? -2.748 -5.707 -11.891 1 85.62 132 LYS B N 1
ATOM 2806 C CA . LYS B 1 132 ? -3.451 -6.574 -12.828 1 85.62 132 LYS B CA 1
ATOM 2807 C C . LYS B 1 132 ? -3.584 -7.992 -12.281 1 85.62 132 LYS B C 1
ATOM 2809 O O . LYS B 1 132 ? -4.664 -8.578 -12.312 1 85.62 132 LYS B O 1
ATOM 2814 N N . GLU B 1 133 ? -2.531 -8.492 -11.766 1 87.12 133 GLU B N 1
ATOM 2815 C CA . GLU B 1 133 ? -2.529 -9.859 -11.258 1 87.12 133 GLU B CA 1
ATOM 2816 C C . GLU B 1 133 ? -3.422 -9.984 -10.023 1 87.12 133 GLU B C 1
ATOM 2818 O O . GLU B 1 133 ? -4.125 -10.984 -9.859 1 87.12 133 GLU B O 1
ATOM 2823 N N . GLN B 1 134 ? -3.369 -9 -9.188 1 84.69 134 GLN B N 1
ATOM 2824 C CA . GLN B 1 134 ? -4.227 -9 -8.008 1 84.69 134 GLN B CA 1
ATOM 2825 C C . GLN B 1 134 ? -5.703 -8.961 -8.398 1 84.69 134 GLN B C 1
ATOM 2827 O O . GLN B 1 134 ? -6.523 -9.672 -7.805 1 84.69 134 GLN B O 1
ATOM 2832 N N . GLY B 1 135 ? -5.992 -8.148 -9.367 1 81.75 135 GLY B N 1
ATOM 2833 C CA . GLY B 1 135 ? -7.359 -8.086 -9.867 1 81.75 135 GLY B CA 1
ATOM 2834 C C . GLY B 1 135 ? -7.855 -9.414 -10.414 1 81.75 135 GLY B C 1
ATOM 2835 O O . GLY B 1 135 ? -8.969 -9.844 -10.102 1 81.75 135 GLY B O 1
ATOM 2836 N N . LEU B 1 136 ? -6.996 -10.062 -11.117 1 81.5 136 LEU B N 1
ATOM 2837 C CA . LEU B 1 136 ? -7.352 -11.344 -11.719 1 81.5 136 LEU B CA 1
ATOM 2838 C C . LEU B 1 136 ? -7.562 -12.406 -10.656 1 81.5 136 LEU B C 1
ATOM 2840 O O . LEU B 1 136 ? -8.461 -13.242 -10.773 1 81.5 136 LEU B O 1
ATOM 2844 N N . LEU B 1 137 ? -6.797 -12.312 -9.656 1 85.62 137 LEU B N 1
ATOM 2845 C CA . LEU B 1 137 ? -6.906 -13.281 -8.578 1 85.62 137 LEU B CA 1
ATOM 2846 C C . LEU B 1 137 ? -8.234 -13.133 -7.844 1 85.62 137 LEU B C 1
ATOM 2848 O O . LEU B 1 137 ? -8.922 -14.125 -7.586 1 85.62 137 LEU B O 1
ATOM 2852 N N . VAL B 1 138 ? -8.602 -11.922 -7.57 1 81.44 138 VAL B N 1
ATOM 2853 C CA . VAL B 1 138 ? -9.844 -11.664 -6.848 1 81.44 138 VAL B CA 1
ATOM 2854 C C . VAL B 1 138 ? -11.039 -12.078 -7.703 1 81.44 138 VAL B C 1
ATOM 2856 O O . VAL B 1 138 ? -11.984 -12.695 -7.207 1 81.44 138 VAL B O 1
ATOM 2859 N N . ILE B 1 139 ? -10.906 -11.852 -8.977 1 78.5 139 ILE B N 1
ATOM 2860 C CA . ILE B 1 139 ? -11.961 -12.234 -9.914 1 78.5 139 ILE B CA 1
ATOM 2861 C C . ILE B 1 139 ? -12.102 -13.758 -9.93 1 78.5 139 ILE B C 1
ATOM 2863 O O . ILE B 1 139 ? -13.211 -14.281 -9.828 1 78.5 139 ILE B O 1
ATOM 2867 N N . LYS B 1 140 ? -11.031 -14.383 -9.969 1 82.25 140 LYS B N 1
ATOM 2868 C CA . LYS B 1 140 ? -11.047 -15.844 -10 1 82.25 140 LYS B CA 1
ATOM 2869 C C . LYS B 1 140 ? -11.641 -16.422 -8.719 1 82.25 140 LYS B C 1
ATOM 2871 O O . LYS B 1 140 ? -12.445 -17.344 -8.766 1 82.25 140 LYS B O 1
ATOM 2876 N N . CYS B 1 141 ? -11.289 -15.844 -7.609 1 81.69 141 CYS B N 1
ATOM 2877 C CA . CYS B 1 141 ? -11.805 -16.312 -6.324 1 81.69 141 CYS B CA 1
ATOM 2878 C C . CYS B 1 141 ? -13.305 -16.094 -6.227 1 81.69 141 CYS B C 1
ATOM 2880 O O . CYS B 1 141 ? -14.031 -16.969 -5.75 1 81.69 141 CYS B O 1
ATOM 2882 N N . MET B 1 142 ? -13.734 -15.016 -6.805 1 74.56 142 MET B N 1
ATOM 2883 C CA . MET B 1 142 ? -15.141 -14.656 -6.648 1 74.56 142 MET B CA 1
ATOM 2884 C C . MET B 1 142 ? -16.016 -15.422 -7.637 1 74.56 142 MET B C 1
ATOM 2886 O O . MET B 1 142 ? -17.188 -15.656 -7.379 1 74.56 142 MET B O 1
ATOM 2890 N N . GLU B 1 143 ? -15.453 -15.742 -8.758 1 74.62 143 GLU B N 1
ATOM 2891 C CA . GLU B 1 143 ? -16.172 -16.531 -9.758 1 74.62 143 GLU B CA 1
ATOM 2892 C C . GLU B 1 143 ? -16.609 -17.875 -9.188 1 74.62 143 GLU B C 1
ATOM 2894 O O . GLU B 1 143 ? -17.562 -18.484 -9.672 1 74.62 143 GLU B O 1
ATOM 2899 N N . GLU B 1 144 ? -15.977 -18.266 -8.219 1 71.5 144 GLU B N 1
ATOM 2900 C CA . GLU B 1 144 ? -16.312 -19.547 -7.594 1 71.5 144 GLU B CA 1
ATOM 2901 C C . GLU B 1 144 ? -17.594 -19.438 -6.758 1 71.5 144 GLU B C 1
ATOM 2903 O O . GLU B 1 144 ? -18.188 -20.438 -6.387 1 71.5 144 GLU B O 1
ATOM 2908 N N . PHE B 1 145 ? -17.984 -18.156 -6.633 1 70.62 145 PHE B N 1
ATOM 2909 C CA . PHE B 1 145 ? -19.188 -17.938 -5.82 1 70.62 145 PHE B CA 1
ATOM 2910 C C . PHE B 1 145 ? -20.438 -17.953 -6.684 1 70.62 145 PHE B C 1
ATOM 2912 O O . PHE B 1 145 ? -20.578 -17.141 -7.605 1 70.62 145 PHE B O 1
ATOM 2919 N N . LYS B 1 146 ? -21.219 -18.984 -6.562 1 62.5 146 LYS B N 1
ATOM 2920 C CA . LYS B 1 146 ? -22.344 -19.359 -7.414 1 62.5 146 LYS B CA 1
ATOM 2921 C C . LYS B 1 146 ? -23.359 -18.219 -7.52 1 62.5 146 LYS B C 1
ATOM 2923 O O . LYS B 1 146 ? -23.984 -18.047 -8.562 1 62.5 146 LYS B O 1
ATOM 2928 N N . ASN B 1 147 ? -23.516 -17.469 -6.535 1 64.75 147 ASN B N 1
ATOM 2929 C CA . ASN B 1 147 ? -24.609 -16.516 -6.516 1 64.75 147 ASN B CA 1
ATOM 2930 C C . ASN B 1 147 ? -24.156 -15.117 -6.93 1 64.75 147 ASN B C 1
ATOM 2932 O O . ASN B 1 147 ? -24.953 -14.172 -6.941 1 64.75 147 ASN B O 1
ATOM 2936 N N . ILE B 1 148 ? -22.906 -15.094 -7.219 1 63.69 148 ILE B N 1
ATOM 2937 C CA . ILE B 1 148 ? -22.406 -13.781 -7.59 1 63.69 148 ILE B CA 1
ATOM 2938 C C . ILE B 1 148 ? -22.266 -13.695 -9.109 1 63.69 148 ILE B C 1
ATOM 2940 O O . ILE B 1 148 ? -21.672 -14.586 -9.734 1 63.69 148 ILE B O 1
ATOM 2944 N N . ASN B 1 149 ? -23.109 -12.867 -9.672 1 62.53 149 ASN B N 1
ATOM 2945 C CA . ASN B 1 149 ? -22.906 -12.555 -11.086 1 62.53 149 ASN B CA 1
ATOM 2946 C C . ASN B 1 149 ? -21.812 -11.508 -11.273 1 62.53 149 ASN B C 1
ATOM 2948 O O . ASN B 1 149 ? -22.047 -10.32 -11.039 1 62.53 149 ASN B O 1
ATOM 2952 N N . ILE B 1 150 ? -20.688 -12.008 -11.531 1 61.62 150 ILE B N 1
ATOM 2953 C CA . ILE B 1 150 ? -19.547 -11.133 -11.719 1 61.62 150 ILE B CA 1
ATOM 2954 C C . ILE B 1 150 ? -19.516 -10.609 -13.148 1 61.62 150 ILE B C 1
ATOM 2956 O O . ILE B 1 150 ? -19.594 -11.391 -14.102 1 61.62 150 ILE B O 1
ATOM 2960 N N . ASN B 1 151 ? -19.828 -9.336 -13.391 1 65.38 151 ASN B N 1
ATOM 2961 C CA . ASN B 1 151 ? -19.516 -8.672 -14.648 1 65.38 151 ASN B CA 1
ATOM 2962 C C . ASN B 1 151 ? -18.281 -7.789 -14.531 1 65.38 151 ASN B C 1
ATOM 2964 O O . ASN B 1 151 ? -18.375 -6.641 -14.094 1 65.38 151 ASN B O 1
ATOM 2968 N N . ILE B 1 152 ? -17.156 -8.344 -14.898 1 60.09 152 ILE B N 1
ATOM 2969 C CA . ILE B 1 152 ? -15.859 -7.707 -14.711 1 60.09 152 ILE B CA 1
ATOM 2970 C C . ILE B 1 152 ? -15.836 -6.359 -15.43 1 60.09 152 ILE B C 1
ATOM 2972 O O . ILE B 1 152 ? -15.328 -5.371 -14.883 1 60.09 152 ILE B O 1
ATOM 2976 N N . LYS B 1 153 ? -16.219 -6.312 -16.656 1 61.94 153 LYS B N 1
ATOM 2977 C CA . LYS B 1 153 ? -16.172 -5.098 -17.469 1 61.94 153 LYS B CA 1
ATOM 2978 C C . LYS B 1 153 ? -16.844 -3.932 -16.75 1 61.94 153 LYS B C 1
ATOM 2980 O O . LYS B 1 153 ? -16.359 -2.799 -16.797 1 61.94 153 LYS B O 1
ATOM 2985 N N . ASN B 1 154 ? -17.781 -4.301 -16.109 1 63.53 154 ASN B N 1
ATOM 2986 C CA . ASN B 1 154 ? -18.578 -3.232 -15.516 1 63.53 154 ASN B CA 1
ATOM 2987 C C . ASN B 1 154 ? -18.266 -3.051 -14.031 1 63.53 154 ASN B C 1
ATOM 2989 O O . ASN B 1 154 ? -18.859 -2.193 -13.375 1 63.53 154 ASN B O 1
ATOM 2993 N N . ASP B 1 155 ? -17.031 -3.766 -13.711 1 81.62 155 ASP B N 1
ATOM 2994 C CA . ASP B 1 155 ? -16.891 -3.752 -12.258 1 81.62 155 ASP B CA 1
ATOM 2995 C C . ASP B 1 155 ? -15.438 -3.621 -11.844 1 81.62 155 ASP B C 1
ATOM 2997 O O . ASP B 1 155 ? -15.07 -3.967 -10.719 1 81.62 155 ASP B O 1
ATOM 3001 N N . LYS B 1 156 ? -14.609 -3.031 -12.75 1 87.81 156 LYS B N 1
ATOM 3002 C CA . LYS B 1 156 ? -13.18 -2.992 -12.438 1 87.81 156 LYS B CA 1
ATOM 3003 C C . LYS B 1 156 ? -12.922 -2.186 -11.172 1 87.81 156 LYS B C 1
ATOM 3005 O O . LYS B 1 156 ? -12.062 -2.549 -10.359 1 87.81 156 LYS B O 1
ATOM 3010 N N . GLU B 1 157 ? -13.672 -1.093 -11.047 1 92.5 157 GLU B N 1
ATOM 3011 C CA . GLU B 1 157 ? -13.492 -0.246 -9.867 1 92.5 157 GLU B CA 1
ATOM 3012 C C . GLU B 1 157 ? -13.883 -0.985 -8.594 1 92.5 157 GLU B C 1
ATOM 3014 O O . GLU B 1 157 ? -13.188 -0.886 -7.578 1 92.5 157 GLU B O 1
ATOM 3019 N N . LYS B 1 158 ? -14.93 -1.76 -8.711 1 90.62 158 LYS B N 1
ATOM 3020 C CA . LYS B 1 158 ? -15.391 -2.557 -7.582 1 90.62 158 LYS B CA 1
ATOM 3021 C C . LYS B 1 158 ? -14.352 -3.596 -7.18 1 90.62 158 LYS B C 1
ATOM 3023 O O . LYS B 1 158 ? -14.023 -3.734 -5.996 1 90.62 158 LYS B O 1
ATOM 3028 N N . TYR B 1 159 ? -13.781 -4.215 -8.117 1 89.06 159 TYR B N 1
ATOM 3029 C CA . TYR B 1 159 ? -12.812 -5.27 -7.832 1 89.06 159 TYR B CA 1
ATOM 3030 C C . TYR B 1 159 ? -11.5 -4.68 -7.328 1 89.06 159 TYR B C 1
ATOM 3032 O O . TYR B 1 159 ? -10.82 -5.289 -6.496 1 89.06 159 TYR B O 1
ATOM 3040 N N . PHE B 1 160 ? -11.188 -3.547 -7.852 1 93 160 PHE B N 1
ATOM 3041 C CA . PHE B 1 160 ? -10.031 -2.832 -7.328 1 93 160 PHE B CA 1
ATOM 3042 C C . PHE B 1 160 ? -10.172 -2.596 -5.828 1 93 160 PHE B C 1
ATOM 3044 O O . PHE B 1 160 ? -9.258 -2.887 -5.059 1 93 160 PHE B O 1
ATOM 3051 N N . LEU B 1 161 ? -11.328 -2.145 -5.449 1 95.12 161 LEU B N 1
ATOM 3052 C CA . LEU B 1 161 ? -11.547 -1.802 -4.047 1 95.12 161 LEU B CA 1
ATOM 3053 C C . LEU B 1 161 ? -11.641 -3.059 -3.189 1 95.12 161 LEU B C 1
ATOM 3055 O O . LEU B 1 161 ? -11.156 -3.078 -2.055 1 95.12 161 LEU B O 1
ATOM 3059 N N . ILE B 1 162 ? -12.242 -4.102 -3.703 1 93.56 162 ILE B N 1
ATOM 3060 C CA . ILE B 1 162 ? -12.289 -5.371 -2.984 1 93.56 162 ILE B CA 1
ATOM 3061 C C . ILE B 1 162 ? -10.875 -5.902 -2.779 1 93.56 162 ILE B C 1
ATOM 3063 O O . ILE B 1 162 ? -10.523 -6.336 -1.68 1 93.56 162 ILE B O 1
ATOM 3067 N N . SER B 1 163 ? -10.062 -5.816 -3.812 1 93.88 163 SER B N 1
ATOM 3068 C CA . SER B 1 163 ? -8.672 -6.246 -3.711 1 93.88 163 SER B CA 1
ATOM 3069 C C . SER B 1 163 ? -7.918 -5.426 -2.672 1 93.88 163 SER B C 1
ATOM 3071 O O . SER B 1 163 ? -7.094 -5.965 -1.929 1 93.88 163 SER B O 1
ATOM 3073 N N . SER B 1 164 ? -8.227 -4.156 -2.635 1 95.12 164 SER B N 1
ATOM 3074 C CA . SER B 1 164 ? -7.578 -3.275 -1.67 1 95.12 164 SER B CA 1
ATOM 3075 C C . SER B 1 164 ? -7.883 -3.703 -0.238 1 95.12 164 SER B C 1
ATOM 3077 O O . SER B 1 164 ? -6.977 -3.783 0.597 1 95.12 164 SER B O 1
ATOM 3079 N N . LEU B 1 165 ? -9.109 -4.023 0.04 1 96.31 165 LEU B N 1
ATOM 3080 C CA . LEU B 1 165 ? -9.516 -4.449 1.374 1 96.31 165 LEU B CA 1
ATOM 3081 C C . LEU B 1 165 ? -8.797 -5.734 1.777 1 96.31 165 LEU B C 1
ATOM 3083 O O . LEU B 1 165 ? -8.234 -5.82 2.873 1 96.31 165 LEU B O 1
ATOM 3087 N N . ILE B 1 166 ? -8.82 -6.633 0.872 1 96.06 166 ILE B N 1
ATOM 3088 C CA . ILE B 1 166 ? -8.258 -7.941 1.177 1 96.06 166 ILE B CA 1
ATOM 3089 C C . ILE B 1 166 ? -6.742 -7.824 1.333 1 96.06 166 ILE B C 1
ATOM 3091 O O . ILE B 1 166 ? -6.168 -8.352 2.287 1 96.06 166 ILE B O 1
ATOM 3095 N N . GLU B 1 167 ? -6.113 -7.105 0.456 1 95.12 167 GLU B N 1
ATOM 3096 C CA . GLU B 1 167 ? -4.66 -6.969 0.49 1 95.12 167 GLU B CA 1
ATOM 3097 C C . GLU B 1 167 ? -4.203 -6.273 1.769 1 95.12 167 GLU B C 1
ATOM 3099 O O . GLU B 1 167 ? -3.256 -6.719 2.418 1 95.12 167 GLU B O 1
ATOM 3104 N N . ASP B 1 168 ? -4.867 -5.215 2.109 1 95.56 168 ASP B N 1
ATOM 3105 C CA . ASP B 1 168 ? -4.445 -4.504 3.314 1 95.56 168 ASP B CA 1
ATOM 3106 C C . ASP B 1 168 ? -4.703 -5.344 4.562 1 95.56 168 ASP B C 1
ATOM 3108 O O . ASP B 1 168 ? -3.945 -5.273 5.531 1 95.56 168 ASP B O 1
ATOM 3112 N N . THR B 1 169 ? -5.781 -6.082 4.559 1 97.25 169 THR B N 1
ATOM 3113 C CA . THR B 1 169 ? -6.027 -7.02 5.648 1 97.25 169 THR B CA 1
ATOM 3114 C C . THR B 1 169 ? -4.883 -8.023 5.766 1 97.25 169 THR B C 1
ATOM 3116 O O . THR B 1 169 ? -4.352 -8.242 6.855 1 97.25 169 THR B O 1
ATOM 3119 N N . CYS B 1 170 ? -4.445 -8.562 4.656 1 97 170 CYS B N 1
ATOM 3120 C CA . CYS B 1 170 ? -3.344 -9.516 4.645 1 97 170 CYS B CA 1
ATOM 3121 C C . CYS B 1 170 ? -2.061 -8.875 5.156 1 97 170 CYS B C 1
ATOM 3123 O O . CYS B 1 170 ? -1.367 -9.453 5.996 1 97 170 CYS B O 1
ATOM 3125 N N . HIS B 1 171 ? -1.79 -7.703 4.672 1 95.56 171 HIS B N 1
ATOM 3126 C CA . HIS B 1 171 ? -0.567 -7.012 5.062 1 95.56 171 HIS B CA 1
ATOM 3127 C C . HIS B 1 171 ? -0.554 -6.723 6.562 1 95.56 171 HIS B C 1
ATOM 3129 O O . HIS B 1 171 ? 0.476 -6.883 7.219 1 95.56 171 HIS B O 1
ATOM 3135 N N . GLU B 1 172 ? -1.688 -6.324 7.043 1 95.06 172 GLU B N 1
ATOM 3136 C CA . GLU B 1 172 ? -1.766 -6.004 8.469 1 95.06 172 GLU B CA 1
ATOM 3137 C C . GLU B 1 172 ? -1.56 -7.25 9.32 1 95.06 172 GLU B C 1
ATOM 3139 O O . GLU B 1 172 ? -0.833 -7.215 10.32 1 95.06 172 GLU B O 1
ATOM 3144 N N . ILE B 1 173 ? -2.094 -8.328 8.93 1 96.62 173 ILE B N 1
ATOM 3145 C CA . ILE B 1 173 ? -2.096 -9.555 9.727 1 96.62 173 ILE B CA 1
ATOM 3146 C C . ILE B 1 173 ? -0.746 -10.258 9.594 1 96.62 173 ILE B C 1
ATOM 3148 O O . ILE B 1 173 ? -0.205 -10.758 10.586 1 96.62 173 ILE B O 1
ATOM 3152 N N . VAL B 1 174 ? -0.132 -10.234 8.406 1 96.44 174 VAL B N 1
ATOM 3153 C CA . VAL B 1 174 ? 1.028 -11.078 8.141 1 96.44 174 VAL B CA 1
ATOM 3154 C C . VAL B 1 174 ? 2.311 -10.281 8.375 1 96.44 174 VAL B C 1
ATOM 3156 O O . VAL B 1 174 ? 3.309 -10.828 8.852 1 96.44 174 VAL B O 1
ATOM 3159 N N . TYR B 1 175 ? 2.254 -8.953 8.117 1 92.69 175 TYR B N 1
ATOM 3160 C CA . TYR B 1 175 ? 3.523 -8.234 8.062 1 92.69 175 TYR B CA 1
ATOM 3161 C C . TYR B 1 175 ? 3.65 -7.254 9.219 1 92.69 175 TYR B C 1
ATOM 3163 O O . TYR B 1 175 ? 4.73 -6.711 9.469 1 92.69 175 TYR B O 1
ATOM 3171 N N . ASN B 1 176 ? 2.561 -6.98 9.875 1 91.19 176 ASN B N 1
ATOM 3172 C CA . ASN B 1 176 ? 2.623 -6.059 11 1 91.19 176 ASN B CA 1
ATOM 3173 C C . ASN B 1 176 ? 2.605 -6.801 12.336 1 91.19 176 ASN B C 1
ATOM 3175 O O . ASN B 1 176 ? 1.548 -6.961 12.953 1 91.19 176 ASN B O 1
ATOM 3179 N N . GLU B 1 177 ? 3.723 -7.09 12.844 1 86.62 177 GLU B N 1
ATOM 3180 C CA . GLU B 1 177 ? 3.857 -7.875 14.062 1 86.62 177 GLU B CA 1
ATOM 3181 C C . GLU B 1 177 ? 3.35 -7.098 15.273 1 86.62 177 GLU B C 1
ATOM 3183 O O . GLU B 1 177 ? 2.949 -7.691 16.281 1 86.62 177 GLU B O 1
ATOM 3188 N N . LYS B 1 178 ? 3.322 -5.812 15.203 1 87 178 LYS B N 1
ATOM 3189 C CA . LYS B 1 178 ? 2.961 -4.984 16.344 1 87 178 LYS B CA 1
ATOM 3190 C C . LYS B 1 178 ? 1.557 -4.41 16.188 1 87 178 LYS B C 1
ATOM 3192 O O . LYS B 1 178 ? 1.22 -3.4 16.812 1 87 178 LYS B O 1
ATOM 3197 N N . SER B 1 179 ? 0.833 -5.082 15.305 1 89.81 179 SER B N 1
ATOM 3198 C CA . SER B 1 179 ? -0.522 -4.586 15.078 1 89.81 179 SER B CA 1
ATOM 3199 C C . SER B 1 179 ? -1.341 -4.617 16.359 1 89.81 179 SER B C 1
ATOM 3201 O O . SER B 1 179 ? -1.255 -5.57 17.141 1 89.81 179 SER B O 1
ATOM 3203 N N . ASN B 1 180 ? -2.115 -3.562 16.562 1 88.56 180 ASN B N 1
ATOM 3204 C CA . ASN B 1 180 ? -3.008 -3.508 17.703 1 88.56 180 ASN B CA 1
ATOM 3205 C C . ASN B 1 180 ? -4.441 -3.871 17.328 1 88.56 180 ASN B C 1
ATOM 3207 O O . ASN B 1 180 ? -5.367 -3.668 18.109 1 88.56 180 ASN B O 1
ATOM 3211 N N . LEU B 1 181 ? -4.645 -4.43 16.125 1 92.62 181 LEU B N 1
ATOM 3212 C CA . LEU B 1 181 ? -5.973 -4.82 15.672 1 92.62 181 LEU B CA 1
ATOM 3213 C C . LEU B 1 181 ? -6.27 -6.273 16.031 1 92.62 181 LEU B C 1
ATOM 3215 O O . LEU B 1 181 ? -5.352 -7.09 16.141 1 92.62 181 LEU B O 1
ATOM 3219 N N . ASP B 1 182 ? -7.551 -6.527 16.281 1 95.12 182 ASP B N 1
ATOM 3220 C CA . ASP B 1 182 ? -7.996 -7.906 16.453 1 95.12 182 ASP B CA 1
ATOM 3221 C C . ASP B 1 182 ? -8.125 -8.617 15.102 1 95.12 182 ASP B C 1
ATOM 3223 O O . ASP B 1 182 ? -8.977 -8.258 14.289 1 95.12 182 ASP B O 1
ATOM 3227 N N . LYS B 1 183 ? -7.344 -9.648 14.969 1 96.06 183 LYS B N 1
ATOM 3228 C CA . LYS B 1 183 ? -7.258 -10.336 13.68 1 96.06 183 LYS B CA 1
ATOM 3229 C C . LYS B 1 183 ? -8.617 -10.883 13.258 1 96.06 183 LYS B C 1
ATOM 3231 O O . LYS B 1 183 ? -9.031 -10.703 12.109 1 96.06 183 LYS B O 1
ATOM 3236 N N . ASP B 1 184 ? -9.281 -11.539 14.133 1 95.62 184 ASP B N 1
ATOM 3237 C CA . ASP B 1 184 ? -10.562 -12.148 13.805 1 95.62 184 ASP B CA 1
ATOM 3238 C C . ASP B 1 184 ? -11.602 -11.094 13.453 1 95.62 184 ASP B C 1
ATOM 3240 O O . ASP B 1 184 ? -12.367 -11.258 12.5 1 95.62 184 ASP B O 1
ATOM 3244 N N . SER B 1 185 ? -11.625 -10 14.188 1 94.38 185 SER B N 1
ATOM 3245 C CA . SER B 1 185 ? -12.555 -8.906 13.914 1 94.38 185 SER B CA 1
ATOM 3246 C C . SER B 1 185 ? -12.258 -8.258 12.562 1 94.38 185 SER B C 1
ATOM 3248 O O . SER B 1 185 ? -13.18 -7.938 11.805 1 94.38 185 SER B O 1
ATOM 3250 N N . LEU B 1 186 ? -11.008 -8.094 12.273 1 96.44 186 LEU B N 1
ATOM 3251 C CA . LEU B 1 186 ? -10.609 -7.496 11 1 96.44 186 LEU B CA 1
ATOM 3252 C C . LEU B 1 186 ? -11.07 -8.352 9.828 1 96.44 186 LEU B C 1
ATOM 3254 O O . LEU B 1 186 ? -11.633 -7.832 8.859 1 96.44 186 LEU B O 1
ATOM 3258 N N . ILE B 1 187 ? -10.852 -9.664 9.953 1 97.19 187 ILE B N 1
ATOM 3259 C CA . ILE B 1 187 ? -11.258 -10.586 8.898 1 97.19 187 ILE B CA 1
ATOM 3260 C C . ILE B 1 187 ? -12.781 -10.555 8.75 1 97.19 187 ILE B C 1
ATOM 3262 O O . ILE B 1 187 ? -13.297 -10.531 7.629 1 97.19 187 ILE B O 1
ATOM 3266 N N . GLU B 1 188 ? -13.453 -10.5 9.852 1 94.81 188 GLU B N 1
ATOM 3267 C CA . GLU B 1 188 ? -14.914 -10.484 9.836 1 94.81 188 GLU B CA 1
ATOM 3268 C C . GLU B 1 188 ? -15.445 -9.227 9.148 1 94.81 188 GLU B C 1
ATOM 3270 O O . GLU B 1 188 ? -16.312 -9.312 8.281 1 94.81 188 GLU B O 1
ATOM 3275 N N . ILE B 1 189 ? -14.945 -8.117 9.523 1 94.38 189 ILE B N 1
ATOM 3276 C CA . ILE B 1 189 ? -15.406 -6.863 8.945 1 94.38 189 ILE B CA 1
ATOM 3277 C C . ILE B 1 189 ? -15.031 -6.801 7.469 1 94.38 189 ILE B C 1
ATOM 3279 O O . ILE B 1 189 ? -15.828 -6.352 6.637 1 94.38 189 ILE B O 1
ATOM 3283 N N . CYS B 1 190 ? -13.836 -7.238 7.121 1 96.5 190 CYS B N 1
ATOM 3284 C CA . CYS B 1 190 ? -13.43 -7.305 5.723 1 96.5 190 CYS B CA 1
ATOM 3285 C C . CYS B 1 190 ? -14.391 -8.164 4.914 1 96.5 190 CYS B C 1
ATOM 3287 O O . CYS B 1 190 ? -14.875 -7.738 3.863 1 96.5 190 CYS B O 1
ATOM 3289 N N . ALA B 1 191 ? -14.719 -9.328 5.465 1 94.19 191 ALA B N 1
ATOM 3290 C CA . ALA B 1 191 ? -15.609 -10.258 4.766 1 94.19 191 ALA B CA 1
ATOM 3291 C C . ALA B 1 191 ? -16.984 -9.648 4.559 1 94.19 191 ALA B C 1
ATOM 3293 O O . ALA B 1 191 ? -17.562 -9.734 3.469 1 94.19 191 ALA B O 1
ATOM 3294 N N . LYS B 1 192 ? -17.516 -9.031 5.555 1 91.88 192 LYS B N 1
ATOM 3295 C CA . LYS B 1 192 ? -18.828 -8.398 5.461 1 91.88 192 LYS B CA 1
ATOM 3296 C C . LYS B 1 192 ? -18.812 -7.258 4.445 1 91.88 192 LYS B C 1
ATOM 3298 O O . LYS B 1 192 ? -19.781 -7.074 3.701 1 91.88 192 LYS B O 1
ATOM 3303 N N . SER B 1 193 ? -17.75 -6.5 4.453 1 92.88 193 SER B N 1
ATOM 3304 C CA . SER B 1 193 ? -17.625 -5.395 3.51 1 92.88 193 SER B CA 1
ATOM 3305 C C . SER B 1 193 ? -17.547 -5.898 2.072 1 92.88 193 SER B C 1
ATOM 3307 O O . SER B 1 193 ? -18.188 -5.348 1.178 1 92.88 193 SER B O 1
ATOM 3309 N N . VAL B 1 194 ? -16.75 -6.934 1.861 1 92.12 194 VAL B N 1
ATOM 3310 C CA . VAL B 1 194 ? -16.625 -7.539 0.538 1 92.12 194 VAL B CA 1
ATOM 3311 C C . VAL B 1 194 ? -17.984 -8.039 0.065 1 92.12 194 VAL B C 1
ATOM 3313 O O . VAL B 1 194 ? -18.375 -7.785 -1.075 1 92.12 194 VAL B O 1
ATOM 3316 N N . LYS B 1 195 ? -18.688 -8.688 0.933 1 88.81 195 LYS B N 1
ATOM 3317 C CA . LYS B 1 195 ? -20 -9.211 0.585 1 88.81 195 LYS B CA 1
ATOM 3318 C C . LYS B 1 195 ? -20.953 -8.086 0.171 1 88.81 195 LYS B C 1
ATOM 3320 O O . LYS B 1 195 ? -21.641 -8.195 -0.843 1 88.81 195 LYS B O 1
ATOM 3325 N N . LYS B 1 196 ? -20.938 -7.047 0.885 1 87.06 196 LYS B N 1
ATOM 3326 C CA . LYS B 1 196 ? -21.812 -5.918 0.583 1 87.06 196 LYS B CA 1
ATOM 3327 C C . LYS B 1 196 ? -21.453 -5.297 -0.768 1 87.06 196 LYS B C 1
ATOM 3329 O O . LYS B 1 196 ? -22.344 -4.898 -1.521 1 87.06 196 LYS B O 1
ATOM 3334 N N . MET B 1 197 ? -20.219 -5.234 -1.062 1 87.88 197 MET B N 1
ATOM 3335 C CA . MET B 1 197 ? -19.797 -4.656 -2.332 1 87.88 197 MET B CA 1
ATOM 3336 C C . MET B 1 197 ? -20.172 -5.559 -3.5 1 87.88 197 MET B C 1
ATOM 3338 O O . MET B 1 197 ? -20.531 -5.07 -4.574 1 87.88 197 MET B O 1
ATOM 3342 N N . LEU B 1 198 ? -20.078 -6.812 -3.232 1 84.12 198 LEU B N 1
ATOM 3343 C CA . LEU B 1 198 ? -20.391 -7.762 -4.297 1 84.12 198 LEU B CA 1
ATOM 3344 C C . LEU B 1 198 ? -21.875 -7.707 -4.66 1 84.12 198 LEU B C 1
ATOM 3346 O O . LEU B 1 198 ? -22.234 -7.902 -5.82 1 84.12 198 LEU B O 1
ATOM 3350 N N . TYR B 1 199 ? -22.75 -7.367 -3.752 1 79.19 199 TYR B N 1
ATOM 3351 C CA . TYR B 1 199 ? -24.172 -7.449 -3.992 1 79.19 199 TYR B CA 1
ATOM 3352 C C . TYR B 1 199 ? -24.781 -6.066 -4.203 1 79.19 199 TYR B C 1
ATOM 3354 O O . TYR B 1 199 ? -25.953 -5.938 -4.547 1 79.19 199 TYR B O 1
ATOM 3362 N N . THR B 1 200 ? -24.016 -5.098 -3.918 1 73.88 200 THR B N 1
ATOM 3363 C CA . THR B 1 200 ? -24.531 -3.758 -4.18 1 73.88 200 THR B CA 1
ATOM 3364 C C . THR B 1 200 ? -24.344 -3.385 -5.648 1 73.88 200 THR B C 1
ATOM 3366 O O . THR B 1 200 ? -23.266 -3.58 -6.211 1 73.88 200 THR B O 1
ATOM 3369 N N . SER B 1 201 ? -25.516 -3.168 -6.34 1 66.19 201 SER B N 1
ATOM 3370 C CA . SER B 1 201 ? -25.469 -2.621 -7.691 1 66.19 201 SER B CA 1
ATOM 3371 C C . SER B 1 201 ? -25.047 -1.156 -7.68 1 66.19 201 SER B C 1
ATOM 3373 O O . SER B 1 201 ? -25.578 -0.359 -6.902 1 66.19 201 SER B O 1
ATOM 3375 N N . PHE B 1 202 ? -23.875 -0.921 -8.07 1 60.91 202 PHE B N 1
ATOM 3376 C CA . PHE B 1 202 ? -23.484 0.477 -8.195 1 60.91 202 PHE B CA 1
ATOM 3377 C C . PHE B 1 202 ? -23.922 1.044 -9.539 1 60.91 202 PHE B C 1
ATOM 3379 O O . PHE B 1 202 ? -23.188 1.819 -10.156 1 60.91 202 PHE B O 1
ATOM 3386 N N . ASP B 1 203 ? -25.078 0.698 -10.102 1 53.91 203 ASP B N 1
ATOM 3387 C CA . ASP B 1 203 ? -25.594 1.083 -11.406 1 53.91 203 ASP B CA 1
ATOM 3388 C C . ASP B 1 203 ? -25.422 2.58 -11.648 1 53.91 203 ASP B C 1
ATOM 3390 O O . ASP B 1 203 ? -25.672 3.393 -10.758 1 53.91 203 ASP B O 1
ATOM 3394 N N . LYS B 1 204 ? -24.672 2.926 -12.648 1 46.53 204 LYS B N 1
ATOM 3395 C CA . LYS B 1 204 ? -24.656 4.242 -13.281 1 46.53 204 LYS B CA 1
ATOM 3396 C C . LYS B 1 204 ? -26.078 4.715 -13.609 1 46.53 204 LYS B C 1
ATOM 3398 O O . LYS B 1 204 ? -26.812 4.027 -14.312 1 46.53 204 LYS B O 1
ATOM 3403 N N . ASP B 1 205 ? -26.797 5.172 -12.633 1 35.38 205 ASP B N 1
ATOM 3404 C CA . ASP B 1 205 ? -27.953 5.84 -13.195 1 35.38 205 ASP B CA 1
ATOM 3405 C C . ASP B 1 205 ? -27.547 6.902 -14.211 1 35.38 205 ASP B C 1
ATOM 3407 O O . ASP B 1 205 ? -26.562 7.625 -14 1 35.38 205 ASP B O 1
#

Foldseek 3Di:
DPQPQDPDPDPVLVVLLVLLLVLLLVCCLVQNLVRDAQCSSQVSSVHHSVSVCSHAPGSVRSLVVNVVVLLVVLLVQLVVQLVVDDDDPPQLVLLLVSLVSNLVSCQPRVSSVVNLVVVLVVDVVSVVVVLVSLLVSQVVSCVVPPPFDDDCVVCVVLSSVLSVLSVVLSCCVPPPPPDPDDNVVSSSVSSVVNVCSRPDDPDPD/DPQPQDPDPDPVLVVLLVLLLVLLLVCCLVQNLVRDAQCSSQVSSVHHSVSNCSHAPGSVRSLVVNVVVLLVVLLVQLVVQLVVDDDDPPQLVLLLSSLVSNLVSCQPRVSSVVNLVVVLVVDVVSVVVVLVSLLVSQVVSCVVPPPFDDDCVVDVVLSSVLSVLSVVLSCCVNPPPPDPDDNVVSSSVSSVVNVCSRPDPPDPD

Solvent-accessible surface area (backbone atoms only — not comparable to full-atom values): 22896 Å² total; per-residue (Å²): 127,85,76,69,59,49,78,59,82,48,71,68,45,45,51,50,51,50,37,40,37,54,28,36,45,54,46,27,39,73,55,27,66,87,70,52,54,62,55,60,29,19,52,68,43,73,43,57,54,72,63,48,49,44,61,32,91,48,66,65,54,45,50,55,53,28,50,51,53,50,51,50,52,48,50,51,51,47,52,55,56,56,69,67,51,72,91,68,91,48,61,69,58,51,46,40,50,50,51,50,47,53,40,56,55,55,63,75,51,44,47,36,52,47,41,50,56,37,42,33,72,75,32,66,69,52,28,50,50,51,52,52,51,49,45,51,49,52,50,56,61,47,64,69,38,84,87,53,84,80,55,62,89,82,29,55,52,58,45,49,47,46,43,42,49,53,49,51,50,33,46,45,71,74,69,34,89,81,58,89,67,57,66,69,59,36,50,50,51,49,36,53,51,45,52,50,57,71,70,48,80,80,71,81,123,127,85,78,70,60,50,78,60,82,47,71,69,45,44,53,50,50,48,36,41,37,54,28,35,44,53,45,28,38,74,55,27,67,88,69,52,54,64,56,61,29,18,51,68,43,71,42,56,54,74,63,47,49,43,60,32,91,46,64,64,54,46,49,54,54,29,48,51,54,49,51,51,53,50,50,50,51,46,51,55,56,57,70,66,52,72,92,69,90,49,62,68,57,52,45,41,51,51,51,50,47,53,40,56,54,55,62,76,50,45,45,37,52,46,42,51,56,38,41,32,72,75,34,67,70,52,28,51,51,50,51,52,52,49,43,50,50,51,49,57,61,47,63,70,36,84,86,51,84,81,54,61,90,83,29,55,52,58,45,50,47,46,43,42,49,53,50,52,51,33,46,46,70,73,70,35,89,81,56,88,66,56,67,69,58,36,51,49,52,49,34,53,51,46,52,50,57,71,71,48,79,78,71,83,123

Sequence (410 aa):
MKREIRIPVQKRSIEKRRKIIDAALKIFNEKGYFNTNTAEIAKEAGLATGSLYAYFKDKKDIFLEVADLYETTIYNHIVDEINKMEDTNDEDLMIKTTINIIIESHKIFPKFHQEMMILSYIDNEIRYRFRKEQGLLVIKCMEEFKNININIKNDKEKYFLISSLIEDTCHEIVYNEKSNLDKDSLIEICAKSVKKMLYTSFDKDMKREIRIPVQKRSIEKRRKIIDAALKIFNEKGYFNTNTAEIAKEAGLATGSLYAYFKDKKDIFLEVADLYETTIYNHIVDEINKMEDTNDEDLMIKTTINIIIESHKIFPKFHQEMMILSYIDNEIRYRFRKEQGLLVIKCMEEFKNININIKNDKEKYFLISSLIEDTCHEIVYNEKSNLDKDSLIEICAKSVKKMLYTSFDKD

InterPro domains:
  IPR001647 DNA-binding HTH domain, TetR-type [PF00440] (20-66)
  IPR001647 DNA-binding HTH domain, TetR-type [PR00455] (20-33)
  IPR001647 DNA-binding HTH domain, TetR-type [PR00455] (41-64)
  IPR001647 DNA-binding HTH domain, TetR-type [PS50977] (14-74)
  IPR009057 Homedomain-like superfamily [SSF46689] (7-86)
  IPR050624 Nucleoid occlusion factor SlmA/HTH-type transcriptional regulator [PTHR43479] (9-199)